Protein 3CHW (pdb70)

Solvent-accessible surface area: 21550 Å² total

Secondary structure (DSSP, 8-state):
-PPEEEEE-SSEEEEEETT-SS-SEEEE--EEEE----EETHHHHHTTTSEEEE--B---B--HHHHHHHHHHIIIIIS---GGGS-EEEEE-TT--HHHHHHHHHIIIIIS--SEEEEEEHHHHHHHHTT-SSEEEEEE-SS-EEEEEEETTEE-GGG-EEE---HHHHHHHHHHHHHTTS----SHHHHHHHHHHHHHH----SSHHHHHHHHHH-STT-EEEE-TTS-EEEE-THHHHHHHTTT-GGGGT--PPPHHHHHHHHHHTS-TTTHHHHHT-EEEESGGG-STTHHHHHHHHHHTTS-TT----EE--TTGGGHHHHHHHHHHTSGGGGTTPEEHHHHHHH-TTHHHHH--/--THHHHHHHHTTS-EEEEEEEE-SSS-EEEEE-TTSSGGG--HHHHHHHHSS--SHHHHH-EEETTEEEEEEEEETTSTTT-EEEEEE--STTPPP-EEEEEE-SSEEEEEEEPTT--HHHHHHHHHHHHHHHHTTT-/--PPPPPPPPP--

Foldseek 3Di:
DWAKEWEDDQFKIFIDTQPDQGGQDIFTQKWWPFPVNIDGTPVCVVVVVGTDIDRQPLLAGDDLVSVLVVVVCCACPRHNHQQLVHEYEYEGAQPYDPVRLLSVQCCSCPVRNHQWYFYAYQQLLLCLLVPHQFAWEWEAAQFWTKIWGGHRSRTDNVLIDIDGDHLVLLLVLLQVVVVVVPDHADDDVSSVVSSVCLLPQAAADQDLVVQVVVQVVDVPSKDWDADPVRDIDIDTSSSHLSLCCQQVVVSVPDPDHHSLVSNVSSLVPDDPVCSLVHQAEYEYAASRCQHHPNQSNSQVSNCVVDDVPRDHDYDYDPPRNCSRRSSVSVQSPDPVCVVQIDGSVNCVVPNSCVNVVRHD/DPPQVVFCVLPVVPFFDKKWKWFLPDAIDTPYMDPPDQQNQAHNVLSCVLVDDDPPPCQVVAGDHSNFGKHWDDDCCPPPPQNKTKIKTDDPDPDAIWIKMWGDAPTIIMITIGDGPDDNVVRSVSSRVSRVVVNVVVD/DDDDDDDDDDDDD

B-factor: mean 22.33, std 11.31, range [2.0, 80.38]

Structure (mmCIF, N/CA/C/O backbone):
data_3CHW
#
_entry.id   3CHW
#
_cell.length_a   38.037
_cell.length_b   76.183
_cell.length_c   180.822
_cell.angle_alpha   90.000
_cell.angle_beta   90.000
_cell.angle_gamma   90.000
#
_symmetry.space_group_name_H-M   'P 21 21 21'
#
loop_
_entity.id
_entity.type
_entity.pdbx_description
1 polymer 'Major actin'
2 polymer Profilin-1
3 polymer 'Vasodilator-stimulated phosphoprotein 16-residue peptide'
4 non-polymer 'CALCIUM ION'
5 non-polymer "ADENOSINE-5'-TRIPHOSPHATE"
6 water water
#
loop_
_atom_site.group_PDB
_atom_site.id
_atom_site.type_symbol
_atom_site.label_atom_id
_atom_site.label_alt_id
_atom_site.label_comp_id
_atom_site.label_asym_id
_atom_site.label_entity_id
_atom_site.label_seq_id
_atom_site.pdbx_PDB_ins_code
_atom_site.Cartn_x
_atom_site.Cartn_y
_atom_site.Cartn_z
_atom_site.occupancy
_atom_site.B_iso_or_equiv
_atom_site.auth_seq_id
_atom_site.auth_comp_id
_atom_site.auth_asym_id
_atom_site.auth_atom_id
_atom_site.pdbx_PDB_model_num
ATOM 1 N N . VAL A 1 5 ? -9.683 4.339 -35.560 1.00 52.79 5 VAL A N 1
ATOM 2 C CA . VAL A 1 5 ? -10.231 4.393 -34.212 1.00 50.51 5 VAL A CA 1
ATOM 3 C C . VAL A 1 5 ? -9.483 3.400 -33.318 1.00 44.81 5 VAL A C 1
ATOM 4 O O . VAL A 1 5 ? -8.886 3.758 -32.336 1.00 43.28 5 VAL A O 1
ATOM 8 N N . GLN A 1 6 ? -9.522 2.148 -33.703 1.00 37.09 6 GLN A N 1
ATOM 9 C CA . GLN A 1 6 ? -9.074 1.113 -32.844 1.00 32.77 6 GLN A CA 1
ATOM 10 C C . GLN A 1 6 ? -7.622 0.808 -32.964 1.00 25.67 6 GLN A C 1
ATOM 11 O O . GLN A 1 6 ? -7.133 0.612 -34.011 1.00 25.22 6 GLN A O 1
ATOM 17 N N . ALA A 1 7 ? -6.955 0.724 -31.847 1.00 15.25 7 ALA A N 1
ATOM 18 C CA . ALA A 1 7 ? -5.616 0.243 -31.854 1.00 15.56 7 ALA A CA 1
ATOM 19 C C . ALA A 1 7 ? -5.612 -1.247 -32.094 1.00 15.96 7 ALA A C 1
ATOM 20 O O . ALA A 1 7 ? -6.527 -1.918 -31.757 1.00 10.44 7 ALA A O 1
ATOM 22 N N . LEU A 1 8 ? -4.551 -1.743 -32.680 1.00 11.03 8 LEU A N 1
ATOM 23 C CA . LEU A 1 8 ? -4.351 -3.159 -32.804 1.00 11.23 8 LEU A CA 1
ATOM 24 C C . LEU A 1 8 ? -3.377 -3.742 -31.783 1.00 12.20 8 LEU A C 1
ATOM 25 O O . LEU A 1 8 ? -2.521 -3.091 -31.315 1.00 12.28 8 LEU A O 1
ATOM 30 N N . VAL A 1 9 ? -3.565 -4.998 -31.474 1.00 12.51 9 VAL A N 1
ATOM 31 C CA . VAL A 1 9 ? -2.738 -5.722 -30.550 1.00 8.56 9 VAL A CA 1
ATOM 32 C C . VAL A 1 9 ? -2.167 -6.952 -31.199 1.00 11.41 9 VAL A C 1
ATOM 33 O O . VAL A 1 9 ? -2.854 -7.791 -31.658 1.00 11.97 9 VAL A O 1
ATOM 37 N N . ILE A 1 10 ? -0.864 -7.037 -31.218 1.00 5.78 10 ILE A N 1
ATOM 38 C CA . ILE A 1 10 ? -0.209 -8.147 -31.816 1.00 10.32 10 ILE A CA 1
ATOM 39 C C . ILE A 1 10 ? 0.795 -8.740 -30.900 1.00 10.29 10 ILE A C 1
ATOM 40 O O . ILE A 1 10 ? 1.711 -8.106 -30.522 1.00 15.26 10 ILE A O 1
ATOM 45 N N . ASP A 1 11 ? 0.607 -9.999 -30.599 1.00 12.59 11 ASP A N 1
ATOM 46 C CA . ASP A 1 11 ? 1.436 -10.768 -29.720 1.00 12.54 11 ASP A CA 1
ATOM 47 C C . ASP A 1 11 ? 2.093 -11.918 -30.470 1.00 14.56 11 ASP A C 1
ATOM 48 O O . ASP A 1 11 ? 1.492 -12.900 -30.768 1.00 15.62 11 ASP A O 1
ATOM 53 N N . ASN A 1 12 ? 3.355 -11.741 -30.764 1.00 14.16 12 ASN A N 1
ATOM 54 C CA . ASN A 1 12 ? 4.103 -12.673 -31.552 1.00 16.44 12 ASN A CA 1
ATOM 55 C C . ASN A 1 12 ? 4.895 -13.639 -30.708 1.00 16.57 12 ASN A C 1
ATOM 56 O O . ASN A 1 12 ? 5.776 -13.247 -30.035 1.00 19.17 12 ASN A O 1
ATOM 61 N N . GLY A 1 13 ? 4.603 -14.910 -30.786 1.00 14.91 13 GLY A N 1
ATOM 62 C CA . GLY A 1 13 ? 5.313 -15.901 -30.004 1.00 16.82 13 GLY A CA 1
ATOM 63 C C . GLY A 1 13 ? 6.131 -16.847 -30.850 1.00 16.30 13 GLY A C 1
ATOM 64 O O . GLY A 1 13 ? 6.045 -16.836 -32.030 1.00 10.72 13 GLY A O 1
ATOM 65 N N . SER A 1 14 ? 6.935 -17.662 -30.212 1.00 17.50 14 SER A N 1
ATOM 66 C CA . SER A 1 14 ? 7.765 -18.636 -30.894 1.00 20.56 14 SER A CA 1
ATOM 67 C C . SER A 1 14 ? 6.930 -19.640 -31.642 1.00 19.21 14 SER A C 1
ATOM 68 O O . SER A 1 14 ? 7.292 -20.052 -32.685 1.00 21.73 14 SER A O 1
ATOM 71 N N . GLY A 1 15 ? 5.803 -19.997 -31.079 1.00 20.31 15 GLY A N 1
ATOM 72 C CA . GLY A 1 15 ? 4.915 -20.943 -31.691 1.00 22.29 15 GLY A CA 1
ATOM 73 C C . GLY A 1 15 ? 3.656 -20.406 -32.301 1.00 20.82 15 GLY A C 1
ATOM 74 O O . GLY A 1 15 ? 3.346 -20.758 -33.379 1.00 24.99 15 GLY A O 1
ATOM 75 N N . MET A 1 16 ? 2.956 -19.566 -31.575 1.00 18.52 16 MET A N 1
ATOM 76 C CA . MET A 1 16 ? 1.694 -18.989 -31.970 1.00 19.21 16 MET A CA 1
ATOM 77 C C . MET A 1 16 ? 1.686 -17.472 -31.997 1.00 19.65 16 MET A C 1
ATOM 78 O O . MET A 1 16 ? 2.187 -16.830 -31.121 1.00 21.31 16 MET A O 1
ATOM 83 N N . CYS A 1 17 ? 1.056 -16.916 -33.008 1.00 20.56 17 CYS A N 1
ATOM 84 C CA A CYS A 1 17 ? 0.774 -15.496 -33.037 0.60 17.76 17 CYS A CA 1
ATOM 85 C CA B CYS A 1 17 ? 0.778 -15.482 -33.036 0.40 17.94 17 CYS A CA 1
ATOM 86 C C . CYS A 1 17 ? -0.674 -15.260 -32.634 1.00 16.17 17 CYS A C 1
ATOM 87 O O . CYS A 1 17 ? -1.535 -16.031 -32.987 1.00 13.55 17 CYS A O 1
ATOM 92 N N . LYS A 1 18 ? -0.919 -14.224 -31.865 1.00 14.77 18 LYS A N 1
ATOM 93 C CA . LYS A 1 18 ? -2.228 -13.779 -31.466 1.00 12.67 18 LYS A CA 1
ATOM 94 C C . LYS A 1 18 ? -2.412 -12.334 -31.832 1.00 14.15 18 LYS A C 1
ATOM 95 O O . LYS A 1 18 ? -1.631 -11.508 -31.471 1.00 12.34 18 LYS A O 1
ATOM 101 N N . ALA A 1 19 ? -3.459 -12.063 -32.591 1.00 10.85 19 ALA A N 1
ATOM 102 C CA . ALA A 1 19 ? -3.759 -10.740 -33.084 1.00 13.36 19 ALA A CA 1
ATOM 103 C C . ALA A 1 19 ? -5.211 -10.343 -32.962 1.00 14.40 19 ALA A C 1
ATOM 104 O O . ALA A 1 19 ? -6.074 -11.153 -33.058 1.00 14.22 19 ALA A O 1
ATOM 106 N N . GLY A 1 20 ? -5.437 -9.067 -32.770 1.00 12.42 20 GLY A N 1
ATOM 107 C CA . GLY A 1 20 ? -6.740 -8.536 -32.576 1.00 10.95 20 GLY A CA 1
ATOM 108 C C . GLY A 1 20 ? -6.815 -7.048 -32.429 1.00 13.48 20 GLY A C 1
ATOM 109 O O . GLY A 1 20 ? -5.932 -6.351 -32.798 1.00 13.41 20 GLY A O 1
ATOM 110 N N . PHE A 1 21 ? -7.925 -6.598 -31.888 1.00 11.01 21 PHE A N 1
ATOM 111 C CA . PHE A 1 21 ? -8.227 -5.218 -31.682 1.00 10.44 21 PHE A CA 1
ATOM 112 C C . PHE A 1 21 ? -8.300 -4.941 -30.211 1.00 11.21 21 PHE A C 1
ATOM 113 O O . PHE A 1 21 ? -8.901 -5.690 -29.492 1.00 15.22 21 PHE A O 1
ATOM 121 N N . ALA A 1 22 ? -7.681 -3.863 -29.772 1.00 9.17 22 ALA A N 1
ATOM 122 C CA . ALA A 1 22 ? -7.826 -3.374 -28.430 1.00 13.23 22 ALA A CA 1
ATOM 123 C C . ALA A 1 22 ? -9.294 -3.087 -28.109 1.00 16.05 22 ALA A C 1
ATOM 124 O O . ALA A 1 22 ? -10.022 -2.552 -28.900 1.00 15.60 22 ALA A O 1
ATOM 126 N N . GLY A 1 23 ? -9.698 -3.454 -26.922 1.00 15.03 23 GLY A N 1
ATOM 127 C CA . GLY A 1 23 ? -11.086 -3.432 -26.567 1.00 14.20 23 GLY A CA 1
ATOM 128 C C . GLY A 1 23 ? -11.726 -4.789 -26.495 1.00 17.82 23 GLY A C 1
ATOM 129 O O . GLY A 1 23 ? -12.426 -5.031 -25.584 1.00 21.23 23 GLY A O 1
ATOM 130 N N . ASP A 1 24 ? -11.455 -5.649 -27.453 1.00 16.23 24 ASP A N 1
ATOM 131 C CA . ASP A 1 24 ? -11.891 -7.028 -27.469 1.00 17.00 24 ASP A CA 1
ATOM 132 C C . ASP A 1 24 ? -11.422 -7.928 -26.347 1.00 18.43 24 ASP A C 1
ATOM 133 O O . ASP A 1 24 ? -10.396 -7.737 -25.745 1.00 21.24 24 ASP A O 1
ATOM 138 N N . ASP A 1 25 ? -12.210 -8.931 -26.061 1.00 17.36 25 ASP A N 1
ATOM 139 C CA . ASP A 1 25 ? -11.862 -9.755 -24.966 1.00 20.84 25 ASP A CA 1
ATOM 140 C C . ASP A 1 25 ? -11.055 -10.975 -25.342 1.00 18.82 25 ASP A C 1
ATOM 141 O O . ASP A 1 25 ? -10.555 -11.635 -24.502 1.00 22.95 25 ASP A O 1
ATOM 146 N N . ALA A 1 26 ? -10.918 -11.220 -26.616 1.00 16.45 26 ALA A N 1
ATOM 147 C CA . ALA A 1 26 ? -10.104 -12.299 -27.101 1.00 18.27 26 ALA A CA 1
ATOM 148 C C . ALA A 1 26 ? -9.438 -11.928 -28.410 1.00 12.99 26 ALA A C 1
ATOM 149 O O . ALA A 1 26 ? -9.902 -11.131 -29.102 1.00 19.59 26 ALA A O 1
ATOM 151 N N . PRO A 1 27 ? -8.313 -12.513 -28.715 1.00 15.32 27 PRO A N 1
ATOM 152 C CA . PRO A 1 27 ? -7.706 -12.286 -30.004 1.00 14.33 27 PRO A CA 1
ATOM 153 C C . PRO A 1 27 ? -8.577 -12.824 -31.144 1.00 16.75 27 PRO A C 1
ATOM 154 O O . PRO A 1 27 ? -9.084 -13.894 -31.070 1.00 17.82 27 PRO A O 1
ATOM 158 N N . ARG A 1 28 ? -8.742 -12.053 -32.187 1.00 15.38 28 ARG A N 1
ATOM 159 C CA . ARG A 1 28 ? -9.554 -12.481 -33.281 1.00 18.73 28 ARG A CA 1
ATOM 160 C C . ARG A 1 28 ? -8.874 -13.543 -34.115 1.00 19.26 28 ARG A C 1
ATOM 161 O O . ARG A 1 28 ? -9.510 -14.255 -34.814 1.00 20.86 28 ARG A O 1
ATOM 169 N N . ALA A 1 29 ? -7.579 -13.665 -33.986 1.00 17.73 29 ALA A N 1
ATOM 170 C CA . ALA A 1 29 ? -6.821 -14.550 -34.806 1.00 15.86 29 ALA A CA 1
ATOM 171 C C . ALA A 1 29 ? -5.638 -15.146 -34.086 1.00 17.19 29 ALA A C 1
ATOM 172 O O . ALA A 1 29 ? -4.782 -14.465 -33.623 1.00 20.00 29 ALA A O 1
ATOM 174 N N . VAL A 1 30 ? -5.603 -16.448 -34.055 1.00 18.05 30 VAL A N 1
ATOM 175 C CA . VAL A 1 30 ? -4.537 -17.185 -33.469 1.00 18.90 30 VAL A CA 1
ATOM 176 C C . VAL A 1 30 ? -4.045 -18.189 -34.481 1.00 19.34 30 VAL A C 1
ATOM 177 O O . VAL A 1 30 ? -4.796 -18.948 -34.973 1.00 22.37 30 VAL A O 1
ATOM 181 N N . PHE A 1 31 ? -2.770 -18.182 -34.777 1.00 17.10 31 PHE A N 1
ATOM 182 C CA . PHE A 1 31 ? -2.223 -18.988 -35.830 1.00 19.35 31 PHE A CA 1
ATOM 183 C C . PHE A 1 31 ? -0.731 -19.200 -35.654 1.00 21.59 31 PHE A C 1
ATOM 184 O O . PHE A 1 31 ? -0.064 -18.400 -35.083 1.00 21.09 31 PHE A O 1
ATOM 192 N N . PRO A 1 32 ? -0.230 -20.282 -36.209 1.00 21.79 32 PRO A N 1
ATOM 193 C CA . PRO A 1 32 ? 1.163 -20.664 -36.056 1.00 21.76 32 PRO A CA 1
ATOM 194 C C . PRO A 1 32 ? 2.166 -19.675 -36.653 1.00 22.67 32 PRO A C 1
ATOM 195 O O . PRO A 1 32 ? 1.943 -19.109 -37.686 1.00 18.04 32 PRO A O 1
ATOM 199 N N . SER A 1 33 ? 3.260 -19.458 -35.948 1.00 18.15 33 SER A N 1
ATOM 200 C CA . SER A 1 33 ? 4.256 -18.485 -36.370 1.00 23.26 33 SER A CA 1
ATOM 201 C C . SER A 1 33 ? 5.174 -19.026 -37.413 1.00 19.44 33 SER A C 1
ATOM 202 O O . SER A 1 33 ? 6.329 -19.163 -37.174 1.00 18.99 33 SER A O 1
ATOM 205 N N . ILE A 1 34 ? 4.644 -19.320 -38.575 1.00 20.97 34 ILE A N 1
ATOM 206 C CA . ILE A 1 34 ? 5.401 -19.983 -39.609 1.00 17.13 34 ILE A CA 1
ATOM 207 C C . ILE A 1 34 ? 5.284 -19.349 -40.957 1.00 18.03 34 ILE A C 1
ATOM 208 O O . ILE A 1 34 ? 4.254 -18.923 -41.361 1.00 22.27 34 ILE A O 1
ATOM 213 N N . VAL A 1 35 ? 6.394 -19.293 -41.639 1.00 18.21 35 VAL A N 1
ATOM 214 C CA . VAL A 1 35 ? 6.441 -18.872 -42.992 1.00 18.46 35 VAL A CA 1
ATOM 215 C C . VAL A 1 35 ? 6.949 -20.018 -43.854 1.00 20.21 35 VAL A C 1
ATOM 216 O O . VAL A 1 35 ? 7.982 -20.574 -43.618 1.00 20.87 35 VAL A O 1
ATOM 220 N N . GLY A 1 36 ? 6.154 -20.365 -44.840 1.00 21.95 36 GLY A N 1
ATOM 221 C CA . GLY A 1 36 ? 6.502 -21.378 -45.796 1.00 19.06 36 GLY A CA 1
ATOM 222 C C . GLY A 1 36 ? 6.767 -20.880 -47.194 1.00 20.14 36 GLY A C 1
ATOM 223 O O . GLY A 1 36 ? 6.091 -20.059 -47.710 1.00 21.40 36 GLY A O 1
ATOM 224 N N . ARG A 1 37 ? 7.832 -21.425 -47.773 1.00 22.19 37 ARG A N 1
ATOM 225 C CA . ARG A 1 37 ? 8.240 -21.113 -49.132 1.00 28.21 37 ARG A CA 1
ATOM 226 C C . ARG A 1 37 ? 8.384 -22.412 -49.913 1.00 25.35 37 ARG A C 1
ATOM 227 O O . ARG A 1 37 ? 8.823 -23.428 -49.376 1.00 23.68 37 ARG A O 1
ATOM 235 N N . PRO A 1 38 ? 8.003 -22.369 -51.182 1.00 24.09 38 PRO A N 1
ATOM 236 C CA . PRO A 1 38 ? 8.001 -23.542 -52.029 1.00 27.78 38 PRO A CA 1
ATOM 237 C C . PRO A 1 38 ? 9.343 -24.120 -52.033 1.00 32.78 38 PRO A C 1
ATOM 238 O O . PRO A 1 38 ? 10.293 -23.394 -52.118 1.00 34.78 38 PRO A O 1
ATOM 242 N N . ARG A 1 39 ? 9.418 -25.424 -51.918 1.00 36.69 39 ARG A N 1
ATOM 243 C CA . ARG A 1 39 ? 10.662 -26.067 -51.634 1.00 43.79 39 ARG A CA 1
ATOM 244 C C . ARG A 1 39 ? 11.766 -25.718 -52.639 1.00 50.39 39 ARG A C 1
ATOM 245 O O . ARG A 1 39 ? 12.929 -25.606 -52.268 1.00 50.06 39 ARG A O 1
ATOM 253 N N . HIS A 1 40 ? 11.396 -25.530 -53.901 1.00 56.19 40 HIS A N 1
ATOM 254 C CA . HIS A 1 40 ? 12.349 -25.092 -54.926 1.00 62.55 40 HIS A CA 1
ATOM 255 C C . HIS A 1 40 ? 11.835 -23.891 -55.710 1.00 61.85 40 HIS A C 1
ATOM 256 O O . HIS A 1 40 ? 11.109 -24.044 -56.689 1.00 60.28 40 HIS A O 1
ATOM 263 N N . ASP A 1 51 ? 4.189 -18.074 -53.663 1.00 43.23 51 ASP A N 1
ATOM 264 C CA . ASP A 1 51 ? 5.426 -17.402 -53.283 1.00 43.93 51 ASP A CA 1
ATOM 265 C C . ASP A 1 51 ? 5.765 -17.558 -51.796 1.00 40.15 51 ASP A C 1
ATOM 266 O O . ASP A 1 51 ? 6.865 -17.924 -51.438 1.00 39.31 51 ASP A O 1
ATOM 271 N N . SER A 1 52 ? 4.798 -17.277 -50.947 1.00 34.67 52 SER A N 1
ATOM 272 C CA . SER A 1 52 ? 4.956 -17.508 -49.541 1.00 31.46 52 SER A CA 1
ATOM 273 C C . SER A 1 52 ? 3.638 -17.597 -48.852 1.00 28.64 52 SER A C 1
ATOM 274 O O . SER A 1 52 ? 2.754 -16.847 -49.121 1.00 26.42 52 SER A O 1
ATOM 277 N N . TYR A 1 53 ? 3.542 -18.554 -47.947 1.00 27.16 53 TYR A N 1
ATOM 278 C CA . TYR A 1 53 ? 2.380 -18.784 -47.109 1.00 21.19 53 TYR A CA 1
ATOM 279 C C . TYR A 1 53 ? 2.722 -18.644 -45.646 1.00 22.03 53 TYR A C 1
ATOM 280 O O . TYR A 1 53 ? 3.791 -18.971 -45.233 1.00 20.31 53 TYR A O 1
ATOM 289 N N . VAL A 1 54 ? 1.760 -18.176 -44.887 1.00 21.31 54 VAL A N 1
ATOM 290 C CA . VAL A 1 54 ? 1.892 -17.949 -43.474 1.00 21.04 54 VAL A CA 1
ATOM 291 C C . VAL A 1 54 ? 0.781 -18.615 -42.694 1.00 23.05 54 VAL A C 1
ATOM 292 O O . VAL A 1 54 ? -0.316 -18.714 -43.133 1.00 24.26 54 VAL A O 1
ATOM 296 N N . GLY A 1 55 ? 1.085 -19.066 -41.507 1.00 23.27 55 GLY A N 1
ATOM 297 C CA . GLY A 1 55 ? 0.070 -19.548 -40.630 1.00 25.55 55 GLY A CA 1
ATOM 298 C C . GLY A 1 55 ? -0.503 -20.900 -40.920 1.00 27.36 55 GLY A C 1
ATOM 299 O O . GLY A 1 55 ? 0.195 -21.841 -41.143 1.00 28.19 55 GLY A O 1
ATOM 300 N N . ASP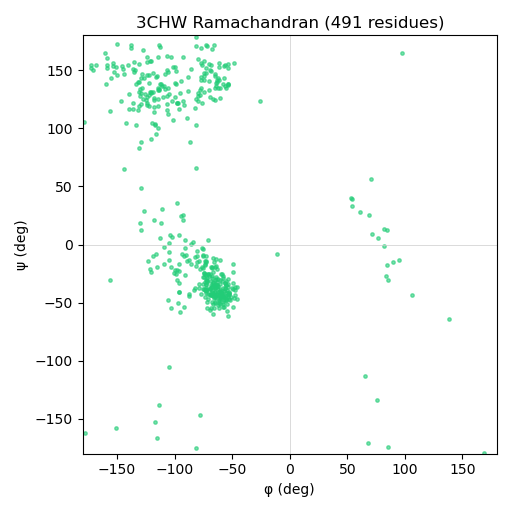 A 1 56 ? -1.811 -20.983 -40.874 1.00 25.18 56 ASP A N 1
ATOM 301 C CA . ASP A 1 56 ? -2.480 -22.236 -41.046 1.00 26.28 56 ASP A CA 1
ATOM 302 C C . ASP A 1 56 ? -2.317 -22.796 -42.449 1.00 23.50 56 ASP A C 1
ATOM 303 O O . ASP A 1 56 ? -2.232 -23.964 -42.596 1.00 24.18 56 ASP A O 1
ATOM 308 N N . GLU A 1 57 ? -2.223 -21.943 -43.449 1.00 20.70 57 GLU A N 1
ATOM 309 C CA . GLU A 1 57 ? -2.020 -22.374 -44.803 1.00 22.48 57 GLU A CA 1
ATOM 310 C C . GLU A 1 57 ? -0.654 -22.968 -45.053 1.00 21.45 57 GLU A C 1
ATOM 311 O O . GLU A 1 57 ? -0.521 -23.903 -45.782 1.00 20.78 57 GLU A O 1
ATOM 317 N N . ALA A 1 58 ? 0.358 -22.417 -44.423 1.00 19.98 58 ALA A N 1
ATOM 318 C CA . ALA A 1 58 ? 1.661 -22.963 -44.527 1.00 18.02 58 ALA A CA 1
ATOM 319 C C . ALA A 1 58 ? 1.692 -24.338 -43.937 1.00 15.84 58 ALA A C 1
ATOM 320 O O . ALA A 1 58 ? 2.360 -25.181 -44.445 1.00 12.18 58 ALA A O 1
ATOM 322 N N . GLN A 1 59 ? 0.951 -24.560 -42.872 1.00 13.84 59 GLN A N 1
ATOM 323 C CA . GLN A 1 59 ? 0.983 -25.827 -42.182 1.00 15.66 59 GLN A CA 1
ATOM 324 C C . GLN A 1 59 ? 0.269 -26.895 -42.980 1.00 18.52 59 GLN A C 1
ATOM 325 O O . GLN A 1 59 ? 0.658 -28.020 -42.979 1.00 20.21 59 GLN A O 1
ATOM 331 N N . SER A 1 60 ? -0.746 -26.480 -43.709 1.00 18.62 60 SER A N 1
ATOM 332 C CA . SER A 1 60 ? -1.501 -27.338 -44.590 1.00 24.16 60 SER A CA 1
ATOM 333 C C . SER A 1 60 ? -0.706 -27.778 -45.760 1.00 21.43 60 SER A C 1
ATOM 334 O O . SER A 1 60 ? -0.760 -28.909 -46.119 1.00 20.72 60 SER A O 1
ATOM 337 N N . LYS A 1 61 ? 0.026 -26.854 -46.338 1.00 20.02 61 LYS A N 1
ATOM 338 C CA . LYS A 1 61 ? 0.869 -27.137 -47.454 1.00 18.53 61 LYS A CA 1
ATOM 339 C C . LYS A 1 61 ? 2.279 -27.474 -47.047 1.00 13.56 61 LYS A C 1
ATOM 340 O O . LYS A 1 61 ? 3.148 -27.345 -47.802 1.00 16.38 61 LYS A O 1
ATOM 346 N N . ARG A 1 62 ? 2.484 -27.963 -45.857 1.00 9.61 62 ARG A N 1
ATOM 347 C CA . ARG A 1 62 ? 3.807 -28.257 -45.405 1.00 12.93 62 ARG A CA 1
ATOM 348 C C . ARG A 1 62 ? 4.497 -29.394 -46.156 1.00 16.82 62 ARG A C 1
ATOM 349 O O . ARG A 1 62 ? 5.663 -29.607 -46.004 1.00 22.38 62 ARG A O 1
ATOM 357 N N . GLY A 1 63 ? 3.749 -30.127 -46.950 1.00 14.72 63 GLY A N 1
ATOM 358 C CA . GLY A 1 63 ? 4.290 -31.187 -47.755 1.00 11.38 63 GLY A CA 1
ATOM 359 C C . GLY A 1 63 ? 5.107 -30.672 -48.904 1.00 10.65 63 GLY A C 1
ATOM 360 O O . GLY A 1 63 ? 6.038 -31.285 -49.275 1.00 12.24 63 GLY A O 1
ATOM 361 N N . ILE A 1 64 ? 4.754 -29.518 -49.423 1.00 9.33 64 ILE A N 1
ATOM 362 C CA . ILE A 1 64 ? 5.437 -28.933 -50.543 1.00 13.96 64 ILE A CA 1
ATOM 363 C C . ILE A 1 64 ? 6.096 -27.581 -50.272 1.00 16.22 64 ILE A C 1
ATOM 364 O O . ILE A 1 64 ? 6.343 -26.828 -51.192 1.00 16.33 64 ILE A O 1
ATOM 369 N N . LEU A 1 65 ? 6.366 -27.284 -49.005 1.00 14.12 65 LEU A N 1
ATOM 370 C CA . LEU A 1 65 ? 6.964 -26.027 -48.610 1.00 12.01 65 LEU A CA 1
ATOM 371 C C . LEU A 1 65 ? 8.122 -26.225 -47.684 1.00 15.58 65 LEU A C 1
ATOM 372 O O . LEU A 1 65 ? 8.218 -27.213 -47.020 1.00 15.56 65 LEU A O 1
ATOM 377 N N . THR A 1 66 ? 9.022 -25.267 -47.658 1.00 17.31 66 THR A N 1
ATOM 378 C CA . THR A 1 66 ? 10.013 -25.253 -46.613 1.00 20.01 66 THR A CA 1
ATOM 379 C C . THR A 1 66 ? 9.545 -24.302 -45.545 1.00 19.30 66 THR A C 1
ATOM 380 O O . THR A 1 66 ? 9.309 -23.161 -45.811 1.00 16.43 66 THR A O 1
ATOM 384 N N . LEU A 1 67 ? 9.401 -24.826 -44.344 1.00 19.34 67 LEU A N 1
ATOM 385 C CA . LEU A 1 67 ? 8.830 -24.102 -43.234 1.00 21.90 67 LEU A CA 1
ATOM 386 C C . LEU A 1 67 ? 9.858 -23.452 -42.361 1.00 24.60 67 LEU A C 1
ATOM 387 O O . LEU A 1 67 ? 10.803 -24.057 -41.975 1.00 27.02 67 LEU A O 1
ATOM 392 N N . LYS A 1 68 ? 9.653 -22.188 -42.094 1.00 25.48 68 LYS A N 1
ATOM 393 C CA . LYS A 1 68 ? 10.529 -21.455 -41.229 1.00 21.77 68 LYS A CA 1
ATOM 394 C C . LYS A 1 68 ? 9.822 -20.847 -40.031 1.00 20.79 68 LYS A C 1
ATOM 395 O O . LYS A 1 68 ? 8.715 -20.465 -40.079 1.00 20.04 68 LYS A O 1
ATOM 401 N N . TYR A 1 69 ? 10.517 -20.797 -38.934 1.00 22.76 69 TYR A N 1
ATOM 402 C CA . TYR A 1 69 ? 10.011 -20.256 -37.702 1.00 21.47 69 TYR A CA 1
ATOM 403 C C . TYR A 1 69 ? 10.795 -19.035 -37.305 1.00 19.59 69 TYR A C 1
ATOM 404 O O . TYR A 1 69 ? 11.823 -19.143 -36.741 1.00 23.74 69 TYR A O 1
ATOM 413 N N . PRO A 1 70 ? 10.342 -17.856 -37.640 1.00 16.80 70 PRO A N 1
ATOM 414 C CA . PRO A 1 70 ? 11.201 -16.695 -37.495 1.00 15.98 70 PRO A CA 1
ATOM 415 C C . PRO A 1 70 ? 11.468 -16.203 -36.070 1.00 18.50 70 PRO A C 1
ATOM 416 O O . PRO A 1 70 ? 12.316 -15.390 -35.832 1.00 17.47 70 PRO A O 1
ATOM 420 N N . ILE A 1 71 ? 10.743 -16.748 -35.125 1.00 18.11 71 ILE A N 1
ATOM 421 C CA . ILE A 1 71 ? 10.932 -16.415 -33.756 1.00 19.05 71 ILE A CA 1
ATOM 422 C C . ILE A 1 71 ? 11.432 -17.599 -32.999 1.00 22.04 71 ILE A C 1
ATOM 423 O O . ILE A 1 71 ? 10.846 -18.626 -33.031 1.00 19.38 71 ILE A O 1
ATOM 428 N N . GLU A 1 72 ? 12.543 -17.415 -32.324 1.00 17.98 72 GLU A N 1
ATOM 429 C CA . GLU A 1 72 ? 13.183 -18.464 -31.588 1.00 21.28 72 GLU A CA 1
ATOM 430 C C . GLU A 1 72 ? 13.485 -18.043 -30.191 1.00 15.08 72 GLU A C 1
ATOM 431 O O . GLU A 1 72 ? 14.247 -17.170 -29.988 1.00 15.39 72 GLU A O 1
ATOM 448 N N . GLY A 1 74 ? 11.412 -16.602 -28.152 1.00 17.28 74 GLY A N 1
ATOM 449 C CA . GLY A 1 74 ? 10.856 -15.287 -27.985 1.00 12.29 74 GLY A CA 1
ATOM 450 C C . GLY A 1 74 ? 11.487 -14.185 -28.810 1.00 12.27 74 GLY A C 1
ATOM 451 O O . GLY A 1 74 ? 10.992 -13.121 -28.842 1.00 15.24 74 GLY A O 1
ATOM 452 N N . ILE A 1 75 ? 12.577 -14.485 -29.474 1.00 12.91 75 ILE A N 1
ATOM 453 C CA . ILE A 1 75 ? 13.386 -13.514 -30.210 1.00 14.83 75 ILE A CA 1
ATOM 454 C C . ILE A 1 75 ? 13.391 -13.710 -31.719 1.00 14.77 75 ILE A C 1
ATOM 455 O O . ILE A 1 75 ? 13.579 -14.770 -32.220 1.00 16.33 75 ILE A O 1
ATOM 460 N N . VAL A 1 76 ? 13.200 -12.642 -32.438 1.00 11.81 76 VAL A N 1
ATOM 461 C CA . VAL A 1 76 ? 13.238 -12.674 -33.880 1.00 15.05 76 VAL A CA 1
ATOM 462 C C . VAL A 1 76 ? 14.610 -12.977 -34.443 1.00 15.03 76 VAL A C 1
ATOM 463 O O . VAL A 1 76 ? 15.532 -12.347 -34.125 1.00 22.14 76 VAL A O 1
ATOM 467 N N . THR A 1 77 ? 14.695 -13.982 -35.276 1.00 18.13 77 THR A N 1
ATOM 468 C CA . THR A 1 77 ? 15.918 -14.391 -35.900 1.00 20.97 77 THR A CA 1
ATOM 469 C C . THR A 1 77 ? 15.936 -14.260 -37.398 1.00 19.50 77 THR A C 1
ATOM 470 O O . THR A 1 77 ? 16.959 -14.434 -37.980 1.00 21.31 77 THR A O 1
ATOM 474 N N . ASN A 1 78 ? 14.798 -13.942 -37.991 1.00 20.56 78 ASN A N 1
ATOM 475 C CA . ASN A 1 78 ? 14.666 -13.686 -39.413 1.00 15.16 78 ASN A CA 1
ATOM 476 C C . ASN A 1 78 ? 13.713 -12.574 -39.660 1.00 12.06 78 ASN A C 1
ATOM 477 O O . ASN A 1 78 ? 12.552 -12.748 -39.554 1.00 12.86 78 ASN A O 1
ATOM 482 N N . TRP A 1 79 ? 14.241 -11.427 -39.983 1.00 11.53 79 TRP A N 1
ATOM 483 C CA . TRP A 1 79 ? 13.438 -10.260 -40.168 1.00 16.38 79 TRP A CA 1
ATOM 484 C C . TRP A 1 79 ? 12.570 -10.220 -41.441 1.00 18.03 79 TRP A C 1
ATOM 485 O O . TRP A 1 79 ? 11.531 -9.639 -41.418 1.00 18.44 79 TRP A O 1
ATOM 496 N N . ASP A 1 80 ? 12.989 -10.868 -42.519 1.00 13.16 80 ASP A N 1
ATOM 497 C CA . ASP A 1 80 ? 12.169 -10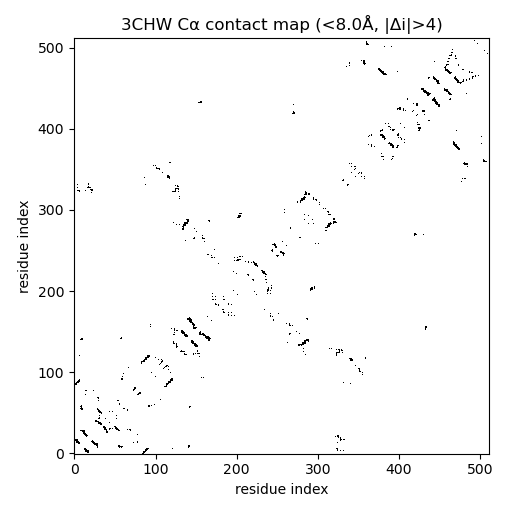.989 -43.731 1.00 16.73 80 ASP A CA 1
ATOM 498 C C . ASP A 1 80 ? 10.926 -11.840 -43.494 1.00 13.96 80 ASP A C 1
ATOM 499 O O . ASP A 1 80 ? 9.864 -11.470 -43.816 1.00 13.84 80 ASP A O 1
ATOM 504 N N . ASP A 1 81 ? 11.120 -12.961 -42.808 1.00 12.29 81 ASP A N 1
ATOM 505 C CA . ASP A 1 81 ? 10.008 -13.792 -42.365 1.00 14.49 81 ASP A CA 1
ATOM 506 C C . ASP A 1 81 ? 9.061 -13.034 -41.428 1.00 17.70 81 ASP A C 1
ATOM 507 O O . ASP A 1 81 ? 7.842 -13.111 -41.582 1.00 12.36 81 ASP A O 1
ATOM 512 N N . MET A 1 82 ? 9.617 -12.308 -40.458 1.00 12.98 82 MET A N 1
ATOM 513 C CA . MET A 1 82 ? 8.809 -11.592 -39.512 1.00 15.49 82 MET A CA 1
ATOM 514 C C . MET A 1 82 ? 7.907 -10.626 -40.207 1.00 15.83 82 MET A C 1
ATOM 515 O O . MET A 1 82 ? 6.771 -10.543 -39.907 1.00 13.68 82 MET A O 1
ATOM 520 N N . GLU A 1 83 ? 8.475 -9.909 -41.154 1.00 17.75 83 GLU A N 1
ATOM 521 C CA . GLU A 1 83 ? 7.778 -8.943 -41.952 1.00 19.61 83 GLU A CA 1
ATOM 522 C C . GLU A 1 83 ? 6.598 -9.543 -42.678 1.00 18.10 83 GLU A C 1
ATOM 523 O O . GLU A 1 83 ? 5.559 -8.971 -42.734 1.00 17.09 83 GLU A O 1
ATOM 529 N N . LYS A 1 84 ? 6.774 -10.739 -43.178 1.00 18.81 84 LYS A N 1
ATOM 530 C CA . LYS A 1 84 ? 5.696 -11.457 -43.798 1.00 18.68 84 LYS A CA 1
ATOM 531 C C . LYS A 1 84 ? 4.618 -11.875 -42.844 1.00 21.03 84 LYS A C 1
ATOM 532 O O . LYS A 1 84 ? 3.489 -11.862 -43.199 1.00 22.03 84 LYS A O 1
ATOM 538 N N . ILE A 1 85 ? 4.968 -12.237 -41.628 1.00 17.04 85 ILE A N 1
ATOM 539 C CA . ILE A 1 85 ? 3.970 -12.558 -40.679 1.00 13.32 85 ILE A CA 1
ATOM 540 C C . ILE A 1 85 ? 3.156 -11.333 -40.450 1.00 14.15 85 ILE A C 1
ATOM 541 O O . ILE A 1 85 ? 1.999 -11.395 -40.547 1.00 17.39 85 ILE A O 1
ATOM 546 N N . TRP A 1 86 ? 3.789 -10.222 -40.143 1.00 12.26 86 TRP A N 1
ATOM 547 C CA . TRP A 1 86 ? 3.104 -8.990 -39.928 1.00 10.39 86 TRP A CA 1
ATOM 548 C C . TRP A 1 86 ? 2.202 -8.570 -41.095 1.00 9.65 86 TRP A C 1
ATOM 549 O O . TRP A 1 86 ? 1.086 -8.307 -40.878 1.00 11.17 86 TRP A O 1
ATOM 560 N N . HIS A 1 87 ? 2.716 -8.553 -42.316 1.00 12.12 87 HIS A N 1
ATOM 561 C CA . HIS A 1 87 ? 1.902 -8.363 -43.513 1.00 12.74 87 HIS A CA 1
ATOM 562 C C . HIS A 1 87 ? 0.663 -9.256 -43.600 1.00 12.94 87 HIS A C 1
ATOM 563 O O . HIS A 1 87 ? -0.408 -8.790 -43.728 1.00 8.97 87 HIS A O 1
ATOM 570 N N . HIS A 1 88 ? 0.849 -10.543 -43.470 1.00 13.53 88 HIS A N 1
ATOM 571 C CA . HIS A 1 88 ? -0.235 -11.462 -43.312 1.00 11.60 88 HIS A CA 1
ATOM 572 C C . HIS A 1 88 ? -1.208 -11.137 -42.198 1.00 14.07 88 HIS A C 1
ATOM 573 O O . HIS A 1 88 ? -2.382 -11.295 -42.360 1.00 10.74 88 HIS A O 1
ATOM 580 N N . THR A 1 89 ? -0.698 -10.694 -41.066 1.00 9.14 89 THR A N 1
ATOM 581 C CA . THR A 1 89 ? -1.533 -10.377 -39.946 1.00 9.50 89 THR A CA 1
ATOM 582 C C . THR A 1 89 ? -2.492 -9.263 -40.303 1.00 10.82 89 THR A C 1
ATOM 583 O O . THR A 1 89 ? -3.645 -9.348 -40.067 1.00 11.95 89 THR A O 1
ATOM 587 N N . PHE A 1 90 ? -1.956 -8.203 -40.843 1.00 9.87 90 PHE A N 1
ATOM 588 C CA . PHE A 1 90 ? -2.703 -7.034 -41.181 1.00 11.90 90 PHE A CA 1
ATOM 589 C C . PHE A 1 90 ? -3.706 -7.301 -42.285 1.00 13.77 90 PHE A C 1
ATOM 590 O O . PHE A 1 90 ? -4.845 -7.047 -42.140 1.00 15.28 90 PHE A O 1
ATOM 598 N N . TYR A 1 91 ? -3.245 -7.814 -43.396 1.00 14.76 91 TYR A N 1
ATOM 599 C CA . TYR A 1 91 ? -4.064 -7.908 -44.591 1.00 18.21 91 TYR A CA 1
ATOM 600 C C . TYR A 1 91 ? -5.004 -9.098 -44.691 1.00 16.92 91 TYR A C 1
ATOM 601 O O . TYR A 1 91 ? -6.100 -8.955 -45.119 1.00 16.72 91 TYR A O 1
ATOM 610 N N . ASN A 1 92 ? -4.554 -10.246 -44.259 1.00 14.83 92 ASN A N 1
ATOM 611 C CA . ASN A 1 92 ? -5.336 -11.443 -44.307 1.00 15.21 92 ASN A CA 1
ATOM 612 C C . ASN A 1 92 ? -6.078 -11.825 -43.050 1.00 18.22 92 ASN A C 1
ATOM 613 O O . ASN A 1 92 ? -7.160 -12.278 -43.137 1.00 21.55 92 ASN A O 1
ATOM 618 N N . GLU A 1 93 ? -5.502 -11.684 -41.870 1.00 20.14 93 GLU A N 1
ATOM 619 C CA . GLU A 1 93 ? -6.195 -12.160 -40.701 1.00 19.76 93 GLU A CA 1
ATOM 620 C C . GLU A 1 93 ? -7.127 -11.127 -40.117 1.00 20.21 93 GLU A C 1
ATOM 621 O O . GLU A 1 93 ? -8.227 -11.422 -39.767 1.00 20.15 93 GLU A O 1
ATOM 627 N N . LEU A 1 94 ? -6.681 -9.901 -40.054 1.00 17.18 94 LEU A N 1
ATOM 628 C CA . LEU A 1 94 ? -7.451 -8.868 -39.451 1.00 16.23 94 LEU A CA 1
ATOM 629 C C . LEU A 1 94 ? -8.156 -8.043 -40.491 1.00 16.02 94 LEU A C 1
ATOM 630 O O . LEU A 1 94 ? -9.101 -7.418 -40.185 1.00 16.90 94 LEU A O 1
ATOM 635 N N . ARG A 1 95 ? -7.649 -8.066 -41.705 1.00 15.19 95 ARG A N 1
ATOM 636 C CA A ARG A 1 95 ? -8.216 -7.323 -42.823 0.70 17.57 95 ARG A CA 1
ATOM 637 C CA B ARG A 1 95 ? -8.215 -7.324 -42.838 0.30 16.95 95 ARG A CA 1
ATOM 638 C C . ARG A 1 95 ? -8.329 -5.820 -42.557 1.00 17.80 95 ARG A C 1
ATOM 639 O O . ARG A 1 95 ? -9.387 -5.224 -42.717 1.00 19.76 95 ARG A O 1
ATOM 654 N N . VAL A 1 96 ? -7.219 -5.223 -42.182 1.00 16.17 96 VAL A N 1
ATOM 655 C CA . VAL A 1 96 ? -7.127 -3.820 -41.904 1.00 14.87 96 VAL A CA 1
ATOM 656 C C . VAL A 1 96 ? -6.008 -3.234 -42.701 1.00 18.40 96 VAL A C 1
ATOM 657 O O . VAL A 1 96 ? -5.202 -3.929 -43.239 1.00 19.61 96 VAL A O 1
ATOM 661 N N . ALA A 1 97 ? -5.950 -1.935 -42.763 1.00 16.84 97 ALA A N 1
ATOM 662 C CA . ALA A 1 97 ? -4.805 -1.285 -43.344 1.00 14.28 97 ALA A CA 1
ATOM 663 C C . ALA A 1 97 ? -3.991 -0.664 -42.230 1.00 12.62 97 ALA A C 1
ATOM 664 O O . ALA A 1 97 ? -4.486 0.137 -41.503 1.00 12.27 97 ALA A O 1
ATOM 666 N N . PRO A 1 98 ? -2.742 -1.062 -42.088 1.00 12.89 98 PRO A N 1
ATOM 667 C CA . PRO A 1 98 ? -1.973 -0.702 -40.905 1.00 12.68 98 PRO A CA 1
ATOM 668 C C . PRO A 1 98 ? -1.717 0.770 -40.721 1.00 12.24 98 PRO A C 1
ATOM 669 O O . PRO A 1 98 ? -1.426 1.174 -39.643 1.00 13.12 98 PRO A O 1
ATOM 673 N N . GLU A 1 99 ? -1.857 1.556 -41.764 1.00 11.64 99 GLU A N 1
ATOM 674 C CA . GLU A 1 99 ? -1.675 2.976 -41.645 1.00 13.65 99 GLU A CA 1
ATOM 675 C C . GLU A 1 99 ? -2.811 3.724 -40.973 1.00 16.46 99 GLU A C 1
ATOM 676 O O . GLU A 1 99 ? -2.710 4.871 -40.719 1.00 15.54 99 GLU A O 1
ATOM 682 N N . GLU A 1 100 ? -3.864 3.024 -40.637 1.00 16.84 100 GLU A N 1
ATOM 683 C CA . GLU A 1 100 ? -4.984 3.631 -39.987 1.00 17.60 100 GLU A CA 1
ATOM 684 C C . GLU A 1 100 ? -5.080 3.327 -38.518 1.00 14.73 100 GLU A C 1
ATOM 685 O O . GLU A 1 100 ? -5.893 3.881 -37.854 1.00 13.86 100 GLU A O 1
ATOM 691 N N . HIS A 1 101 ? -4.225 2.454 -38.021 1.00 13.69 101 HIS A N 1
ATOM 692 C CA . HIS A 1 101 ? -4.280 2.009 -36.631 1.00 10.14 101 HIS A CA 1
ATOM 693 C C . HIS A 1 101 ? -2.970 2.097 -35.908 1.00 11.88 101 HIS A C 1
ATOM 694 O O . HIS A 1 101 ? -2.004 1.608 -36.352 1.00 17.75 101 HIS A O 1
ATOM 701 N N . PRO A 1 102 ? -2.965 2.674 -34.742 1.00 12.56 102 PRO A N 1
ATOM 702 C CA . PRO A 1 102 ? -1.862 2.466 -33.826 1.00 11.50 102 PRO A CA 1
ATOM 703 C C . PRO A 1 102 ? -1.732 0.992 -33.443 1.00 11.28 102 PRO A C 1
ATOM 704 O O . PRO A 1 102 ? -2.686 0.322 -33.303 1.00 11.31 102 PRO A O 1
ATOM 708 N N . VAL A 1 103 ? -0.513 0.529 -33.328 1.00 11.71 103 VAL A N 1
ATOM 709 C CA . VAL A 1 103 ? -0.214 -0.864 -33.131 1.00 11.27 103 VAL A CA 1
ATOM 710 C C . VAL A 1 103 ? 0.582 -1.110 -31.874 1.00 14.61 103 VAL A C 1
ATOM 711 O O . VAL A 1 103 ? 1.654 -0.629 -31.723 1.00 14.70 103 VAL A O 1
ATOM 715 N N . LEU A 1 104 ? 0.021 -1.879 -30.973 1.00 14.04 104 LEU A N 1
ATOM 716 C CA . LEU A 1 104 ? 0.778 -2.389 -29.863 1.00 10.19 104 LEU A CA 1
ATOM 717 C C . LEU A 1 104 ? 1.378 -3.729 -30.177 1.00 8.18 104 LEU A C 1
ATOM 718 O O . LEU A 1 104 ? 0.703 -4.622 -30.486 1.00 10.27 104 LEU A O 1
ATOM 723 N N . LEU A 1 105 ? 2.682 -3.800 -30.124 1.00 7.54 105 LEU A N 1
ATOM 724 C CA . LEU A 1 105 ? 3.423 -5.020 -30.281 1.00 11.16 105 LEU A CA 1
ATOM 725 C C . LEU A 1 105 ? 4.017 -5.528 -28.971 1.00 11.40 105 LEU A C 1
ATOM 726 O O . LEU A 1 105 ? 4.296 -4.783 -28.106 1.00 11.65 105 LEU A O 1
ATOM 731 N N . THR A 1 106 ? 4.147 -6.825 -28.872 1.00 8.45 106 THR A N 1
ATOM 732 C CA . THR A 1 106 ? 4.768 -7.473 -27.763 1.00 7.67 106 THR A CA 1
ATOM 733 C C . THR A 1 106 ? 6.201 -7.894 -28.003 1.00 10.05 106 THR A C 1
ATOM 734 O O . THR A 1 106 ? 6.601 -8.145 -29.067 1.00 13.45 106 THR A O 1
ATOM 738 N N . GLU A 1 107 ? 6.973 -7.977 -26.964 1.00 10.04 107 GLU A N 1
ATOM 739 C CA . GLU A 1 107 ? 8.332 -8.439 -27.049 1.00 9.44 107 GLU A CA 1
ATOM 740 C C . GLU A 1 107 ? 8.700 -9.310 -25.870 1.00 14.00 107 GLU A C 1
ATOM 741 O O . GLU A 1 107 ? 8.169 -9.207 -24.822 1.00 9.66 107 GLU A O 1
ATOM 747 N N . ALA A 1 108 ? 9.660 -10.156 -26.098 1.00 16.26 108 ALA A N 1
ATOM 748 C CA . ALA A 1 108 ? 10.266 -10.917 -25.055 1.00 12.11 108 ALA A CA 1
ATOM 749 C C . ALA A 1 108 ? 11.005 -10.066 -24.056 1.00 17.33 108 ALA A C 1
ATOM 750 O O . ALA A 1 108 ? 11.562 -9.080 -24.364 1.00 14.65 108 ALA A O 1
ATOM 752 N N . PRO A 1 109 ? 10.994 -10.505 -22.825 1.00 18.49 109 PRO A N 1
ATOM 753 C CA . PRO A 1 109 ? 11.888 -9.933 -21.843 1.00 17.46 109 PRO A CA 1
ATOM 754 C C . PRO A 1 109 ? 13.325 -9.979 -22.355 1.00 16.45 109 PRO A C 1
ATOM 755 O O . PRO A 1 109 ? 13.721 -10.956 -22.856 1.00 20.48 109 PRO A O 1
ATOM 759 N N . LEU A 1 110 ? 14.078 -8.925 -22.175 1.00 18.05 110 LEU A N 1
ATOM 760 C CA . LEU A 1 110 ? 15.491 -8.877 -22.533 1.00 16.65 110 LEU A CA 1
ATOM 761 C C . LEU A 1 110 ? 15.782 -8.893 -24.023 1.00 18.07 110 LEU A C 1
ATOM 762 O O . LEU A 1 110 ? 16.803 -9.289 -24.431 1.00 17.94 110 LEU A O 1
ATOM 767 N N . ASN A 1 111 ? 14.839 -8.435 -24.804 1.00 17.81 111 ASN A N 1
ATOM 768 C CA . ASN A 1 111 ? 14.967 -8.331 -26.225 1.00 14.24 111 ASN A CA 1
ATOM 769 C C . ASN A 1 111 ? 16.120 -7.405 -26.545 1.00 14.51 111 ASN A C 1
ATOM 770 O O . ASN A 1 111 ? 16.185 -6.333 -26.070 1.00 12.64 111 ASN A O 1
ATOM 775 N N . PRO A 1 112 ? 17.040 -7.878 -27.344 1.00 14.65 112 PRO A N 1
ATOM 776 C CA . PRO A 1 112 ? 18.174 -7.091 -27.763 1.00 13.55 112 PRO A CA 1
AT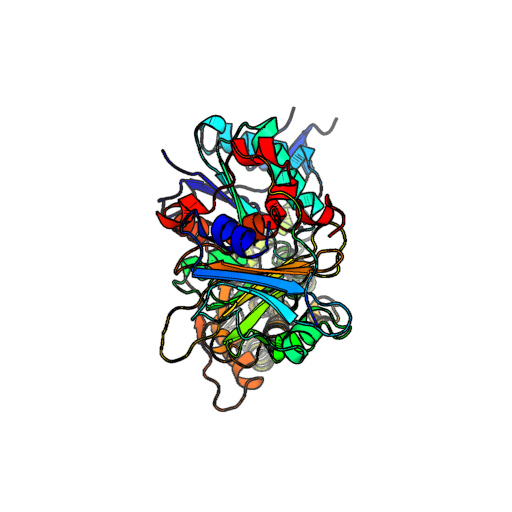OM 777 C C . PRO A 1 112 ? 17.747 -5.778 -28.370 1.00 14.80 112 PRO A C 1
ATOM 778 O O . PRO A 1 112 ? 16.783 -5.722 -29.034 1.00 14.92 112 PRO A O 1
ATOM 782 N N . LYS A 1 113 ? 18.453 -4.732 -28.024 1.00 15.59 113 LYS A N 1
ATOM 783 C CA . LYS A 1 113 ? 18.212 -3.393 -28.517 1.00 19.46 113 LYS A CA 1
ATOM 784 C C . LYS A 1 113 ? 18.077 -3.227 -30.021 1.00 16.85 113 LYS A C 1
ATOM 785 O O . LYS A 1 113 ? 17.307 -2.464 -30.453 1.00 16.03 113 LYS A O 1
ATOM 791 N N . ALA A 1 114 ? 18.851 -3.961 -30.788 1.00 12.26 114 ALA A N 1
ATOM 792 C CA . ALA A 1 114 ? 18.789 -3.912 -32.218 1.00 12.55 114 ALA A CA 1
ATOM 793 C C . ALA A 1 114 ? 17.485 -4.455 -32.803 1.00 9.00 114 ALA A C 1
ATOM 794 O O . ALA A 1 114 ? 17.014 -3.958 -33.757 1.00 10.12 114 ALA A O 1
ATOM 796 N N . ASN A 1 115 ? 16.934 -5.465 -32.161 1.00 8.97 115 ASN A N 1
ATOM 797 C CA . ASN A 1 115 ? 15.640 -6.017 -32.455 1.00 9.95 115 ASN A CA 1
ATOM 798 C C . ASN A 1 115 ? 14.480 -5.054 -32.222 1.00 13.23 115 ASN A C 1
ATOM 799 O O . ASN A 1 115 ? 13.618 -4.942 -33.032 1.00 13.51 115 ASN A O 1
ATOM 804 N N . ARG A 1 116 ? 14.527 -4.364 -31.104 1.00 8.92 116 ARG A N 1
ATOM 805 C CA . ARG A 1 116 ? 13.587 -3.356 -30.746 1.00 10.77 116 ARG A CA 1
ATOM 806 C C . ARG A 1 116 ? 13.581 -2.216 -31.760 1.00 11.48 116 ARG A C 1
ATOM 807 O O . ARG A 1 116 ? 12.562 -1.718 -32.083 1.00 10.39 116 ARG A O 1
ATOM 815 N N . GLU A 1 117 ? 14.745 -1.823 -32.248 1.00 8.38 117 GLU A N 1
ATOM 816 C CA . GLU A 1 117 ? 14.874 -0.798 -33.244 1.00 9.37 117 GLU A CA 1
ATOM 817 C C . GLU A 1 117 ? 14.333 -1.279 -34.563 1.00 8.37 117 GLU A C 1
ATOM 818 O O . GLU A 1 117 ? 13.640 -0.600 -35.210 1.00 11.39 117 GLU A O 1
ATOM 824 N N . LYS A 1 118 ? 14.664 -2.490 -34.912 1.00 7.91 118 LYS A N 1
ATOM 825 C CA . LYS A 1 118 ? 14.174 -3.087 -36.111 1.00 12.13 118 LYS A CA 1
ATOM 826 C C . LYS A 1 118 ? 12.657 -3.256 -36.190 1.00 13.25 118 LYS A C 1
ATOM 827 O O . LYS A 1 118 ? 12.119 -2.965 -37.184 1.00 16.34 118 LYS A O 1
ATOM 833 N N . MET A 1 119 ? 11.991 -3.702 -35.141 1.00 11.91 119 MET A N 1
ATOM 834 C CA . MET A 1 119 ? 10.538 -3.680 -35.105 1.00 18.38 119 MET A CA 1
ATOM 835 C C . MET A 1 119 ? 9.922 -2.299 -35.330 1.00 16.80 119 MET A C 1
ATOM 836 O O . MET A 1 119 ? 8.913 -2.191 -35.935 1.00 17.05 119 MET A O 1
ATOM 841 N N . THR A 1 120 ? 10.551 -1.281 -34.776 1.00 15.75 120 THR A N 1
ATOM 842 C CA . THR A 1 120 ? 10.104 0.072 -34.846 1.00 13.10 120 THR A CA 1
ATOM 843 C C . THR A 1 120 ? 10.213 0.600 -36.266 1.00 13.50 120 THR A C 1
ATOM 844 O O . THR A 1 120 ? 9.278 1.071 -36.813 1.00 16.47 120 THR A O 1
ATOM 848 N N . GLN A 1 121 ? 11.393 0.508 -36.826 1.00 10.84 121 GLN A N 1
ATOM 849 C CA . GLN A 1 121 ? 11.656 0.848 -38.181 1.00 12.46 121 GLN A CA 1
ATOM 850 C C . GLN A 1 121 ? 10.731 0.170 -39.181 1.00 14.84 121 GLN A C 1
ATOM 851 O O . GLN A 1 121 ? 10.207 0.818 -40.013 1.00 13.39 121 GLN A O 1
ATOM 857 N N . ILE A 1 122 ? 10.514 -1.125 -39.061 1.00 13.66 122 ILE A N 1
ATOM 858 C CA . ILE A 1 122 ? 9.573 -1.836 -39.894 1.00 15.11 122 ILE A CA 1
ATOM 859 C C . ILE A 1 122 ? 8.135 -1.340 -39.767 1.00 15.90 122 ILE A C 1
ATOM 860 O O . ILE A 1 122 ? 7.508 -1.116 -40.745 1.00 13.51 122 ILE A O 1
ATOM 865 N N . MET A 1 123 ? 7.635 -1.130 -38.562 1.00 12.70 123 MET A N 1
ATOM 866 C CA . MET A 1 123 ? 6.315 -0.592 -38.401 1.00 13.34 123 MET A CA 1
ATOM 867 C C . MET A 1 123 ? 6.104 0.753 -39.090 1.00 12.70 123 MET A C 1
ATOM 868 O O . MET A 1 123 ? 5.149 0.942 -39.755 1.00 13.52 123 MET A O 1
ATOM 873 N N . PHE A 1 124 ? 7.022 1.671 -38.884 1.00 14.34 124 PHE A N 1
ATOM 874 C CA . PHE A 1 124 ? 6.890 3.033 -39.314 1.00 14.04 124 PHE A CA 1
ATOM 875 C C . PHE A 1 124 ? 7.261 3.220 -40.785 1.00 15.69 124 PHE A C 1
ATOM 876 O O . PHE A 1 124 ? 6.640 3.955 -41.454 1.00 13.35 124 PHE A O 1
ATOM 884 N N . GLU A 1 125 ? 8.259 2.513 -41.268 1.00 19.18 125 GLU A N 1
ATOM 885 C CA . GLU A 1 125 ? 8.774 2.682 -42.609 1.00 22.98 125 GLU A CA 1
ATOM 886 C C . GLU A 1 125 ? 8.202 1.717 -43.613 1.00 23.52 125 GLU A C 1
ATOM 887 O O . GLU A 1 125 ? 8.046 2.057 -44.729 1.00 20.51 125 GLU A O 1
ATOM 893 N N . THR A 1 126 ? 7.889 0.516 -43.212 1.00 21.25 126 THR A N 1
ATOM 894 C CA . THR A 1 126 ? 7.351 -0.442 -44.124 1.00 20.28 126 THR A CA 1
ATOM 895 C C . THR A 1 126 ? 5.841 -0.369 -44.103 1.00 21.85 126 THR A C 1
ATOM 896 O O . THR A 1 126 ? 5.233 -0.191 -45.119 1.00 16.40 126 THR A O 1
ATOM 900 N N . PHE A 1 127 ? 5.252 -0.481 -42.921 1.00 17.62 127 PHE A N 1
ATOM 901 C CA . PHE A 1 127 ? 3.808 -0.473 -42.787 1.00 16.98 127 PHE A CA 1
ATOM 902 C C . PHE A 1 127 ? 3.144 0.873 -42.554 1.00 16.49 127 PHE A C 1
ATOM 903 O O . PHE A 1 127 ? 1.963 0.932 -42.478 1.00 17.11 127 PHE A O 1
ATOM 911 N N . ASN A 1 128 ? 3.908 1.937 -42.428 1.00 14.33 128 ASN A N 1
ATOM 912 C CA . ASN A 1 128 ? 3.373 3.260 -42.172 1.00 14.12 128 ASN A CA 1
ATOM 913 C C . ASN A 1 128 ? 2.428 3.387 -40.976 1.00 14.17 128 ASN A C 1
ATOM 914 O O . ASN A 1 128 ? 1.460 4.082 -41.057 1.00 14.63 128 ASN A O 1
ATOM 919 N N . THR A 1 129 ? 2.708 2.728 -39.867 1.00 13.20 129 THR A N 1
ATOM 920 C CA . THR A 1 129 ? 1.817 2.830 -38.718 1.00 11.94 129 THR A CA 1
ATOM 921 C C . THR A 1 129 ? 1.789 4.253 -38.225 1.00 15.32 129 THR A C 1
ATOM 922 O O . THR A 1 129 ? 2.768 4.895 -38.211 1.00 13.71 129 THR A O 1
ATOM 926 N N . PRO A 1 130 ? 0.644 4.747 -37.810 1.00 18.20 130 PRO A N 1
ATOM 927 C CA . PRO A 1 130 ? 0.592 6.116 -37.349 1.00 15.15 130 PRO A CA 1
ATOM 928 C C . PRO A 1 130 ? 1.193 6.254 -35.966 1.00 16.39 130 PRO A C 1
ATOM 929 O O . PRO A 1 130 ? 1.546 7.313 -35.580 1.00 16.59 130 PRO A O 1
ATOM 933 N N . ALA A 1 131 ? 1.276 5.154 -35.248 1.00 13.44 131 ALA A N 1
ATOM 934 C CA . ALA A 1 131 ? 1.756 5.104 -33.898 1.00 6.56 131 ALA A CA 1
ATOM 935 C C . ALA A 1 131 ? 1.971 3.669 -33.522 1.00 7.55 131 ALA A C 1
ATOM 936 O O . ALA A 1 131 ? 1.362 2.823 -34.052 1.00 9.77 131 ALA A O 1
ATOM 938 N N . MET A 1 132 ? 2.859 3.428 -32.585 1.00 10.95 132 MET A N 1
ATOM 939 C CA . MET A 1 132 ? 3.214 2.108 -32.107 1.00 11.65 132 MET A CA 1
ATOM 940 C C . MET A 1 132 ? 3.854 2.124 -30.729 1.00 9.03 132 MET A C 1
ATOM 941 O O . MET A 1 132 ? 4.269 3.118 -30.268 1.00 10.88 132 MET A O 1
ATOM 946 N N . TYR A 1 133 ? 3.845 0.987 -30.078 1.00 10.22 133 TYR A N 1
ATOM 947 C CA . TYR A 1 133 ? 4.412 0.768 -28.776 1.00 9.23 133 TYR A CA 1
ATOM 948 C C . TYR A 1 133 ? 4.860 -0.668 -28.695 1.00 10.53 133 TYR A C 1
ATOM 949 O O . TYR A 1 133 ? 4.248 -1.504 -29.256 1.00 12.13 133 TYR A O 1
ATOM 958 N N . VAL A 1 134 ? 5.936 -0.921 -27.980 1.00 10.42 134 VAL A N 1
ATOM 959 C CA . VAL A 1 134 ? 6.407 -2.253 -27.715 1.00 11.11 134 VAL A CA 1
ATOM 960 C C . VAL A 1 134 ? 6.380 -2.534 -26.230 1.00 9.13 134 VAL A C 1
ATOM 961 O O . VAL A 1 134 ? 7.021 -1.878 -25.502 1.00 8.73 134 VAL A O 1
ATOM 965 N N . ALA A 1 135 ? 5.608 -3.513 -25.819 1.00 9.89 135 ALA A N 1
ATOM 966 C CA . ALA A 1 135 ? 5.502 -3.939 -24.438 1.00 8.55 135 ALA A CA 1
ATOM 967 C C . ALA A 1 135 ? 6.053 -5.328 -24.199 1.00 10.60 135 ALA A C 1
ATOM 968 O O . ALA A 1 135 ? 5.862 -6.185 -24.958 1.00 8.43 135 ALA A O 1
ATOM 970 N N . ILE A 1 136 ? 6.767 -5.506 -23.122 1.00 11.19 136 ILE A N 1
ATOM 971 C CA . ILE A 1 136 ? 7.176 -6.815 -22.664 1.00 11.81 136 ILE A CA 1
ATOM 972 C C . ILE A 1 136 ? 6.010 -7.732 -22.345 1.00 11.08 136 ILE A C 1
ATOM 973 O O . ILE A 1 136 ? 5.084 -7.365 -21.731 1.00 11.14 136 ILE A O 1
ATOM 978 N N . GLN A 1 137 ? 6.105 -8.943 -22.793 1.00 10.94 137 GLN A N 1
ATOM 979 C CA . GLN A 1 137 ? 5.038 -9.859 -22.679 1.00 12.68 137 GLN A CA 1
ATOM 980 C C . GLN A 1 137 ? 4.529 -10.106 -21.262 1.00 14.63 137 GLN A C 1
ATOM 981 O O . GLN A 1 137 ? 3.387 -9.945 -21.030 1.00 14.24 137 GLN A O 1
ATOM 987 N N . ALA A 1 138 ? 5.408 -10.473 -20.343 1.00 12.31 138 ALA A N 1
ATOM 988 C CA . ALA A 1 138 ? 5.041 -10.714 -18.955 1.00 17.38 138 ALA A CA 1
ATOM 989 C C . ALA A 1 138 ? 4.400 -9.555 -18.217 1.00 12.97 138 ALA A C 1
ATOM 990 O O . ALA A 1 138 ? 3.645 -9.773 -17.361 1.00 19.47 138 ALA A O 1
ATOM 992 N N . VAL A 1 139 ? 4.732 -8.334 -18.602 1.00 17.09 139 VAL A N 1
ATOM 993 C CA . VAL A 1 139 ? 4.133 -7.129 -18.072 1.00 11.97 139 VAL A CA 1
ATOM 994 C C . VAL A 1 139 ? 2.638 -7.020 -18.399 1.00 15.48 139 VAL A C 1
ATOM 995 O O . VAL A 1 139 ? 1.872 -6.757 -17.547 1.00 13.32 139 VAL A O 1
ATOM 999 N N . LEU A 1 140 ? 2.281 -7.275 -19.643 1.00 10.26 140 LEU A N 1
ATOM 1000 C CA . LEU A 1 140 ? 0.929 -7.420 -20.078 1.00 13.66 140 LEU A CA 1
ATOM 1001 C C . LEU A 1 140 ? 0.120 -8.476 -19.336 1.00 12.97 140 LEU A C 1
ATOM 1002 O O . LEU A 1 140 ? -1.009 -8.285 -19.112 1.00 13.13 140 LEU A O 1
ATOM 1007 N N . SER A 1 141 ? 0.734 -9.567 -18.937 1.00 12.55 141 SER A N 1
ATOM 1008 C CA . SER A 1 141 ? 0.068 -10.551 -18.141 1.00 14.39 141 SER A CA 1
ATOM 1009 C C . SER A 1 141 ? -0.272 -10.049 -16.791 1.00 13.05 141 SER A C 1
ATOM 1010 O O . SER A 1 141 ? -1.324 -10.290 -16.356 1.00 17.45 141 SER A O 1
ATOM 1013 N N . LEU A 1 142 ? 0.616 -9.318 -16.163 1.00 18.49 142 LEU A N 1
ATOM 1014 C CA . LEU A 1 142 ? 0.315 -8.669 -14.922 1.00 15.53 142 LEU A CA 1
ATOM 1015 C C . LEU A 1 142 ? -0.864 -7.742 -15.065 1.00 19.81 142 LEU A C 1
ATOM 1016 O O . LEU A 1 142 ? -1.746 -7.778 -14.254 1.00 21.36 142 LEU A O 1
ATOM 1021 N N . TYR A 1 143 ? -0.907 -6.953 -16.125 1.00 22.46 143 TYR A N 1
ATOM 1022 C CA . TYR A 1 143 ? -2.054 -6.110 -16.407 1.00 23.45 143 TYR A CA 1
ATOM 1023 C C . TYR A 1 143 ? -3.374 -6.845 -16.462 1.00 21.09 143 TYR A C 1
ATOM 1024 O O . TYR A 1 143 ? -4.345 -6.363 -15.964 1.00 20.48 143 TYR A O 1
ATOM 1033 N N . ALA A 1 144 ? -3.390 -8.000 -17.078 1.00 15.30 144 ALA A N 1
ATOM 1034 C CA . ALA A 1 144 ? -4.584 -8.773 -17.223 1.00 18.47 144 ALA A CA 1
ATOM 1035 C C . ALA A 1 144 ? -5.115 -9.321 -15.903 1.00 20.63 144 ALA A C 1
ATOM 1036 O O . ALA A 1 144 ? -6.273 -9.505 -15.769 1.00 23.11 144 ALA A O 1
ATOM 1038 N N . SER A 1 145 ? -4.248 -9.566 -14.944 1.00 21.09 145 SER A N 1
ATOM 1039 C CA . SER A 1 145 ? -4.636 -10.016 -13.636 1.00 20.64 145 SER A CA 1
ATOM 1040 C C . SER A 1 145 ? -5.033 -8.907 -12.695 1.00 19.21 145 SER A C 1
ATOM 1041 O O . SER A 1 145 ? -5.328 -9.143 -11.588 1.00 19.76 145 SER A O 1
ATOM 1044 N N . GLY A 1 146 ? -5.025 -7.688 -13.167 1.00 23.31 146 GLY A N 1
ATOM 1045 C CA . GLY A 1 146 ? -5.454 -6.556 -12.406 1.00 23.23 146 GLY A CA 1
ATOM 1046 C C . GLY A 1 146 ? -4.435 -5.938 -11.503 1.00 27.87 146 GLY A C 1
ATOM 1047 O O . GLY A 1 146 ? -4.785 -5.150 -10.670 1.00 25.57 146 GLY A O 1
ATOM 1048 N N . ARG A 1 147 ? -3.176 -6.296 -11.651 1.00 27.46 147 ARG A N 1
ATOM 1049 C CA . ARG A 1 147 ? -2.140 -5.790 -10.774 1.00 27.49 147 ARG A CA 1
ATOM 1050 C C . ARG A 1 147 ? -1.126 -4.859 -11.446 1.00 27.64 147 ARG A C 1
ATOM 1051 O O . ARG A 1 147 ? -1.089 -4.718 -12.639 1.00 22.68 147 ARG A O 1
ATOM 1059 N N . THR A 1 148 ? -0.312 -4.231 -10.619 1.00 26.36 148 THR A N 1
ATOM 1060 C CA . THR A 1 148 ? 0.745 -3.378 -11.100 1.00 26.79 148 THR A CA 1
ATOM 1061 C C . THR A 1 148 ? 2.074 -3.856 -10.634 1.00 22.11 148 THR A C 1
ATOM 1062 O O . THR A 1 148 ? 3.046 -3.605 -11.243 1.00 17.69 148 THR A O 1
ATOM 1066 N N . THR A 1 149 ? 2.079 -4.600 -9.555 1.00 18.23 149 THR A N 1
ATOM 1067 C CA . THR A 1 149 ? 3.292 -5.100 -8.999 1.00 16.37 149 THR A CA 1
ATOM 1068 C C . THR A 1 149 ? 3.181 -6.570 -8.718 1.00 20.14 149 THR A C 1
ATOM 1069 O O . THR A 1 149 ? 2.252 -7.003 -8.116 1.00 25.38 149 THR A O 1
ATOM 1073 N N . GLY A 1 150 ? 4.161 -7.324 -9.158 1.00 20.36 150 GLY A N 1
ATOM 1074 C CA . GLY A 1 150 ? 4.234 -8.738 -8.968 1.00 11.32 150 GLY A CA 1
ATOM 1075 C C . GLY A 1 150 ? 5.306 -9.367 -9.798 1.00 13.01 150 GLY A C 1
ATOM 1076 O O . GLY A 1 150 ? 5.994 -8.715 -10.501 1.00 18.41 150 GLY A O 1
ATOM 1077 N N . ILE A 1 151 ? 5.432 -10.661 -9.703 1.00 10.54 151 ILE A N 1
ATOM 1078 C CA . ILE A 1 151 ? 6.343 -11.408 -10.520 1.00 15.50 151 ILE A CA 1
ATOM 1079 C C . ILE A 1 151 ? 5.616 -12.350 -11.467 1.00 15.94 151 ILE A C 1
ATOM 1080 O O . ILE A 1 151 ? 4.715 -13.023 -11.106 1.00 15.67 151 ILE A O 1
ATOM 1085 N N . VAL A 1 152 ? 6.029 -12.336 -12.710 1.00 16.59 152 VAL A N 1
ATOM 1086 C CA . VAL A 1 152 ? 5.386 -13.134 -13.698 1.00 11.94 152 VAL A CA 1
ATOM 1087 C C . VAL A 1 152 ? 6.262 -14.297 -14.108 1.00 14.73 152 VAL A C 1
ATOM 1088 O O . VAL A 1 152 ? 7.412 -14.183 -14.307 1.00 16.02 152 VAL A O 1
ATOM 1092 N N . MET A 1 153 ? 5.665 -15.443 -14.170 1.00 16.22 153 MET A N 1
ATOM 1093 C CA . MET A 1 153 ? 6.302 -16.602 -14.640 1.00 14.98 153 MET A CA 1
ATOM 1094 C C . MET A 1 153 ? 5.607 -16.999 -15.921 1.00 14.19 153 MET A C 1
ATOM 1095 O O . MET A 1 153 ? 4.588 -17.576 -15.893 1.00 15.93 153 MET A O 1
ATOM 1100 N N . ASP A 1 154 ? 6.227 -16.662 -17.031 1.00 15.71 154 ASP A N 1
ATOM 1101 C CA . ASP A 1 154 ? 5.735 -16.817 -18.382 1.00 15.12 154 ASP A CA 1
ATOM 1102 C C . ASP A 1 154 ? 6.392 -18.019 -19.028 1.00 17.35 154 ASP A C 1
ATOM 1103 O O . ASP A 1 154 ? 7.561 -18.113 -19.101 1.00 19.28 154 ASP A O 1
ATOM 1108 N N . SER A 1 155 ? 5.608 -18.957 -19.490 1.00 16.60 155 SER A N 1
ATOM 1109 C CA . SER A 1 155 ? 6.152 -20.123 -20.114 1.00 16.56 155 SER A CA 1
ATOM 1110 C C . SER A 1 155 ? 5.335 -20.522 -21.320 1.00 19.08 155 SER A C 1
ATOM 1111 O O . SER A 1 155 ? 4.189 -20.856 -21.198 1.00 17.90 155 SER A O 1
ATOM 1114 N N . GLY A 1 156 ? 5.967 -20.464 -22.483 1.00 19.04 156 GLY A N 1
ATOM 1115 C CA . GLY A 1 156 ? 5.340 -20.721 -23.752 1.00 21.45 156 GLY A CA 1
ATOM 1116 C C . GLY A 1 156 ? 5.825 -21.956 -24.472 1.00 24.38 156 GLY A C 1
ATOM 1117 O O . GLY A 1 156 ? 6.010 -22.968 -23.901 1.00 27.31 156 GLY A O 1
ATOM 1118 N N . ASP A 1 157 ? 6.017 -21.851 -25.760 1.00 22.75 157 ASP A N 1
ATOM 1119 C CA . ASP A 1 157 ? 6.494 -22.945 -26.555 1.00 21.41 157 ASP A CA 1
ATOM 1120 C C . ASP A 1 157 ? 8.027 -23.026 -26.618 1.00 17.02 157 ASP A C 1
ATOM 1121 O O . ASP A 1 157 ? 8.571 -24.054 -26.464 1.00 22.76 157 ASP A O 1
ATOM 1126 N N . GLY A 1 158 ? 8.704 -21.921 -26.813 1.00 13.82 158 GLY A N 1
ATOM 1127 C CA . GLY A 1 158 ? 10.134 -21.910 -26.806 1.00 12.22 158 GLY A CA 1
ATOM 1128 C C . GLY A 1 158 ? 10.913 -21.359 -25.625 1.00 15.60 158 GLY A C 1
ATOM 1129 O O . GLY A 1 158 ? 12.060 -21.588 -25.556 1.00 20.83 158 GLY A O 1
ATOM 1130 N N . VAL A 1 159 ? 10.305 -20.641 -24.707 1.00 17.55 159 VAL A N 1
ATOM 1131 C CA . VAL A 1 159 ? 11.039 -20.041 -23.620 1.00 14.70 159 VAL A CA 1
ATOM 1132 C C . VAL A 1 159 ? 10.248 -19.793 -22.323 1.00 16.09 159 VAL A C 1
ATOM 1133 O O . VAL A 1 159 ? 9.073 -19.654 -22.339 1.00 19.59 159 VAL A O 1
ATOM 1137 N N . SER A 1 160 ? 10.949 -19.778 -21.213 1.00 18.22 160 SER A N 1
ATOM 1138 C CA . SER A 1 160 ? 10.416 -19.391 -19.936 1.00 16.80 160 SER A CA 1
ATOM 1139 C C . SER A 1 160 ? 11.212 -18.271 -19.325 1.00 16.47 160 SER A C 1
ATOM 1140 O O . SER A 1 160 ? 12.377 -18.169 -19.488 1.00 15.11 160 SER A O 1
ATOM 1143 N N . HIS A 1 161 ? 10.505 -17.423 -18.624 1.00 15.26 161 HIS A N 1
ATOM 1144 C CA . HIS A 1 161 ? 11.040 -16.280 -17.964 1.00 14.51 161 HIS A CA 1
ATOM 1145 C C . HIS A 1 161 ? 10.339 -16.044 -16.662 1.00 16.24 161 HIS A C 1
ATOM 1146 O O . HIS A 1 161 ? 9.182 -16.246 -16.524 1.00 16.84 161 HIS A O 1
ATOM 1153 N N . THR A 1 162 ? 11.095 -15.554 -15.727 1.00 12.98 162 THR A N 1
ATOM 1154 C CA . THR A 1 162 ? 10.586 -14.998 -14.528 1.00 13.92 162 THR A CA 1
ATOM 1155 C C . THR A 1 162 ? 10.814 -13.501 -14.564 1.00 15.13 162 THR A C 1
ATOM 1156 O O . THR A 1 162 ? 11.887 -13.040 -14.813 1.00 14.24 162 THR A O 1
ATOM 1160 N N . VAL A 1 163 ? 9.763 -12.746 -14.356 1.00 15.00 163 VAL A N 1
ATOM 1161 C CA . VAL A 1 163 ? 9.818 -11.332 -14.562 1.00 11.88 163 VAL A CA 1
ATOM 1162 C C . VAL A 1 163 ? 9.213 -10.523 -13.462 1.00 11.07 163 VAL A C 1
ATOM 1163 O O . VAL A 1 163 ? 8.038 -10.358 -13.408 1.00 11.09 163 VAL A O 1
ATOM 1167 N N . PRO A 1 164 ? 10.063 -9.944 -12.628 1.00 11.97 164 PRO A N 1
ATOM 1168 C CA . PRO A 1 164 ? 9.603 -9.048 -11.587 1.00 11.99 164 PRO A CA 1
ATOM 1169 C C . PRO A 1 164 ? 9.245 -7.676 -12.097 1.00 11.40 164 PRO A C 1
ATOM 1170 O O . PRO A 1 164 ? 9.946 -7.112 -12.864 1.00 12.64 164 PRO A O 1
ATOM 1174 N N . ILE A 1 165 ? 8.116 -7.181 -11.656 1.00 11.96 165 ILE A N 1
ATOM 1175 C CA . ILE A 1 165 ? 7.544 -5.978 -12.176 1.00 11.99 165 ILE A CA 1
ATOM 1176 C C . ILE A 1 165 ? 7.171 -5.020 -11.070 1.00 13.43 165 ILE A C 1
ATOM 1177 O O . ILE A 1 165 ? 6.509 -5.363 -10.160 1.00 16.35 165 ILE A O 1
ATOM 1182 N N . TYR A 1 166 ? 7.618 -3.801 -11.173 1.00 11.60 166 TYR A N 1
ATOM 1183 C CA . TYR A 1 166 ? 7.240 -2.803 -10.231 1.00 15.53 166 TYR A CA 1
ATOM 1184 C C . TYR A 1 166 ? 6.481 -1.646 -10.847 1.00 18.47 166 TYR A C 1
ATOM 1185 O O . TYR A 1 166 ? 7.016 -0.898 -11.613 1.00 19.22 166 TYR A O 1
ATOM 1194 N N . GLU A 1 167 ? 5.226 -1.529 -10.460 1.00 15.86 167 GLU A N 1
ATOM 1195 C CA . GLU A 1 167 ? 4.298 -0.536 -10.934 1.00 15.09 167 GLU A CA 1
ATOM 1196 C C . GLU A 1 167 ? 4.163 -0.490 -12.451 1.00 14.97 167 GLU A C 1
ATOM 1197 O O . GLU A 1 167 ? 4.060 0.539 -13.009 1.00 15.12 167 GLU A O 1
ATOM 1203 N N . GLY A 1 168 ? 4.175 -1.631 -13.080 1.00 14.05 168 GLY A N 1
ATOM 1204 C CA . GLY A 1 168 ? 4.122 -1.695 -14.493 1.00 12.96 168 GLY A CA 1
ATOM 1205 C C . GLY A 1 168 ? 5.456 -1.799 -15.180 1.00 14.07 168 GLY A C 1
ATOM 1206 O O . GLY A 1 168 ? 5.454 -2.107 -16.284 1.00 13.36 168 GLY A O 1
ATOM 1207 N N . TYR A 1 169 ? 6.555 -1.549 -14.475 1.00 11.22 169 TYR A N 1
ATOM 1208 C CA . TYR A 1 169 ? 7.879 -1.585 -15.089 1.00 12.38 169 TYR A CA 1
ATOM 1209 C C . TYR A 1 169 ? 8.685 -2.827 -14.709 1.00 9.73 169 TYR A C 1
ATOM 1210 O O . TYR A 1 169 ? 9.083 -2.994 -13.556 1.00 9.80 169 TYR A O 1
ATOM 1219 N N . ALA A 1 170 ? 8.926 -3.688 -15.693 1.00 7.96 170 ALA A N 1
ATOM 1220 C CA . ALA A 1 170 ? 9.754 -4.832 -15.520 1.00 7.60 170 ALA A CA 1
ATOM 1221 C C . ALA A 1 170 ? 11.144 -4.420 -15.010 1.00 9.13 170 ALA A C 1
ATOM 1222 O O . ALA A 1 170 ? 11.543 -3.337 -15.189 1.00 12.36 170 ALA A O 1
ATOM 1224 N N . LEU A 1 171 ? 11.833 -5.298 -14.331 1.00 6.79 171 LEU A N 1
ATOM 1225 C CA . LEU A 1 171 ? 13.145 -5.012 -13.828 1.00 6.86 171 LEU A CA 1
ATOM 1226 C C . LEU A 1 171 ? 14.129 -5.964 -14.394 1.00 9.26 171 LEU A C 1
ATOM 1227 O O . LEU A 1 171 ? 14.330 -6.976 -13.863 1.00 8.85 171 LEU A O 1
ATOM 1232 N N . PRO A 1 172 ? 14.716 -5.605 -15.518 1.00 12.91 172 PRO A N 1
ATOM 1233 C CA . PRO A 1 172 ? 15.636 -6.439 -16.289 1.00 9.61 172 PRO A CA 1
ATOM 1234 C C . PRO A 1 172 ? 16.779 -7.097 -15.530 1.00 13.18 172 PRO A C 1
ATOM 1235 O O . PRO A 1 172 ? 17.057 -8.197 -15.842 1.00 13.66 172 PRO A O 1
ATOM 1239 N N . HIS A 1 173 ? 17.383 -6.423 -14.560 1.00 10.46 173 HIS A N 1
ATOM 1240 C CA . HIS A 1 173 ? 18.460 -6.949 -13.734 1.00 12.73 173 HIS A CA 1
ATOM 1241 C C . HIS A 1 173 ? 18.097 -8.232 -13.025 1.00 15.56 173 HIS A C 1
ATOM 1242 O O . HIS A 1 173 ? 18.914 -9.099 -12.851 1.00 13.70 173 HIS A O 1
ATOM 1249 N N . ALA A 1 174 ? 16.836 -8.334 -12.664 1.00 11.23 174 ALA A N 1
ATOM 1250 C CA . ALA A 1 174 ? 16.315 -9.473 -11.978 1.00 10.03 174 ALA A CA 1
ATOM 1251 C C . ALA A 1 174 ? 15.526 -10.443 -12.860 1.00 12.65 174 ALA A C 1
ATOM 1252 O O . ALA A 1 174 ? 14.956 -11.374 -12.389 1.00 12.92 174 ALA A O 1
ATOM 1254 N N . ILE A 1 175 ? 15.517 -10.214 -14.151 1.00 13.93 175 ILE A N 1
ATOM 1255 C CA . ILE A 1 175 ? 14.804 -11.109 -15.015 1.00 13.85 175 ILE A CA 1
ATOM 1256 C C . ILE A 1 175 ? 15.625 -12.338 -15.225 1.00 15.66 175 ILE A C 1
ATOM 1257 O O . ILE A 1 175 ? 16.761 -12.237 -15.493 1.00 12.97 175 ILE A O 1
ATOM 1262 N N . LEU A 1 176 ? 15.020 -13.491 -15.095 1.00 16.24 176 LEU A N 1
ATOM 1263 C CA . LEU A 1 176 ? 15.686 -14.706 -15.459 1.00 15.53 176 LEU A CA 1
ATOM 1264 C C . LEU A 1 176 ? 15.062 -15.446 -16.601 1.00 14.73 176 LEU A C 1
ATOM 1265 O O . LEU A 1 176 ? 13.905 -15.470 -16.746 1.00 18.94 176 LEU A O 1
ATOM 1270 N N . ARG A 1 177 ? 15.903 -16.065 -17.389 1.00 16.70 177 ARG A N 1
ATOM 1271 C CA . ARG A 1 177 ? 15.534 -16.868 -18.522 1.00 23.26 177 ARG A CA 1
ATOM 1272 C C . ARG A 1 177 ? 15.799 -18.350 -18.370 1.00 24.04 177 ARG A C 1
ATOM 1273 O O . ARG A 1 177 ? 16.808 -18.753 -17.910 1.00 22.28 177 ARG A O 1
ATOM 1281 N N . LEU A 1 178 ? 14.869 -19.162 -18.817 1.00 23.33 178 LEU A N 1
ATOM 1282 C CA . LEU A 1 178 ? 15.073 -20.575 -18.814 1.00 27.98 178 LEU A CA 1
ATOM 1283 C C . LEU A 1 178 ? 14.720 -21.143 -20.164 1.00 28.18 178 LEU A C 1
ATOM 1284 O O . LEU A 1 178 ? 13.624 -21.007 -20.612 1.00 30.46 178 LEU A O 1
ATOM 1289 N N . ASP A 1 179 ? 15.667 -21.753 -20.837 1.00 27.64 179 ASP A N 1
ATOM 1290 C CA . ASP A 1 179 ? 15.337 -22.324 -22.121 1.00 38.13 179 ASP A CA 1
ATOM 1291 C C . ASP A 1 179 ? 14.810 -23.726 -21.941 1.00 36.59 179 ASP A C 1
ATOM 1292 O O . ASP A 1 179 ? 15.524 -24.700 -21.945 1.00 38.61 179 ASP A O 1
ATOM 1297 N N . LEU A 1 180 ? 13.521 -23.783 -21.756 1.00 34.04 180 LEU A N 1
ATOM 1298 C CA . LEU A 1 180 ? 12.869 -24.958 -21.319 1.00 30.17 180 LEU A CA 1
ATOM 1299 C C . LEU A 1 180 ? 11.406 -24.583 -21.285 1.00 25.38 180 LEU A C 1
ATOM 1300 O O . LEU A 1 180 ? 10.960 -23.851 -20.445 1.00 25.67 180 LEU A O 1
ATOM 1305 N N . ALA A 1 181 ? 10.685 -25.079 -22.261 1.00 18.99 181 ALA A N 1
ATOM 1306 C CA . ALA A 1 181 ? 9.315 -24.726 -22.447 1.00 16.18 181 ALA A CA 1
ATOM 1307 C C . ALA A 1 181 ? 8.488 -25.819 -23.089 1.00 17.37 181 ALA A C 1
ATOM 1308 O O . ALA A 1 181 ? 8.814 -26.947 -23.034 1.00 13.62 181 ALA A O 1
ATOM 1310 N N . GLY A 1 182 ? 7.392 -25.415 -23.682 1.00 17.56 182 GLY A N 1
ATOM 1311 C CA . GLY A 1 182 ? 6.422 -26.293 -24.256 1.00 19.90 182 GLY A CA 1
ATOM 1312 C C . GLY A 1 182 ? 6.891 -27.311 -25.264 1.00 22.19 182 GLY A C 1
ATOM 1313 O O . GLY A 1 182 ? 6.509 -28.423 -25.185 1.00 22.00 182 GLY A O 1
ATOM 1314 N N . ARG A 1 183 ? 7.724 -26.892 -26.197 1.00 23.12 183 ARG A N 1
ATOM 1315 C CA . ARG A 1 183 ? 8.299 -27.750 -27.203 1.00 24.15 183 ARG A CA 1
ATOM 1316 C C . ARG A 1 183 ? 9.218 -28.797 -26.641 1.00 21.85 183 ARG A C 1
ATOM 1317 O O . ARG A 1 183 ? 9.173 -29.884 -27.086 1.00 19.43 183 ARG A O 1
ATOM 1325 N N . ASP A 1 184 ? 10.031 -28.443 -25.662 1.00 22.82 184 ASP A N 1
ATOM 1326 C CA . ASP A 1 184 ? 10.828 -29.396 -24.950 1.00 24.68 184 ASP A CA 1
ATOM 1327 C C . ASP A 1 184 ? 9.959 -30.347 -24.184 1.00 26.68 184 ASP A C 1
ATOM 1328 O O . ASP A 1 184 ? 10.279 -31.474 -24.063 1.00 31.36 184 ASP A O 1
ATOM 1333 N N . LEU A 1 185 ? 8.857 -29.883 -23.641 1.00 25.09 185 LEU A N 1
ATOM 1334 C CA . LEU A 1 185 ? 7.997 -30.771 -22.896 1.00 27.09 185 LEU A CA 1
ATOM 1335 C C . LEU A 1 185 ? 7.405 -31.802 -23.830 1.00 26.57 185 LEU A C 1
ATOM 1336 O O . LEU A 1 185 ? 7.318 -32.937 -23.487 1.00 21.96 185 LEU A O 1
ATOM 1341 N N . THR A 1 186 ? 6.991 -31.345 -25.004 1.00 24.54 186 THR A N 1
ATOM 1342 C CA . THR A 1 186 ? 6.354 -32.161 -25.987 1.00 21.19 186 THR A CA 1
ATOM 1343 C C . THR A 1 186 ? 7.331 -33.208 -26.400 1.00 25.76 186 THR A C 1
ATOM 1344 O O . THR A 1 186 ? 6.987 -34.330 -26.567 1.00 28.33 186 THR A O 1
ATOM 1348 N N . ASP A 1 187 ? 8.571 -32.806 -26.547 1.00 26.01 187 ASP A N 1
ATOM 1349 C CA . ASP A 1 187 ? 9.624 -33.667 -27.020 1.00 27.13 187 ASP A CA 1
ATOM 1350 C C . ASP A 1 187 ? 9.942 -34.724 -26.021 1.00 22.09 187 ASP A C 1
ATOM 1351 O O . ASP A 1 187 ? 10.154 -35.836 -26.363 1.00 22.98 187 ASP A O 1
ATOM 1356 N N . TYR A 1 188 ? 9.989 -34.326 -24.775 1.00 22.88 188 TYR A N 1
ATOM 1357 C CA . TYR A 1 188 ? 10.201 -35.227 -23.683 1.00 23.15 188 TYR A CA 1
ATOM 1358 C C . TYR A 1 188 ? 9.080 -36.262 -23.527 1.00 22.32 188 TYR A C 1
ATOM 1359 O O . TYR A 1 188 ? 9.339 -37.400 -23.338 1.00 21.08 188 TYR A O 1
ATOM 1368 N N . MET A 1 189 ? 7.837 -35.844 -23.658 1.00 23.74 189 MET A N 1
ATOM 1369 C CA . MET A 1 189 ? 6.722 -36.764 -23.711 1.00 23.97 189 MET A CA 1
ATOM 1370 C C . MET A 1 189 ? 6.896 -37.791 -24.816 1.00 27.65 189 MET A C 1
ATOM 1371 O O . MET A 1 189 ? 6.648 -38.944 -24.603 1.00 27.32 189 MET A O 1
ATOM 1376 N N . MET A 1 190 ? 7.284 -37.341 -25.997 1.00 24.45 190 MET A N 1
ATOM 1377 C CA . MET A 1 190 ? 7.461 -38.218 -27.125 1.00 28.46 190 MET A CA 1
ATOM 1378 C C . MET A 1 190 ? 8.394 -39.342 -26.758 1.00 27.96 190 MET A C 1
ATOM 1379 O O . MET A 1 190 ? 8.157 -40.474 -27.066 1.00 28.53 190 MET A O 1
ATOM 1384 N N . LYS A 1 191 ? 9.456 -38.986 -26.081 1.00 25.16 191 LYS A N 1
ATOM 1385 C CA . LYS A 1 191 ? 10.512 -39.879 -25.764 1.00 23.24 191 LYS A CA 1
ATOM 1386 C C . LYS A 1 191 ? 10.177 -40.842 -24.653 1.00 27.23 191 LYS A C 1
ATOM 1387 O O . LYS A 1 191 ? 10.562 -41.978 -24.728 1.00 29.28 191 LYS A O 1
ATOM 1393 N N . ILE A 1 192 ? 9.462 -40.410 -23.624 1.00 23.37 192 ILE A N 1
ATOM 1394 C CA . ILE A 1 192 ? 9.163 -41.332 -22.558 1.00 24.35 192 ILE A CA 1
ATOM 1395 C C . ILE A 1 192 ? 8.093 -42.320 -22.975 1.00 25.88 192 ILE A C 1
ATOM 1396 O O . ILE A 1 192 ? 8.065 -43.411 -22.507 1.00 26.00 192 ILE A O 1
ATOM 1401 N N . LEU A 1 193 ? 7.231 -41.911 -23.880 1.00 28.03 193 LEU A N 1
ATOM 1402 C CA . LEU A 1 193 ? 6.227 -42.782 -24.432 1.00 28.66 193 LEU A CA 1
ATOM 1403 C C . LEU A 1 193 ? 6.874 -43.838 -25.319 1.00 30.61 193 LEU A C 1
ATOM 1404 O O . LEU A 1 193 ? 6.466 -44.970 -25.368 1.00 28.59 193 LEU A O 1
ATOM 1409 N N . THR A 1 194 ? 7.886 -43.426 -26.042 1.00 31.19 194 THR A N 1
ATOM 1410 C CA . THR A 1 194 ? 8.635 -44.311 -26.877 1.00 31.96 194 THR A CA 1
ATOM 1411 C C . THR A 1 194 ? 9.364 -45.340 -26.008 1.00 34.39 194 THR A C 1
ATOM 1412 O O . THR A 1 194 ? 9.406 -46.506 -26.335 1.00 34.58 194 THR A O 1
ATOM 1416 N N . GLU A 1 195 ? 9.910 -44.901 -24.892 1.00 34.11 195 GLU A N 1
ATOM 1417 C CA . GLU A 1 195 ? 10.525 -45.792 -23.942 1.00 38.65 195 GLU A CA 1
ATOM 1418 C C . GLU A 1 195 ? 9.537 -46.747 -23.279 1.00 39.69 195 GLU A C 1
ATOM 1419 O O . GLU A 1 195 ? 9.920 -47.726 -22.669 1.00 39.09 195 GLU A O 1
ATOM 1425 N N . ARG A 1 196 ? 8.251 -46.439 -23.414 1.00 40.48 196 ARG A N 1
ATOM 1426 C CA . ARG A 1 196 ? 7.200 -47.266 -22.833 1.00 42.80 196 ARG A CA 1
ATOM 1427 C C . ARG A 1 196 ? 6.751 -48.350 -23.807 1.00 45.06 196 ARG A C 1
ATOM 1428 O O . ARG A 1 196 ? 6.072 -49.302 -23.421 1.00 44.64 196 ARG A O 1
ATOM 1436 N N . GLY A 1 197 ? 7.135 -48.200 -25.070 1.00 44.30 197 GLY A N 1
ATOM 1437 C CA . GLY A 1 197 ? 6.775 -49.161 -26.096 1.00 45.24 197 GLY A CA 1
ATOM 1438 C C . GLY A 1 197 ? 6.373 -48.497 -27.398 1.00 47.60 197 GLY A C 1
ATOM 1439 O O . GLY A 1 197 ? 7.040 -48.658 -28.420 1.00 51.60 197 GLY A O 1
ATOM 1440 N N . TYR A 1 198 ? 5.276 -47.748 -27.360 1.00 46.57 198 TYR A N 1
ATOM 1441 C CA . TYR A 1 198 ? 4.779 -47.056 -28.544 1.00 47.17 198 TYR A CA 1
ATOM 1442 C C . TYR A 1 198 ? 5.818 -46.169 -29.222 1.00 47.59 198 TYR A C 1
ATOM 1443 O O . TYR A 1 198 ? 6.733 -45.661 -28.574 1.00 48.34 198 TYR A O 1
ATOM 1452 N N . SER A 1 199 ? 5.670 -45.988 -30.531 1.00 48.03 199 SER A N 1
ATOM 1453 C CA . SER A 1 199 ? 6.593 -45.162 -31.299 1.00 50.10 199 SER A CA 1
ATOM 1454 C C . SER A 1 199 ? 6.153 -43.732 -31.595 1.00 48.10 199 SER A C 1
ATOM 1455 O O . SER A 1 199 ? 4.993 -43.486 -31.927 1.00 47.85 199 SER A O 1
ATOM 1458 N N . PHE A 1 200 ? 7.085 -42.793 -31.473 1.00 47.15 200 PHE A N 1
ATOM 1459 C CA . PHE A 1 200 ? 6.799 -41.415 -31.719 1.00 46.96 200 PHE A CA 1
ATOM 1460 C C . PHE A 1 200 ? 8.099 -40.734 -32.078 1.00 49.18 200 PHE A C 1
ATOM 1461 O O . PHE A 1 200 ? 8.994 -40.673 -31.270 1.00 51.48 200 PHE A O 1
ATOM 1469 N N . THR A 1 201 ? 8.215 -40.250 -33.301 1.00 48.17 201 THR A N 1
ATOM 1470 C CA . THR A 1 201 ? 9.470 -39.679 -33.733 1.00 49.67 201 THR A CA 1
ATOM 1471 C C . THR A 1 201 ? 9.317 -38.687 -34.855 1.00 49.01 201 THR A C 1
ATOM 1472 O O . THR A 1 201 ? 10.097 -37.765 -34.989 1.00 45.77 201 THR A O 1
ATOM 1476 N N . THR A 1 202 ? 8.313 -38.919 -35.675 1.00 49.76 202 THR A N 1
ATOM 1477 C CA . THR A 1 202 ? 8.107 -38.135 -36.864 1.00 49.89 202 THR A CA 1
ATOM 1478 C C . THR A 1 202 ? 7.418 -36.853 -36.544 1.00 47.71 202 THR A C 1
ATOM 1479 O O . THR A 1 202 ? 7.169 -36.531 -35.408 1.00 48.08 202 THR A O 1
ATOM 1483 N N . THR A 1 203 ? 7.101 -36.124 -37.577 1.00 44.57 203 THR A N 1
ATOM 1484 C CA . THR A 1 203 ? 6.553 -34.824 -37.411 1.00 42.26 203 THR A CA 1
ATOM 1485 C C . THR A 1 203 ? 5.100 -34.891 -37.073 1.00 41.29 203 THR A C 1
ATOM 1486 O O . THR A 1 203 ? 4.639 -34.097 -36.288 1.00 43.45 203 THR A O 1
ATOM 1490 N N . ALA A 1 204 ? 4.372 -35.827 -37.660 1.00 36.47 204 ALA A N 1
ATOM 1491 C CA . ALA A 1 204 ? 2.968 -35.962 -37.356 1.00 34.13 204 ALA A CA 1
ATOM 1492 C C . ALA A 1 204 ? 2.785 -36.671 -36.014 1.00 34.93 204 ALA A C 1
ATOM 1493 O O . ALA A 1 204 ? 1.754 -36.578 -35.400 1.00 34.02 204 ALA A O 1
ATOM 1495 N N . GLU A 1 205 ? 3.811 -37.401 -35.589 1.00 31.73 205 GLU A N 1
ATOM 1496 C CA . GLU A 1 205 ? 3.779 -38.073 -34.296 1.00 31.48 205 GLU A CA 1
ATOM 1497 C C . GLU A 1 205 ? 3.895 -37.019 -33.206 1.00 34.09 205 GLU A C 1
ATOM 1498 O O . GLU A 1 205 ? 3.112 -36.994 -32.256 1.00 35.04 205 GLU A O 1
ATOM 1504 N N . ARG A 1 206 ? 4.880 -36.143 -33.365 1.00 36.31 206 ARG A N 1
ATOM 1505 C CA . ARG A 1 206 ? 5.050 -35.021 -32.512 1.00 37.93 206 ARG A CA 1
ATOM 1506 C C . ARG A 1 206 ? 3.736 -34.292 -32.321 1.00 36.10 206 ARG A C 1
ATOM 1507 O O . ARG A 1 206 ? 3.461 -33.855 -31.266 1.00 38.92 206 ARG A O 1
ATOM 1515 N N . GLU A 1 207 ? 2.923 -34.168 -33.340 1.00 34.24 207 GLU A N 1
ATOM 1516 C CA . GLU A 1 207 ? 1.707 -33.407 -33.194 1.00 33.63 207 GLU A CA 1
ATOM 1517 C C . GLU A 1 207 ? 0.707 -34.128 -32.360 1.00 31.35 207 GLU A C 1
ATOM 1518 O O . GLU A 1 207 ? -0.075 -33.515 -31.680 1.00 27.58 207 GLU A O 1
ATOM 1524 N N . ILE A 1 208 ? 0.746 -35.444 -32.420 1.00 30.47 208 ILE A N 1
ATOM 1525 C CA . ILE A 1 208 ? -0.150 -36.255 -31.638 1.00 32.72 208 ILE A CA 1
ATOM 1526 C C . ILE A 1 208 ? 0.251 -36.175 -30.185 1.00 31.91 208 ILE A C 1
ATOM 1527 O O . ILE A 1 208 ? -0.572 -35.973 -29.337 1.00 31.12 208 ILE A O 1
ATOM 1532 N N . VAL A 1 209 ? 1.534 -36.320 -29.923 1.00 28.33 209 VAL A N 1
ATOM 1533 C CA . VAL A 1 209 ? 2.047 -36.225 -28.597 1.00 25.77 209 VAL A CA 1
ATOM 1534 C C . VAL A 1 209 ? 1.784 -34.881 -27.968 1.00 25.88 209 VAL A C 1
ATOM 1535 O O . VAL A 1 209 ? 1.550 -34.823 -26.811 1.00 29.28 209 VAL A O 1
ATOM 1539 N N . ARG A 1 210 ? 1.795 -33.811 -28.734 1.00 23.17 210 ARG A N 1
ATOM 1540 C CA . ARG A 1 210 ? 1.492 -32.520 -28.191 1.00 26.47 210 ARG A CA 1
ATOM 1541 C C . ARG A 1 210 ? 0.068 -32.412 -27.700 1.00 25.79 210 ARG A C 1
ATOM 1542 O O . ARG A 1 210 ? -0.191 -31.748 -26.729 1.00 29.82 210 ARG A O 1
ATOM 1550 N N . ASP A 1 211 ? -0.845 -33.071 -28.373 1.00 21.62 211 ASP A N 1
ATOM 1551 C CA . ASP A 1 211 ? -2.211 -33.150 -27.926 1.00 22.15 211 ASP A CA 1
ATOM 1552 C C . ASP A 1 211 ? -2.372 -34.043 -26.703 1.00 20.72 211 ASP A C 1
ATOM 1553 O O . ASP A 1 211 ? -3.174 -33.770 -25.876 1.00 21.94 211 ASP A O 1
ATOM 1558 N N . ILE A 1 212 ? -1.562 -35.075 -26.586 1.00 20.29 212 ILE A N 1
ATOM 1559 C CA . ILE A 1 212 ? -1.610 -35.935 -25.453 1.00 20.78 212 ILE A CA 1
ATOM 1560 C C . ILE A 1 212 ? -1.203 -35.105 -24.283 1.00 22.88 212 ILE A C 1
ATOM 1561 O O . ILE A 1 212 ? -1.848 -35.122 -23.269 1.00 26.23 212 ILE A O 1
ATOM 1566 N N . LYS A 1 213 ? -0.144 -34.345 -24.469 1.00 20.83 213 LYS A N 1
ATOM 1567 C CA . LYS A 1 213 ? 0.385 -33.492 -23.452 1.00 18.86 213 LYS A CA 1
ATOM 1568 C C . LYS A 1 213 ? -0.638 -32.497 -23.025 1.00 19.96 213 LYS A C 1
ATOM 1569 O O . LYS A 1 213 ? -0.809 -32.276 -21.871 1.00 21.45 213 LYS A O 1
ATOM 1575 N N . GLU A 1 214 ? -1.318 -31.901 -23.973 1.00 19.39 214 GLU A N 1
ATOM 1576 C CA . GLU A 1 214 ? -2.218 -30.840 -23.665 1.00 20.12 214 GLU A CA 1
ATOM 1577 C C . GLU A 1 214 ? -3.443 -31.378 -23.027 1.00 21.04 214 GLU A C 1
ATOM 1578 O O . GLU A 1 214 ? -4.087 -30.689 -22.321 1.00 26.02 214 GLU A O 1
ATOM 1584 N N . LYS A 1 215 ? -3.758 -32.630 -23.302 1.00 23.53 215 LYS A N 1
ATOM 1585 C CA . LYS A 1 215 ? -4.974 -33.248 -22.830 1.00 23.84 215 LYS A CA 1
ATOM 1586 C C . LYS A 1 215 ? -4.872 -34.087 -21.602 1.00 22.80 215 LYS A C 1
ATOM 1587 O O . LYS A 1 215 ? -5.797 -34.142 -20.891 1.00 20.36 215 LYS A O 1
ATOM 1593 N N . LEU A 1 216 ? -3.745 -34.719 -21.349 1.00 21.27 216 LEU A N 1
ATOM 1594 C CA . LEU A 1 216 ? -3.661 -35.670 -20.270 1.00 19.36 216 LEU A CA 1
ATOM 1595 C C . LEU A 1 216 ? -2.612 -35.455 -19.193 1.00 21.87 216 LEU A C 1
ATOM 1596 O O . LEU A 1 216 ? -2.692 -36.041 -18.167 1.00 22.05 216 LEU A O 1
ATOM 1601 N N . ALA A 1 217 ? -1.644 -34.590 -19.428 1.00 20.10 217 ALA A N 1
ATOM 1602 C CA . ALA A 1 217 ? -0.598 -34.298 -18.464 1.00 16.20 217 ALA A CA 1
ATOM 1603 C C . ALA A 1 217 ? -1.033 -33.438 -17.290 1.00 17.28 217 ALA A C 1
ATOM 1604 O O . ALA A 1 217 ? -1.999 -32.741 -17.360 1.00 17.98 217 ALA A O 1
ATOM 1606 N N . TYR A 1 218 ? -0.292 -33.527 -16.216 1.00 15.35 218 TYR A N 1
ATOM 1607 C CA . TYR A 1 218 ? -0.542 -32.713 -15.071 1.00 13.21 218 TYR A CA 1
ATOM 1608 C C . TYR A 1 218 ? 0.665 -32.647 -14.203 1.00 17.41 218 TYR A C 1
ATOM 1609 O O . TYR A 1 218 ? 1.570 -33.400 -14.341 1.00 17.03 218 TYR A O 1
ATOM 1618 N N . VAL A 1 219 ? 0.658 -31.696 -13.310 1.00 14.57 219 VAL A N 1
ATOM 1619 C CA . VAL A 1 219 ? 1.722 -31.514 -12.362 1.00 17.17 219 VAL A CA 1
ATOM 1620 C C . VAL A 1 219 ? 1.360 -32.149 -11.022 1.00 16.92 219 VAL A C 1
ATOM 1621 O O . VAL A 1 219 ? 0.379 -31.814 -10.437 1.00 17.48 219 VAL A O 1
ATOM 1625 N N . ALA A 1 220 ? 2.180 -33.070 -10.573 1.00 11.60 220 ALA A N 1
ATOM 1626 C CA . ALA A 1 220 ? 2.011 -33.703 -9.300 1.00 16.10 220 ALA A CA 1
ATOM 1627 C C . ALA A 1 220 ? 2.461 -32.786 -8.211 1.00 18.21 220 ALA A C 1
ATOM 1628 O O . ALA A 1 220 ? 3.415 -32.092 -8.355 1.00 16.55 220 ALA A O 1
ATOM 1630 N N . LEU A 1 221 ? 1.734 -32.812 -7.112 1.00 17.52 221 LEU A N 1
ATOM 1631 C CA . LEU A 1 221 ? 2.048 -32.047 -5.918 1.00 19.60 221 LEU A CA 1
ATOM 1632 C C . LEU A 1 221 ? 3.260 -32.577 -5.196 1.00 15.44 221 LEU A C 1
ATOM 1633 O O . LEU A 1 221 ? 4.073 -31.847 -4.768 1.00 19.65 221 LEU A O 1
ATOM 1638 N N . ASP A 1 222 ? 3.366 -33.874 -5.068 1.00 18.36 222 ASP A N 1
ATOM 1639 C CA . ASP A 1 222 ? 4.545 -34.504 -4.506 1.00 21.17 222 ASP A CA 1
ATOM 1640 C C . ASP A 1 222 ? 4.884 -35.608 -5.462 1.00 21.49 222 ASP A C 1
ATOM 1641 O O . ASP A 1 222 ? 4.105 -36.508 -5.667 1.00 21.41 222 ASP A O 1
ATOM 1646 N N . PHE A 1 223 ? 6.033 -35.500 -6.095 1.00 21.52 223 PHE A N 1
ATOM 1647 C CA . PHE A 1 223 ? 6.317 -36.284 -7.258 1.00 21.34 223 PHE A CA 1
ATOM 1648 C C . PHE A 1 223 ? 6.595 -37.716 -6.905 1.00 19.79 223 PHE A C 1
ATOM 1649 O O . PHE A 1 223 ? 6.097 -38.611 -7.528 1.00 18.03 223 PHE A O 1
ATOM 1657 N N . GLU A 1 224 ? 7.401 -37.908 -5.888 1.00 22.66 224 GLU A N 1
ATOM 1658 C CA . GLU A 1 224 ? 7.761 -39.230 -5.447 1.00 23.88 224 GLU A CA 1
ATOM 1659 C C . GLU A 1 224 ? 6.592 -40.056 -4.938 1.00 21.06 224 GLU A C 1
ATOM 1660 O O . GLU A 1 224 ? 6.577 -41.213 -5.133 1.00 24.33 224 GLU A O 1
ATOM 1666 N N . ALA A 1 225 ? 5.602 -39.429 -4.338 1.00 21.47 225 ALA A N 1
ATOM 1667 C CA . ALA A 1 225 ? 4.356 -40.073 -3.967 1.00 21.85 225 ALA A CA 1
ATOM 1668 C C . ALA A 1 225 ? 3.492 -40.451 -5.154 1.00 21.48 225 ALA A C 1
ATOM 1669 O O . ALA A 1 225 ? 2.871 -41.479 -5.150 1.00 16.10 225 ALA A O 1
ATOM 1671 N N . GLU A 1 226 ? 3.453 -39.611 -6.173 1.00 21.18 226 GLU A N 1
ATOM 1672 C CA . GLU A 1 226 ? 2.698 -39.925 -7.364 1.00 19.79 226 GLU A CA 1
ATOM 1673 C C . GLU A 1 226 ? 3.322 -41.078 -8.090 1.00 19.76 226 GLU A C 1
ATOM 1674 O O . GLU A 1 226 ? 2.649 -41.949 -8.546 1.00 19.75 226 GLU A O 1
ATOM 1680 N N . MET A 1 227 ? 4.630 -41.092 -8.161 1.00 21.88 227 MET A N 1
ATOM 1681 C CA . MET A 1 227 ? 5.309 -42.208 -8.750 1.00 24.67 227 MET A CA 1
ATOM 1682 C C . MET A 1 227 ? 4.936 -43.533 -8.036 1.00 25.94 227 MET A C 1
ATOM 1683 O O . MET A 1 227 ? 4.626 -44.482 -8.655 1.00 26.85 227 MET A O 1
ATOM 1688 N N . GLN A 1 228 ? 4.920 -43.572 -6.728 1.00 28.56 228 GLN A N 1
ATOM 1689 C CA . GLN A 1 228 ? 4.507 -44.787 -6.062 1.00 32.58 228 GLN A CA 1
ATOM 1690 C C . GLN A 1 228 ? 3.064 -45.117 -6.320 1.00 31.31 228 GLN A C 1
ATOM 1691 O O . GLN A 1 228 ? 2.748 -46.201 -6.725 1.00 31.90 228 GLN A O 1
ATOM 1697 N N . THR A 1 229 ? 2.191 -44.156 -6.147 1.00 28.68 229 THR A N 1
ATOM 1698 C CA . THR A 1 229 ? 0.823 -44.357 -6.512 1.00 26.93 229 THR A CA 1
ATOM 1699 C C . THR A 1 229 ? 0.605 -44.997 -7.875 1.00 27.82 229 THR A C 1
ATOM 1700 O O . THR A 1 229 ? -0.294 -45.771 -8.021 1.00 32.58 229 THR A O 1
ATOM 1704 N N . ALA A 1 230 ? 1.415 -44.693 -8.872 1.00 29.10 230 ALA A N 1
ATOM 1705 C CA . ALA A 1 230 ? 1.173 -45.157 -10.232 1.00 27.68 230 ALA A CA 1
ATOM 1706 C C . ALA A 1 230 ? 1.737 -46.521 -10.460 1.00 28.00 230 ALA A C 1
ATOM 1707 O O . ALA A 1 230 ? 1.403 -47.171 -11.401 1.00 28.27 230 ALA A O 1
ATOM 1709 N N . ALA A 1 231 ? 2.624 -46.926 -9.575 1.00 31.37 231 ALA A N 1
ATOM 1710 C CA . ALA A 1 231 ? 3.211 -48.237 -9.572 1.00 32.79 231 ALA A CA 1
ATOM 1711 C C . ALA A 1 231 ? 2.399 -49.204 -8.717 1.00 34.18 231 ALA A C 1
ATOM 1712 O O . ALA A 1 231 ? 2.441 -50.381 -8.931 1.00 35.11 231 ALA A O 1
ATOM 1714 N N . SER A 1 232 ? 1.682 -48.676 -7.745 1.00 34.35 232 SER A N 1
ATOM 1715 C CA . SER A 1 232 ? 0.822 -49.464 -6.888 0.99 36.14 232 SER A CA 1
ATOM 1716 C C . SER A 1 232 ? -0.488 -49.860 -7.564 1.00 37.97 232 SER A C 1
ATOM 1717 O O . SER A 1 232 ? -0.898 -50.992 -7.458 1.00 37.82 232 SER A O 1
ATOM 1720 N N . SER A 1 233 ? -1.125 -48.954 -8.283 1.00 37.52 233 SER A N 1
ATOM 1721 C CA . SER A 1 233 ? -2.342 -49.285 -9.004 1.00 37.86 233 SER A CA 1
ATOM 1722 C C . SER A 1 233 ? -2.368 -48.671 -10.377 1.00 37.55 233 SER A C 1
ATOM 1723 O O . SER A 1 233 ? -1.551 -47.841 -10.674 1.00 38.34 233 SER A O 1
ATOM 1726 N N . SER A 1 234 ? -3.314 -49.078 -11.208 1.00 35.73 234 SER A N 1
ATOM 1727 C CA . SER A 1 234 ? -3.497 -48.455 -12.495 1.00 33.79 234 SER A CA 1
ATOM 1728 C C . SER A 1 234 ? -4.622 -47.429 -12.447 1.00 32.10 234 SER A C 1
ATOM 1729 O O . SER A 1 234 ? -5.342 -47.218 -13.388 1.00 30.76 234 SER A O 1
ATOM 1732 N N . ALA A 1 235 ? -4.703 -46.766 -11.315 1.00 29.08 235 ALA A N 1
ATOM 1733 C CA . ALA A 1 235 ? -5.691 -45.746 -11.075 1.00 27.46 235 ALA A CA 1
ATOM 1734 C C . ALA A 1 235 ? -5.458 -44.435 -11.810 1.00 28.56 235 ALA A C 1
ATOM 1735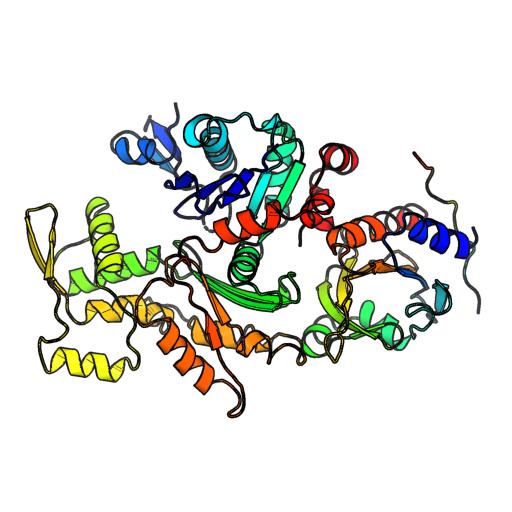 O O . ALA A 1 235 ? -6.405 -43.823 -12.195 1.00 30.14 235 ALA A O 1
ATOM 1737 N N . LEU A 1 236 ? -4.201 -44.042 -11.984 1.00 25.83 236 LEU A N 1
ATOM 1738 C CA . LEU A 1 236 ? -3.875 -42.801 -12.677 1.00 24.34 236 LEU A CA 1
ATOM 1739 C C . LEU A 1 236 ? -3.602 -43.052 -14.157 1.00 23.08 236 LEU A C 1
ATOM 1740 O O . LEU A 1 236 ? -2.905 -42.276 -14.810 1.00 23.56 236 LEU A O 1
ATOM 1745 N N . GLU A 1 237 ? -4.157 -44.141 -14.679 1.00 26.28 237 GLU A N 1
ATOM 1746 C CA . GLU A 1 237 ? -3.975 -44.497 -16.081 1.00 28.13 237 GLU A CA 1
ATOM 1747 C C . GLU A 1 237 ? -5.100 -43.934 -16.943 1.00 29.44 237 GLU A C 1
ATOM 1748 O O . GLU A 1 237 ? -6.279 -44.092 -16.623 1.00 26.20 237 GLU A O 1
ATOM 1754 N N A LYS A 1 238 ? -4.722 -43.212 -18.071 0.50 31.52 238 LYS A N 1
ATOM 1755 N N B LYS A 1 238 ? -4.727 -43.286 -18.042 0.50 31.41 238 LYS A N 1
ATOM 1756 C CA A LYS A 1 238 ? -5.715 -42.633 -18.987 0.50 32.13 238 LYS A CA 1
ATOM 1757 C CA B LYS A 1 238 ? -5.701 -42.703 -18.956 0.50 31.90 238 LYS A CA 1
ATOM 1758 C C A LYS A 1 238 ? -5.493 -43.118 -20.416 0.50 32.93 238 LYS A C 1
ATOM 1759 C C B LYS A 1 238 ? -5.515 -43.240 -20.372 0.50 32.82 238 LYS A C 1
ATOM 1760 O O A LYS A 1 238 ? -4.361 -43.381 -20.833 0.50 33.80 238 LYS A O 1
ATOM 1761 O O B LYS A 1 238 ? -4.409 -43.612 -20.764 0.50 33.64 238 LYS A O 1
ATOM 1772 N N . SER A 1 239 ? -6.682 -43.238 -21.111 1.00 33.69 239 SER A N 1
ATOM 1773 C CA . SER A 1 239 ? -6.598 -43.742 -22.477 1.00 34.24 239 SER A CA 1
ATOM 1774 C C . SER A 1 239 ? -6.686 -42.606 -23.490 1.00 33.06 239 SER A C 1
ATOM 1775 O O . SER A 1 239 ? -7.292 -41.569 -23.224 1.00 31.26 239 SER A O 1
ATOM 1778 N N . TYR A 1 240 ? -6.077 -42.810 -24.654 1.00 34.40 240 TYR A N 1
ATOM 1779 C CA . TYR A 1 240 ? -6.085 -41.825 -25.688 1.00 35.79 240 TYR A CA 1
ATOM 1780 C C . TYR A 1 240 ? -6.280 -42.537 -26.998 1.00 37.08 240 TYR A C 1
ATOM 1781 O O . TYR A 1 240 ? -5.587 -43.483 -27.277 1.00 35.43 240 TYR A O 1
ATOM 1790 N N . GLU A 1 241 ? -7.232 -42.075 -27.792 1.00 39.46 241 GLU A N 1
ATOM 1791 C CA . GLU A 1 241 ? -7.427 -42.594 -29.140 1.00 42.61 241 GLU A CA 1
ATOM 1792 C C . GLU A 1 241 ? -6.667 -41.773 -30.177 1.00 40.59 241 GLU A C 1
ATOM 1793 O O . GLU A 1 241 ? -6.816 -40.574 -30.249 1.00 36.13 241 GLU A O 1
ATOM 1799 N N . LEU A 1 242 ? -5.827 -42.478 -30.920 1.00 42.61 242 LEU A N 1
ATOM 1800 C CA . LEU A 1 242 ? -5.080 -41.956 -32.020 1.00 46.22 242 LEU A CA 1
ATOM 1801 C C . LEU A 1 242 ? -5.992 -41.681 -33.183 1.00 50.32 242 LEU A C 1
ATOM 1802 O O . LEU A 1 242 ? -7.151 -42.039 -33.163 1.00 51.05 242 LEU A O 1
ATOM 1807 N N . PRO A 1 243 ? -5.463 -41.019 -34.195 1.00 53.33 243 PRO A N 1
ATOM 1808 C CA . PRO A 1 243 ? -6.244 -40.692 -35.379 1.00 55.14 243 PRO A CA 1
ATOM 1809 C C . PRO A 1 243 ? -6.266 -41.906 -36.258 1.00 55.47 243 PRO A C 1
ATOM 1810 O O . PRO A 1 243 ? -7.091 -42.070 -37.121 1.00 54.58 243 PRO A O 1
ATOM 1814 N N . ASP A 1 244 ? -5.317 -42.765 -35.979 1.00 56.54 244 ASP A N 1
ATOM 1815 C CA . ASP A 1 244 ? -5.215 -44.085 -36.525 1.00 56.63 244 ASP A CA 1
ATOM 1816 C C . ASP A 1 244 ? -6.280 -45.035 -35.986 1.00 55.83 244 ASP A C 1
ATOM 1817 O O . ASP A 1 244 ? -6.247 -46.197 -36.276 1.00 54.82 244 ASP A O 1
ATOM 1822 N N . GLY A 1 245 ? -7.205 -44.537 -35.170 1.00 57.00 245 GLY A N 1
ATOM 1823 C CA . GLY A 1 245 ? -8.227 -45.344 -34.512 1.00 56.29 245 GLY A CA 1
ATOM 1824 C C . GLY A 1 245 ? -7.863 -46.047 -33.209 1.00 56.25 245 GLY A C 1
ATOM 1825 O O . GLY A 1 245 ? -8.717 -46.323 -32.377 1.00 56.87 245 GLY A O 1
ATOM 1826 N N . GLN A 1 246 ? -6.582 -46.337 -33.062 1.00 55.35 246 GLN A N 1
ATOM 1827 C CA . GLN A 1 246 ? -6.035 -47.177 -32.020 1.00 53.39 246 GLN A CA 1
ATOM 1828 C C . GLN A 1 246 ? -5.930 -46.498 -30.654 1.00 51.50 246 GLN A C 1
ATOM 1829 O O . GLN A 1 246 ? -5.862 -45.293 -30.559 1.00 48.78 246 GLN A O 1
ATOM 1835 N N . VAL A 1 247 ? -5.918 -47.306 -29.599 1.00 50.30 247 VAL A N 1
ATOM 1836 C CA . VAL A 1 247 ? -6.019 -46.828 -28.235 1.00 46.84 247 VAL A CA 1
ATOM 1837 C C . VAL A 1 247 ? -4.812 -47.167 -27.437 1.00 44.76 247 VAL A C 1
ATOM 1838 O O . VAL A 1 247 ? -4.435 -48.307 -27.356 1.00 42.36 247 VAL A O 1
ATOM 1842 N N . ILE A 1 248 ? -4.217 -46.156 -26.829 1.00 43.67 248 ILE A N 1
ATOM 1843 C CA . ILE A 1 248 ? -3.067 -46.350 -25.976 1.00 41.89 248 ILE A CA 1
ATOM 1844 C C . ILE A 1 248 ? -3.306 -45.798 -24.613 1.00 41.00 248 ILE A C 1
ATOM 1845 O O . ILE A 1 248 ? -4.179 -44.988 -24.396 1.00 41.83 248 ILE A O 1
ATOM 1850 N N . THR A 1 249 ? -2.499 -46.258 -23.689 1.00 39.64 249 THR A N 1
ATOM 1851 C CA . THR A 1 249 ? -2.705 -45.970 -22.306 1.00 38.65 249 THR A CA 1
ATOM 1852 C C . THR A 1 249 ? -1.512 -45.222 -21.791 1.00 37.51 249 THR A C 1
ATOM 1853 O O . THR A 1 249 ? -0.409 -45.619 -22.008 1.00 38.71 249 THR A O 1
ATOM 1857 N N . ILE A 1 250 ? -1.742 -44.134 -21.097 1.00 34.58 250 ILE A N 1
ATOM 1858 C CA . ILE A 1 250 ? -0.635 -43.423 -20.546 1.00 33.08 250 ILE A CA 1
ATOM 1859 C C . ILE A 1 250 ? -0.753 -43.337 -19.042 1.00 29.65 250 ILE A C 1
ATOM 1860 O O . ILE A 1 250 ? -1.766 -42.991 -18.537 1.00 28.49 250 ILE A O 1
ATOM 1865 N N . GLY A 1 251 ? 0.316 -43.687 -18.357 1.00 26.68 251 GLY A N 1
ATOM 1866 C CA . GLY A 1 251 ? 0.359 -43.728 -16.922 1.00 24.31 251 GLY A CA 1
ATOM 1867 C C . GLY A 1 251 ? 1.097 -42.620 -16.240 1.00 22.42 251 GLY A C 1
ATOM 1868 O O . GLY A 1 251 ? 0.594 -41.557 -16.141 1.00 25.48 251 GLY A O 1
ATOM 1869 N N . ASN A 1 252 ? 2.280 -42.891 -15.738 1.00 20.67 252 ASN A N 1
ATOM 1870 C CA . ASN A 1 252 ? 3.046 -41.917 -15.004 1.00 20.03 252 ASN A CA 1
ATOM 1871 C C . ASN A 1 252 ? 3.675 -40.832 -15.874 1.00 21.87 252 ASN A C 1
ATOM 1872 O O . ASN A 1 252 ? 4.083 -39.817 -15.381 1.00 21.18 252 ASN A O 1
ATOM 1877 N N . GLU A 1 253 ? 3.690 -41.080 -17.171 1.00 18.69 253 GLU A N 1
ATOM 1878 C CA . GLU A 1 253 ? 4.110 -40.128 -18.151 1.00 18.31 253 GLU A CA 1
ATOM 1879 C C . GLU A 1 253 ? 3.300 -38.869 -18.032 1.00 19.15 253 GLU A C 1
ATOM 1880 O O . GLU A 1 253 ? 3.792 -37.817 -18.264 1.00 15.45 253 GLU A O 1
ATOM 1886 N N . ARG A 1 254 ? 2.050 -39.015 -17.644 1.00 17.80 254 ARG A N 1
ATOM 1887 C CA . ARG A 1 254 ? 1.177 -37.915 -17.420 1.00 15.54 254 ARG A CA 1
ATOM 1888 C C . ARG A 1 254 ? 1.850 -36.862 -16.582 1.00 18.68 254 ARG A C 1
ATOM 1889 O O . ARG A 1 254 ? 1.735 -35.717 -16.857 1.00 19.45 254 ARG A O 1
ATOM 1897 N N . PHE A 1 255 ? 2.546 -37.275 -15.550 1.00 18.96 255 PHE A N 1
ATOM 1898 C CA . PHE A 1 255 ? 3.121 -36.327 -14.653 1.00 18.39 255 PHE A CA 1
ATOM 1899 C C . PHE A 1 255 ? 4.621 -36.212 -14.725 1.00 19.21 255 PHE A C 1
ATOM 1900 O O . PHE A 1 255 ? 5.173 -35.269 -14.276 1.00 19.50 255 PHE A O 1
ATOM 1908 N N . ARG A 1 256 ? 5.272 -37.176 -15.318 1.00 18.82 256 ARG A N 1
ATOM 1909 C CA . ARG A 1 256 ? 6.697 -37.101 -15.525 1.00 16.86 256 ARG A CA 1
ATOM 1910 C C . ARG A 1 256 ? 7.101 -36.017 -16.527 1.00 15.69 256 ARG A C 1
ATOM 1911 O O . ARG A 1 256 ? 8.066 -35.378 -16.327 1.00 16.64 256 ARG A O 1
ATOM 1919 N N . CYS A 1 257 ? 6.330 -35.852 -17.586 1.00 17.14 257 CYS A N 1
ATOM 1920 C CA . CYS A 1 257 ? 6.522 -34.808 -18.564 1.00 16.54 257 CYS A CA 1
ATOM 1921 C C . CYS A 1 257 ? 6.594 -33.408 -17.936 1.00 18.87 257 CYS A C 1
ATOM 1922 O O . CYS A 1 257 ? 7.586 -32.765 -18.037 1.00 21.38 257 CYS A O 1
ATOM 1925 N N . PRO A 1 258 ? 5.545 -32.958 -17.273 1.00 16.08 258 PRO A N 1
ATOM 1926 C CA . PRO A 1 258 ? 5.583 -31.660 -16.629 1.00 17.32 258 PRO A CA 1
ATOM 1927 C C . PRO A 1 258 ? 6.529 -31.575 -15.422 1.00 20.04 258 PRO A C 1
ATOM 1928 O O . PRO A 1 258 ? 6.898 -30.492 -15.081 1.00 18.22 258 PRO A O 1
ATOM 1932 N N . GLU A 1 259 ? 6.919 -32.687 -14.829 1.00 15.61 259 GLU A N 1
ATOM 1933 C CA . GLU A 1 259 ? 7.862 -32.648 -13.738 1.00 16.30 259 GLU A CA 1
ATOM 1934 C C . GLU A 1 259 ? 9.175 -32.014 -14.193 1.00 19.88 259 GLU A C 1
ATOM 1935 O O . GLU A 1 259 ? 9.857 -31.448 -13.415 1.00 21.42 259 GLU A O 1
ATOM 1941 N N . ALA A 1 260 ? 9.471 -32.083 -15.478 1.00 20.94 260 ALA A N 1
ATOM 1942 C CA . ALA A 1 260 ? 10.671 -31.483 -16.023 1.00 25.34 260 ALA A CA 1
ATOM 1943 C C . ALA A 1 260 ? 10.821 -29.968 -15.825 1.00 23.66 260 ALA A C 1
ATOM 1944 O O . ALA A 1 260 ? 11.902 -29.474 -15.809 1.00 25.44 260 ALA A O 1
ATOM 1946 N N . LEU A 1 261 ? 9.721 -29.263 -15.663 1.00 20.63 261 LEU A N 1
ATOM 1947 C CA . LEU A 1 261 ? 9.741 -27.884 -15.314 1.00 20.08 261 LEU A CA 1
ATOM 1948 C C . LEU A 1 261 ? 10.334 -27.615 -13.941 1.00 20.97 261 LEU A C 1
ATOM 1949 O O . LEU A 1 261 ? 10.902 -26.581 -13.728 1.00 19.99 261 LEU A O 1
ATOM 1954 N N . PHE A 1 262 ? 10.195 -28.560 -13.028 1.00 14.05 262 PHE A N 1
ATOM 1955 C CA . PHE A 1 262 ? 10.722 -28.440 -11.701 1.00 18.12 262 PHE A CA 1
ATOM 1956 C C . PHE A 1 262 ? 12.031 -29.170 -11.582 1.00 18.83 262 PHE A C 1
ATOM 1957 O O . PHE A 1 262 ? 12.833 -28.831 -10.779 1.00 16.72 262 PHE A O 1
ATOM 1965 N N . GLN A 1 263 ? 12.223 -30.169 -12.421 1.00 19.18 263 GLN A N 1
ATOM 1966 C CA . GLN A 1 263 ? 13.459 -30.930 -12.471 1.00 21.98 263 GLN A CA 1
ATOM 1967 C C . GLN A 1 263 ? 14.013 -31.035 -13.872 1.00 24.98 263 GLN A C 1
ATOM 1968 O O . GLN A 1 263 ? 13.754 -31.966 -14.580 1.00 23.52 263 GLN A O 1
ATOM 1974 N N . PRO A 1 264 ? 14.810 -30.066 -14.245 1.00 25.27 264 PRO A N 1
ATOM 1975 C CA . PRO A 1 264 ? 15.315 -30.029 -15.584 1.00 23.42 264 PRO A CA 1
ATOM 1976 C C . PRO A 1 264 ? 16.419 -31.043 -15.800 1.00 23.17 264 PRO A C 1
ATOM 1977 O O . PRO A 1 264 ? 16.777 -31.272 -16.897 1.00 23.83 264 PRO A O 1
ATOM 1981 N N . SER A 1 265 ? 16.907 -31.685 -14.768 1.00 25.00 265 SER A N 1
ATOM 1982 C CA . SER A 1 265 ? 17.726 -32.862 -14.985 1.00 29.71 265 SER A CA 1
ATOM 1983 C C . SER A 1 265 ? 17.014 -33.901 -15.874 1.00 30.93 265 SER A C 1
ATOM 1984 O O . SER A 1 265 ? 17.619 -34.514 -16.703 1.00 30.58 265 SER A O 1
ATOM 1987 N N . PHE A 1 266 ? 15.714 -34.046 -15.729 1.00 29.90 266 PHE A N 1
ATOM 1988 C CA . PHE A 1 266 ? 14.951 -34.956 -16.557 1.00 30.02 266 PHE A CA 1
ATOM 1989 C C . PHE A 1 266 ? 15.238 -34.789 -18.051 1.00 30.85 266 PHE A C 1
ATOM 1990 O O . PHE A 1 266 ? 15.021 -35.689 -18.833 1.00 26.67 266 PHE A O 1
ATOM 1998 N N . LEU A 1 267 ? 15.709 -33.614 -18.434 1.00 32.60 267 LEU A N 1
ATOM 1999 C CA . LEU A 1 267 ? 15.976 -33.296 -19.823 1.00 35.22 267 LEU A CA 1
ATOM 2000 C C . LEU A 1 267 ? 17.467 -33.126 -20.081 1.00 37.64 267 LEU A C 1
ATOM 2001 O O . LEU A 1 267 ? 17.881 -32.758 -21.157 1.00 36.05 267 LEU A O 1
ATOM 2006 N N . GLY A 1 268 ? 18.247 -33.400 -19.050 1.00 40.11 268 GLY A N 1
ATOM 2007 C CA . GLY A 1 268 ? 19.665 -33.187 -19.064 1.00 41.87 268 GLY A CA 1
ATOM 2008 C C . GLY A 1 268 ? 19.996 -31.727 -19.052 1.00 43.98 268 GLY A C 1
ATOM 2009 O O . GLY A 1 268 ? 20.680 -31.253 -19.914 1.00 45.17 268 GLY A O 1
ATOM 2010 N N . MET A 1 269 ? 19.511 -31.019 -18.058 1.00 43.30 269 MET A N 1
ATOM 2011 C CA . MET A 1 269 ? 19.799 -29.619 -17.917 1.00 43.81 269 MET A CA 1
ATOM 2012 C C . MET A 1 269 ? 20.273 -29.401 -16.505 1.00 44.38 269 MET A C 1
ATOM 2013 O O . MET A 1 269 ? 19.825 -30.053 -15.601 1.00 43.70 269 MET A O 1
ATOM 2018 N N . GLU A 1 270 ? 21.228 -28.504 -16.330 1.00 44.88 270 GLU A N 1
ATOM 2019 C CA . GLU A 1 270 ? 21.813 -28.218 -15.039 1.00 42.98 270 GLU A CA 1
ATOM 2020 C C . GLU A 1 270 ? 20.996 -27.162 -14.355 1.00 40.07 270 GLU A C 1
ATOM 2021 O O . GLU A 1 270 ? 21.131 -26.907 -13.192 1.00 39.38 270 GLU A O 1
ATOM 2027 N N . SER A 1 271 ? 20.141 -26.543 -15.124 1.00 37.93 271 SER A N 1
ATOM 2028 C CA . SER A 1 271 ? 19.313 -25.458 -14.676 1.00 37.53 271 SER A CA 1
ATOM 2029 C C . SER A 1 271 ? 18.551 -25.658 -13.378 1.00 34.77 271 SER A C 1
ATOM 2030 O O . SER A 1 271 ? 18.252 -26.747 -12.978 1.00 34.92 271 SER A O 1
ATOM 2033 N N . ALA A 1 272 ? 18.212 -24.560 -12.748 1.00 30.50 272 ALA A N 1
ATOM 2034 C CA . ALA A 1 272 ? 17.202 -24.565 -11.731 1.00 29.61 272 ALA A CA 1
ATOM 2035 C C . ALA A 1 272 ? 15.829 -24.655 -12.387 1.00 26.65 272 ALA A C 1
ATOM 2036 O O . ALA A 1 272 ? 15.663 -24.289 -13.497 1.00 27.47 272 ALA A O 1
ATOM 2038 N N . GLY A 1 273 ? 14.860 -25.172 -11.673 1.00 25.53 273 GLY A N 1
ATOM 2039 C CA . GLY A 1 273 ? 13.497 -25.213 -12.122 1.00 24.59 273 GLY A CA 1
ATOM 2040 C C . GLY A 1 273 ? 12.733 -23.938 -11.922 1.00 21.03 273 GLY A C 1
ATOM 2041 O O . GLY A 1 273 ? 13.175 -23.060 -11.283 1.00 22.56 273 GLY A O 1
ATOM 2042 N N . ILE A 1 274 ? 11.555 -23.877 -12.480 1.00 19.91 274 ILE A N 1
ATOM 2043 C CA . ILE A 1 274 ? 10.761 -22.699 -12.456 1.00 18.49 274 ILE A CA 1
ATOM 2044 C C . ILE A 1 274 ? 10.561 -22.126 -11.060 1.00 20.67 274 ILE A C 1
ATOM 2045 O O . ILE A 1 274 ? 10.619 -20.956 -10.883 1.00 18.08 274 ILE A O 1
ATOM 2050 N N . HIS A 1 275 ? 10.310 -22.981 -10.088 1.00 17.19 275 HIS A N 1
ATOM 2051 C CA . HIS A 1 275 ? 10.112 -22.569 -8.725 1.00 19.67 275 HIS A CA 1
ATOM 2052 C C . HIS A 1 275 ? 11.348 -21.889 -8.123 1.00 19.25 275 HIS A C 1
ATOM 2053 O O . HIS A 1 275 ? 11.260 -20.908 -7.485 1.00 19.36 275 HIS A O 1
ATOM 2060 N N . GLU A 1 276 ? 12.494 -22.446 -8.372 1.00 22.29 276 GLU A N 1
ATOM 2061 C CA . GLU A 1 276 ? 13.726 -21.919 -7.902 1.00 23.67 276 GLU A CA 1
ATOM 2062 C C . GLU A 1 276 ? 14.189 -20.704 -8.650 1.00 21.31 276 GLU A C 1
ATOM 2063 O O . GLU A 1 276 ? 14.790 -19.832 -8.096 1.00 20.16 276 GLU A O 1
ATOM 2069 N N . THR A 1 277 ? 13.901 -20.653 -9.932 1.00 20.59 277 THR A N 1
ATOM 2070 C CA . THR A 1 277 ? 14.235 -19.465 -10.647 1.00 20.39 277 THR A CA 1
ATOM 2071 C C . THR A 1 277 ? 13.282 -18.328 -10.306 1.00 17.16 277 THR A C 1
ATOM 2072 O O . THR A 1 277 ? 13.663 -17.208 -10.354 1.00 16.09 277 THR A O 1
ATOM 2076 N N . THR A 1 278 ? 12.081 -18.627 -9.862 1.00 13.34 278 THR A N 1
ATOM 2077 C CA . THR A 1 278 ? 11.207 -17.587 -9.394 1.00 14.27 278 THR A CA 1
ATOM 2078 C C . THR A 1 278 ? 11.733 -16.967 -8.120 1.00 15.12 278 THR A C 1
ATOM 2079 O O . THR A 1 278 ? 11.708 -15.790 -7.971 1.00 15.34 278 THR A O 1
ATOM 2083 N N . TYR A 1 279 ? 12.205 -17.790 -7.210 1.00 13.06 279 TYR A N 1
ATOM 2084 C CA . TYR A 1 279 ? 12.760 -17.333 -5.973 1.00 11.31 279 TYR A CA 1
ATOM 2085 C C . TYR A 1 279 ? 14.029 -16.550 -6.221 1.00 11.36 279 TYR A C 1
ATOM 2086 O O . TYR A 1 279 ? 14.186 -15.497 -5.733 1.00 14.37 279 TYR A O 1
ATOM 2095 N N . ASN A 1 280 ? 14.897 -17.071 -7.052 1.00 12.76 280 ASN A N 1
ATOM 2096 C CA . ASN A 1 280 ? 16.114 -16.388 -7.407 1.00 11.79 280 ASN A CA 1
ATOM 2097 C C . ASN A 1 280 ? 15.923 -14.996 -7.984 1.00 13.36 280 ASN A C 1
ATOM 2098 O O . ASN A 1 280 ? 16.663 -14.113 -7.659 1.00 18.77 280 ASN A O 1
ATOM 2103 N N . SER A 1 281 ? 14.893 -14.814 -8.784 1.00 11.41 281 SER A N 1
ATOM 2104 C CA A SER A 1 281 ? 14.561 -13.513 -9.349 0.50 9.35 281 SER A CA 1
ATOM 2105 C CA B SER A 1 281 ? 14.589 -13.528 -9.349 0.50 12.08 281 SER A CA 1
ATOM 2106 C C . SER A 1 281 ? 14.064 -12.585 -8.253 1.00 11.71 281 SER A C 1
ATOM 2107 O O . SER A 1 281 ? 14.484 -11.441 -8.161 1.00 16.62 281 SER A O 1
ATOM 2112 N N . ILE A 1 282 ? 13.178 -13.061 -7.414 1.00 15.47 282 ILE A N 1
ATOM 2113 C CA . ILE A 1 282 ? 12.647 -12.265 -6.344 1.00 12.05 282 ILE A CA 1
ATOM 2114 C C . ILE A 1 282 ? 13.746 -11.720 -5.476 1.00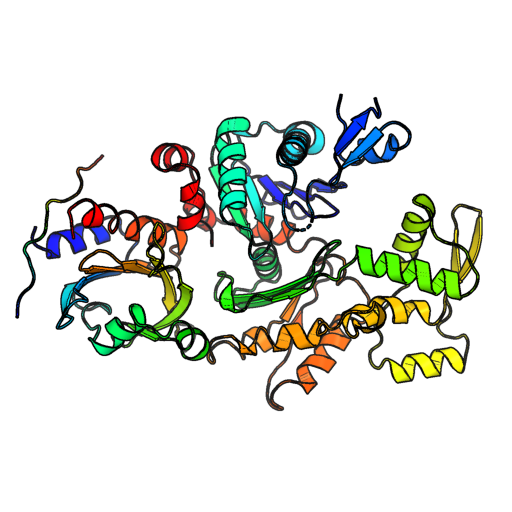 13.86 282 ILE A C 1
ATOM 2115 O O . ILE A 1 282 ? 13.714 -10.595 -5.125 1.00 12.12 282 ILE A O 1
ATOM 2120 N N . MET A 1 283 ? 14.723 -12.564 -5.207 1.00 14.84 283 MET A N 1
ATOM 2121 C CA . MET A 1 283 ? 15.836 -12.282 -4.346 1.00 15.02 283 MET A CA 1
ATOM 2122 C C . MET A 1 283 ? 16.778 -11.226 -4.878 1.00 16.55 283 MET A C 1
ATOM 2123 O O . MET A 1 283 ? 17.490 -10.630 -4.148 1.00 17.31 283 MET A O 1
ATOM 2128 N N . LYS A 1 284 ? 16.734 -10.979 -6.164 1.00 18.62 284 LYS A N 1
ATOM 2129 C CA . LYS A 1 284 ? 17.492 -9.913 -6.738 1.00 17.55 284 LYS A CA 1
ATOM 2130 C C . LYS A 1 284 ? 16.770 -8.621 -6.666 1.00 17.92 284 LYS A C 1
ATOM 2131 O O . LYS A 1 284 ? 17.284 -7.637 -7.032 1.00 17.75 284 LYS A O 1
ATOM 2137 N N . CYS A 1 285 ? 15.595 -8.614 -6.098 1.00 17.00 285 CYS A N 1
ATOM 2138 C CA . CYS A 1 285 ? 14.883 -7.384 -6.031 1.00 16.19 285 CYS A CA 1
ATOM 2139 C C . CYS A 1 285 ? 14.984 -6.633 -4.695 1.00 17.25 285 CYS A C 1
ATOM 2140 O O . CYS A 1 285 ? 15.163 -7.191 -3.657 1.00 13.41 285 CYS A O 1
ATOM 2143 N N . ASP A 1 286 ? 14.907 -5.332 -4.819 1.00 14.75 286 ASP A N 1
ATOM 2144 C CA . ASP A 1 286 ? 14.629 -4.400 -3.784 1.00 19.78 286 ASP A CA 1
ATOM 2145 C C . ASP A 1 286 ? 13.827 -5.032 -2.644 1.00 19.70 286 ASP A C 1
ATOM 2146 O O . ASP A 1 286 ? 12.772 -5.582 -2.850 1.00 16.48 286 ASP A O 1
ATOM 2151 N N . VAL A 1 287 ? 14.381 -4.934 -1.447 1.00 17.80 287 VAL A N 1
ATOM 2152 C CA . VAL A 1 287 ? 13.860 -5.530 -0.242 1.00 15.91 287 VAL A CA 1
ATOM 2153 C C . VAL A 1 287 ? 12.441 -5.109 0.028 1.00 16.52 287 VAL A C 1
ATOM 2154 O O . VAL A 1 287 ? 11.664 -5.843 0.543 1.00 22.72 287 VAL A O 1
ATOM 2158 N N . ASP A 1 288 ? 12.118 -3.909 -0.371 1.00 18.93 288 ASP A N 1
ATOM 2159 C CA . ASP A 1 288 ? 10.844 -3.318 -0.106 1.00 18.02 288 ASP A CA 1
ATOM 2160 C C . ASP A 1 288 ? 9.714 -3.852 -0.952 1.00 20.13 288 ASP A C 1
ATOM 2161 O O . ASP A 1 288 ? 8.596 -3.531 -0.692 1.00 17.95 288 ASP A O 1
ATOM 2166 N N . ILE A 1 289 ? 10.004 -4.651 -1.971 1.00 15.46 289 ILE A N 1
ATOM 2167 C CA . ILE A 1 289 ? 8.963 -5.147 -2.860 1.00 16.35 289 ILE A CA 1
ATOM 2168 C C . ILE A 1 289 ? 8.834 -6.639 -2.872 1.00 16.82 289 ILE A C 1
ATOM 2169 O O . ILE A 1 289 ? 7.924 -7.160 -3.431 1.00 16.33 289 ILE A O 1
ATOM 2174 N N . ARG A 1 290 ? 9.778 -7.303 -2.254 1.00 15.40 290 ARG A N 1
ATOM 2175 C CA . ARG A 1 290 ? 9.802 -8.726 -2.239 1.00 15.46 290 ARG A CA 1
ATOM 2176 C C . ARG A 1 290 ? 8.504 -9.335 -1.717 1.00 19.35 290 ARG A C 1
ATOM 2177 O O . ARG A 1 290 ? 8.059 -10.299 -2.248 1.00 19.07 290 ARG A O 1
ATOM 2185 N N . LYS A 1 291 ? 7.898 -8.746 -0.693 1.00 17.04 291 LYS A N 1
ATOM 2186 C CA A LYS A 1 291 ? 6.614 -9.219 -0.176 0.50 17.69 291 LYS A CA 1
ATOM 2187 C CA B LYS A 1 291 ? 6.625 -9.249 -0.184 0.50 16.63 291 LYS A CA 1
ATOM 2188 C C . LYS A 1 291 ? 5.503 -9.0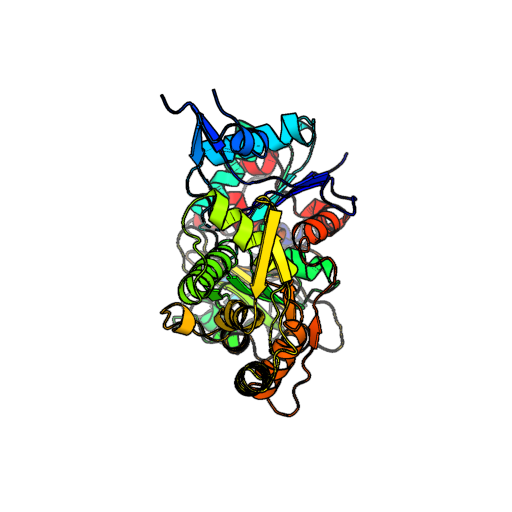80 -1.208 1.00 17.00 291 LYS A C 1
ATOM 2189 O O . LYS A 1 291 ? 4.679 -9.977 -1.344 1.00 18.07 291 LYS A O 1
ATOM 2200 N N . ASP A 1 292 ? 5.502 -7.977 -1.939 1.00 17.40 292 ASP A N 1
ATOM 2201 C CA . ASP A 1 292 ? 4.531 -7.756 -2.997 1.00 21.96 292 ASP A CA 1
ATOM 2202 C C . ASP A 1 292 ? 4.700 -8.702 -4.197 1.00 21.41 292 ASP A C 1
ATOM 2203 O O . ASP A 1 292 ? 3.773 -9.032 -4.846 1.00 23.96 292 ASP A O 1
ATOM 2208 N N . LEU A 1 293 ? 5.901 -9.167 -4.412 1.00 20.42 293 LEU A N 1
ATOM 2209 C CA . LEU A 1 293 ? 6.181 -10.156 -5.398 1.00 13.73 293 LEU A CA 1
ATOM 2210 C C . LEU A 1 293 ? 5.642 -11.536 -4.984 1.00 14.16 293 LEU A C 1
ATOM 2211 O O . LEU A 1 293 ? 4.909 -12.148 -5.717 1.00 13.04 293 LEU A O 1
ATOM 2216 N N . TYR A 1 294 ? 6.040 -11.992 -3.798 1.00 13.07 294 TYR A N 1
ATOM 2217 C CA . TYR A 1 294 ? 5.564 -13.212 -3.174 1.00 14.70 294 TYR A CA 1
ATOM 2218 C C . TYR A 1 294 ? 4.074 -13.225 -3.094 1.00 16.32 294 TYR A C 1
ATOM 2219 O O . TYR A 1 294 ? 3.466 -14.230 -3.225 1.00 19.38 294 TYR A O 1
ATOM 2228 N N . GLY A 1 295 ? 3.488 -12.074 -2.908 1.00 13.69 295 GLY A N 1
ATOM 2229 C CA . GLY A 1 295 ? 2.071 -11.979 -2.809 1.00 15.04 295 GLY A CA 1
ATOM 2230 C C . GLY A 1 295 ? 1.325 -11.992 -4.107 1.00 16.10 295 GLY A C 1
ATOM 2231 O O . GLY A 1 295 ? 0.143 -12.076 -4.109 1.00 15.35 295 GLY A O 1
ATOM 2232 N N . ASN A 1 296 ? 2.041 -11.890 -5.210 1.00 15.38 296 ASN A N 1
ATOM 2233 C CA . ASN A 1 296 ? 1.440 -11.804 -6.517 1.00 13.50 296 ASN A CA 1
ATOM 2234 C C . ASN A 1 296 ? 2.292 -12.542 -7.555 1.00 18.02 296 ASN A C 1
ATOM 2235 O O . ASN A 1 296 ? 2.821 -11.941 -8.411 1.00 15.17 296 ASN A O 1
ATOM 2240 N N . VAL A 1 297 ? 2.434 -13.846 -7.449 1.00 18.83 297 VAL A N 1
ATOM 2241 C CA . VAL A 1 297 ? 3.103 -14.634 -8.437 1.00 13.98 297 VAL A CA 1
ATOM 2242 C C . VAL A 1 297 ? 2.099 -15.074 -9.476 1.00 19.79 297 VAL A C 1
ATOM 2243 O O . VAL A 1 297 ? 1.269 -15.889 -9.208 1.00 21.14 297 VAL A O 1
ATOM 2247 N N . VAL A 1 298 ? 2.202 -14.501 -10.665 1.00 20.04 298 VAL A N 1
ATOM 2248 C CA . VAL A 1 298 ? 1.314 -14.742 -11.786 1.00 15.60 298 VAL A CA 1
ATOM 2249 C C . VAL A 1 298 ? 1.861 -15.726 -12.821 1.00 16.53 298 VAL A C 1
ATOM 2250 O O . VAL A 1 298 ? 2.928 -15.572 -13.309 1.00 17.17 298 VAL A O 1
ATOM 2254 N N . LEU A 1 299 ? 1.097 -16.745 -13.135 1.00 15.10 299 LEU A N 1
ATOM 2255 C CA . LEU A 1 299 ? 1.467 -17.695 -14.150 1.00 16.80 299 LEU A CA 1
ATOM 2256 C C . LEU A 1 299 ? 0.850 -17.298 -15.483 1.00 16.76 299 LEU A C 1
ATOM 2257 O O . LEU A 1 299 ? -0.214 -16.815 -15.517 1.00 15.14 299 LEU A O 1
ATOM 2262 N N . SER A 1 300 ? 1.586 -17.458 -16.555 1.00 16.10 300 SER A N 1
ATOM 2263 C CA . SER A 1 300 ? 1.124 -17.080 -17.863 1.00 18.39 300 SER A CA 1
ATOM 2264 C C . SER A 1 300 ? 1.793 -17.885 -18.943 1.00 14.04 300 SER A C 1
ATOM 2265 O O . SER A 1 300 ? 2.818 -18.390 -18.762 1.00 13.89 300 SER A O 1
ATOM 2268 N N . GLY A 1 301 ? 1.143 -17.994 -20.074 1.00 13.35 301 GLY A N 1
ATOM 2269 C CA . GLY A 1 301 ? 1.593 -18.815 -21.151 1.00 11.80 301 GLY A CA 1
ATOM 2270 C C . GLY A 1 301 ? 0.922 -20.155 -21.191 1.00 17.67 301 GLY A C 1
ATOM 2271 O O . GLY A 1 301 ? 0.370 -20.578 -20.248 1.00 16.60 301 GLY A O 1
ATOM 2272 N N . GLY A 1 302 ? 1.041 -20.842 -22.303 1.00 18.53 302 GLY A N 1
ATOM 2273 C CA . GLY A 1 302 ? 0.447 -22.139 -22.489 1.00 20.01 302 GLY A CA 1
ATOM 2274 C C . GLY A 1 302 ? 0.954 -23.295 -21.664 1.00 22.20 302 GLY A C 1
ATOM 2275 O O . GLY A 1 302 ? 0.211 -24.180 -21.299 1.00 18.72 302 GLY A O 1
ATOM 2276 N N . THR A 1 303 ? 2.233 -23.261 -21.374 1.00 19.56 303 THR A N 1
ATOM 2277 C CA . THR A 1 303 ? 2.887 -24.280 -20.607 1.00 22.53 303 THR A CA 1
ATOM 2278 C C . THR A 1 303 ? 2.549 -24.136 -19.118 1.00 22.85 303 THR A C 1
ATOM 2279 O O . THR A 1 303 ? 2.903 -24.929 -18.338 1.00 23.04 303 THR A O 1
ATOM 2283 N N . THR A 1 304 ? 1.800 -23.118 -18.774 1.00 20.49 304 THR A N 1
ATOM 2284 C CA . THR A 1 304 ? 1.242 -23.009 -17.448 1.00 17.43 304 THR A CA 1
ATOM 2285 C C . THR A 1 304 ? -0.189 -23.522 -17.355 1.00 16.43 304 THR A C 1
ATOM 2286 O O . THR A 1 304 ? -0.803 -23.386 -16.364 1.00 19.39 304 THR A O 1
ATOM 2290 N N . MET A 1 305 ? -0.691 -24.140 -18.392 1.00 17.07 305 MET A N 1
ATOM 2291 C CA . MET A 1 305 ? -2.039 -24.654 -18.372 1.00 20.10 305 MET A CA 1
ATOM 2292 C C . MET A 1 305 ? -2.199 -26.022 -17.699 1.00 20.18 305 MET A C 1
ATOM 2293 O O . MET A 1 305 ? -3.266 -26.423 -17.430 1.00 24.98 305 MET A O 1
ATOM 2298 N N . PHE A 1 306 ? -1.115 -26.694 -17.401 1.00 17.20 306 PHE A N 1
ATOM 2299 C CA . PHE A 1 306 ? -1.167 -27.945 -16.724 1.00 18.27 306 PHE A CA 1
ATOM 2300 C C . PHE A 1 306 ? -1.916 -27.852 -15.421 1.00 18.33 306 PHE A C 1
ATOM 2301 O O . PHE A 1 306 ? -1.692 -26.970 -14.656 1.00 19.09 306 PHE A O 1
ATOM 2309 N N . PRO A 1 307 ? -2.785 -28.808 -15.172 1.00 15.28 307 PRO A N 1
ATOM 2310 C CA . PRO A 1 307 ? -3.416 -28.925 -13.871 1.00 17.04 307 PRO A CA 1
ATOM 2311 C C . PRO A 1 307 ? -2.399 -29.245 -12.827 1.00 17.99 307 PRO A C 1
ATOM 2312 O O . PRO A 1 307 ? -1.443 -29.923 -13.042 1.00 18.00 307 PRO A O 1
ATOM 2316 N N . GLY A 1 308 ? -2.620 -28.713 -11.664 1.00 18.15 308 GLY A N 1
ATOM 2317 C CA . GLY A 1 308 ? -1.743 -28.983 -10.581 1.00 16.96 308 GLY A CA 1
ATOM 2318 C C . GLY A 1 308 ? -0.604 -28.030 -10.474 1.00 17.02 308 GLY A C 1
ATOM 2319 O O . GLY A 1 308 ? 0.001 -27.990 -9.471 1.00 20.81 308 GLY A O 1
ATOM 2320 N N . ILE A 1 309 ? -0.328 -27.257 -11.511 1.00 18.08 309 ILE A N 1
ATOM 2321 C CA . ILE A 1 309 ? 0.800 -26.325 -11.512 1.00 14.64 309 ILE A CA 1
ATOM 2322 C C . ILE A 1 309 ? 0.802 -25.220 -10.458 1.00 14.13 309 ILE A C 1
ATOM 2323 O O . ILE A 1 309 ? 1.748 -25.076 -9.772 1.00 12.71 309 ILE A O 1
ATOM 2328 N N . ALA A 1 310 ? -0.270 -24.474 -10.335 1.00 11.63 310 ALA A N 1
ATOM 2329 C CA . ALA A 1 310 ? -0.365 -23.451 -9.324 1.00 17.59 310 ALA A CA 1
ATOM 2330 C C . ALA A 1 310 ? -0.121 -23.953 -7.885 1.00 20.85 310 ALA A C 1
ATOM 2331 O O . ALA A 1 310 ? 0.663 -23.391 -7.179 1.00 19.08 310 ALA A O 1
ATOM 2333 N N . ASP A 1 311 ? -0.779 -25.048 -7.525 1.00 20.87 311 ASP A N 1
ATOM 2334 C CA . ASP A 1 311 ? -0.585 -25.715 -6.255 1.00 22.08 311 ASP A CA 1
ATOM 2335 C C . ASP A 1 311 ? 0.831 -26.139 -6.054 1.00 19.27 311 ASP A C 1
ATOM 2336 O O . ASP A 1 311 ? 1.354 -25.954 -5.010 1.00 17.41 311 ASP A O 1
ATOM 2341 N N . ARG A 1 312 ? 1.460 -26.704 -7.064 1.00 15.05 312 ARG A N 1
ATOM 2342 C CA . ARG A 1 312 ? 2.849 -27.077 -6.934 1.00 14.49 312 ARG A CA 1
ATOM 2343 C C . ARG A 1 312 ? 3.767 -25.883 -6.717 1.00 13.94 312 ARG A C 1
ATOM 2344 O O . ARG A 1 312 ? 4.721 -25.962 -6.008 1.00 15.88 312 ARG A O 1
ATOM 2352 N N . MET A 1 313 ? 3.433 -24.765 -7.322 1.00 16.55 313 MET A N 1
ATOM 2353 C CA . MET A 1 313 ? 4.242 -23.590 -7.187 1.00 17.70 313 MET A CA 1
ATOM 2354 C C . MET A 1 313 ? 4.066 -23.009 -5.813 1.00 15.76 313 MET A C 1
ATOM 2355 O O . MET A 1 313 ? 4.987 -22.561 -5.233 1.00 16.84 313 MET A O 1
ATOM 2360 N N . ASN A 1 314 ? 2.850 -23.036 -5.319 1.00 17.25 314 ASN A N 1
ATOM 2361 C CA . ASN A 1 314 ? 2.535 -22.565 -4.002 1.00 18.98 314 ASN A CA 1
ATOM 2362 C C . ASN A 1 314 ? 3.350 -23.337 -3.030 1.00 18.19 314 ASN A C 1
ATOM 2363 O O . ASN A 1 314 ? 4.017 -22.783 -2.230 1.00 21.48 314 ASN A O 1
ATOM 2368 N N . LYS A 1 315 ? 3.336 -24.635 -3.153 1.00 21.85 315 LYS A N 1
ATOM 2369 C CA . LYS A 1 315 ? 4.108 -25.469 -2.268 1.00 24.54 315 LYS A CA 1
ATOM 2370 C C . LYS A 1 315 ? 5.586 -25.217 -2.352 1.00 24.05 315 LYS A C 1
ATOM 2371 O O . LYS A 1 315 ? 6.215 -25.089 -1.356 1.00 22.88 315 LYS A O 1
ATOM 2377 N N . GLU A 1 316 ? 6.144 -25.162 -3.542 1.00 25.35 316 GLU A N 1
ATOM 2378 C CA . GLU A 1 316 ? 7.572 -24.993 -3.668 1.00 26.47 316 GLU A CA 1
ATOM 2379 C C . GLU A 1 316 ? 8.088 -23.654 -3.149 1.00 28.14 316 GLU A C 1
ATOM 2380 O O . GLU A 1 316 ? 9.128 -23.582 -2.571 1.00 29.47 316 GLU A O 1
ATOM 2386 N N . LEU A 1 317 ? 7.338 -22.599 -3.359 1.00 27.65 317 LEU A N 1
ATOM 2387 C CA . LEU A 1 317 ? 7.775 -21.293 -2.945 1.00 28.30 317 LEU A CA 1
ATOM 2388 C C . LEU A 1 317 ? 7.582 -21.065 -1.472 1.00 27.67 317 LEU A C 1
ATOM 2389 O O . LEU A 1 317 ? 8.327 -20.359 -0.853 1.00 28.11 317 LEU A O 1
ATOM 2394 N N . THR A 1 318 ? 6.530 -21.632 -0.928 1.00 25.43 318 THR A N 1
ATOM 2395 C CA . THR A 1 318 ? 6.293 -21.537 0.475 1.00 26.12 318 THR A CA 1
ATOM 2396 C C . THR A 1 318 ? 7.486 -22.104 1.207 1.00 25.92 318 THR A C 1
ATOM 2397 O O . THR A 1 318 ? 7.898 -21.568 2.194 1.00 31.67 318 THR A O 1
ATOM 2401 N N . ALA A 1 319 ? 8.062 -23.159 0.677 1.00 23.52 319 ALA A N 1
ATOM 2402 C CA . ALA A 1 319 ? 9.225 -23.791 1.253 1.00 21.90 319 ALA A CA 1
ATOM 2403 C C . ALA A 1 319 ? 10.547 -23.051 1.102 1.00 20.56 319 ALA A C 1
ATOM 2404 O O . ALA A 1 319 ? 11.496 -23.371 1.770 1.00 21.79 319 ALA A O 1
ATOM 2406 N N . LEU A 1 320 ? 10.606 -22.091 0.199 1.00 18.83 320 LEU A N 1
ATOM 2407 C CA . LEU A 1 320 ? 11.775 -21.285 0.015 1.00 17.69 320 LEU A CA 1
ATOM 2408 C C . LEU A 1 320 ? 11.624 -19.932 0.696 1.00 20.29 320 LEU A C 1
ATOM 2409 O O . LEU A 1 320 ? 12.577 -19.307 1.031 1.00 16.28 320 LEU A O 1
ATOM 2414 N N . ALA A 1 321 ? 10.398 -19.496 0.884 1.00 20.55 321 ALA A N 1
ATOM 2415 C CA . ALA A 1 321 ? 10.117 -18.242 1.541 1.00 19.68 321 ALA A CA 1
ATOM 2416 C C . ALA A 1 321 ? 10.352 -18.228 3.056 1.00 20.55 321 ALA A C 1
ATOM 2417 O O . ALA A 1 321 ? 10.588 -19.231 3.682 1.00 20.00 321 ALA A O 1
ATOM 2419 N N . PRO A 1 322 ? 10.265 -17.064 3.644 1.00 22.25 322 PRO A N 1
ATOM 2420 C CA . PRO A 1 322 ? 10.285 -16.947 5.087 1.00 20.70 322 PRO A CA 1
ATOM 2421 C C . PRO A 1 322 ? 9.002 -17.523 5.592 1.00 22.82 322 PRO A C 1
ATOM 2422 O O . PRO A 1 322 ? 8.043 -17.475 4.880 1.00 21.85 322 PRO A O 1
ATOM 2426 N N . SER A 1 323 ? 8.988 -18.085 6.791 1.00 25.28 323 SER A N 1
ATOM 2427 C CA . SER A 1 323 ? 7.805 -18.773 7.280 1.00 25.24 323 SER A CA 1
ATOM 2428 C C . SER A 1 323 ? 6.593 -17.883 7.453 1.00 25.01 323 SER A C 1
ATOM 2429 O O . SER A 1 323 ? 5.493 -18.343 7.419 1.00 20.55 323 SER A O 1
ATOM 2432 N N . THR A 1 324 ? 6.810 -16.593 7.564 1.00 25.49 324 THR A N 1
ATOM 2433 C CA . THR A 1 324 ? 5.713 -15.664 7.673 1.00 28.65 324 THR A CA 1
ATOM 2434 C C . THR A 1 324 ? 5.240 -15.108 6.352 1.00 30.00 324 THR A C 1
ATOM 2435 O O . THR A 1 324 ? 4.222 -14.441 6.302 1.00 31.13 324 THR A O 1
ATOM 2439 N N . MET A 1 325 ? 5.993 -15.358 5.292 1.00 28.29 325 MET A N 1
ATOM 2440 C CA . MET A 1 325 ? 5.702 -14.778 3.993 1.00 25.88 325 MET A CA 1
ATOM 2441 C C . MET A 1 325 ? 4.412 -15.239 3.414 1.00 25.03 325 MET A C 1
ATOM 2442 O O . MET A 1 325 ? 4.204 -16.386 3.230 1.00 26.52 325 MET A O 1
ATOM 2447 N N . LYS A 1 326 ? 3.558 -14.312 3.085 1.00 26.77 326 LYS A N 1
ATOM 2448 C CA . LYS A 1 326 ? 2.362 -14.650 2.400 1.00 29.88 326 LYS A CA 1
ATOM 2449 C C . LYS A 1 326 ? 2.613 -14.854 0.912 1.00 28.89 326 LYS A C 1
ATOM 2450 O O . LYS A 1 326 ? 3.178 -14.013 0.236 1.00 24.89 326 LYS A O 1
ATOM 2456 N N . ILE A 1 327 ? 2.161 -15.997 0.429 1.00 28.04 327 ILE A N 1
ATOM 2457 C CA . ILE A 1 327 ? 2.361 -16.397 -0.941 1.00 26.60 327 ILE A CA 1
ATOM 2458 C C . ILE A 1 327 ? 1.072 -16.657 -1.662 1.00 24.61 327 ILE A C 1
ATOM 2459 O O . ILE A 1 327 ? 0.235 -17.365 -1.205 1.00 22.09 327 ILE A O 1
ATOM 2464 N N . LYS A 1 328 ? 0.929 -16.037 -2.808 1.00 21.14 328 LYS A N 1
ATOM 2465 C CA . LYS A 1 328 ? -0.221 -16.236 -3.619 1.00 19.80 328 LYS A CA 1
ATOM 2466 C C . LYS A 1 328 ? 0.113 -16.399 -5.119 1.00 21.94 328 LYS A C 1
ATOM 2467 O O . LYS A 1 328 ? 0.708 -15.544 -5.723 1.00 20.37 328 LYS A O 1
ATOM 2473 N N . ILE A 1 329 ? -0.293 -17.529 -5.673 1.00 19.99 329 ILE A N 1
ATOM 2474 C CA . ILE A 1 329 ? -0.134 -17.854 -7.058 1.00 21.24 329 ILE A CA 1
ATOM 2475 C C . ILE A 1 329 ? -1.408 -17.539 -7.784 1.00 24.67 329 ILE A C 1
ATOM 2476 O O . ILE A 1 329 ? -2.445 -18.033 -7.461 1.00 23.55 329 ILE A O 1
ATOM 2481 N N . ILE A 1 330 ? -1.318 -16.687 -8.774 1.00 21.13 330 ILE A N 1
ATOM 2482 C CA . ILE A 1 330 ? -2.463 -16.315 -9.515 1.00 20.58 330 ILE A CA 1
ATOM 2483 C C . ILE A 1 330 ? -2.344 -16.984 -10.844 1.00 20.20 330 ILE A C 1
ATOM 2484 O O . ILE A 1 330 ? -1.451 -16.729 -11.593 1.00 21.69 330 ILE A O 1
ATOM 2489 N N . ALA A 1 331 ? -3.268 -17.872 -11.113 1.00 22.07 331 ALA A N 1
ATOM 2490 C CA . ALA A 1 331 ? -3.280 -18.599 -12.341 1.00 21.65 331 ALA A CA 1
ATOM 2491 C C . ALA A 1 331 ? -4.648 -18.529 -12.938 1.00 23.11 331 ALA A C 1
ATOM 2492 O O . ALA A 1 331 ? -5.420 -19.403 -12.793 1.00 28.93 331 ALA A O 1
ATOM 2494 N N . PRO A 1 332 ? -4.922 -17.455 -13.633 1.00 28.09 332 PRO A N 1
ATOM 2495 C CA . PRO A 1 332 ? -6.213 -17.265 -14.264 1.00 29.64 332 PRO A CA 1
ATOM 2496 C C . PRO A 1 332 ? -6.563 -18.382 -15.227 1.00 32.02 332 PRO A C 1
ATOM 2497 O O . PRO A 1 332 ? -5.742 -19.040 -15.785 1.00 28.55 332 PRO A O 1
ATOM 2501 N N . PRO A 1 333 ? -7.839 -18.589 -15.425 1.00 33.93 333 PRO A N 1
ATOM 2502 C CA . PRO A 1 333 ? -8.287 -19.591 -16.376 1.00 35.29 333 PRO A CA 1
ATOM 2503 C C . PRO A 1 333 ? -8.007 -19.176 -17.802 1.00 33.77 333 PRO A C 1
ATOM 2504 O O . PRO A 1 333 ? -7.824 -20.014 -18.639 1.00 32.04 333 PRO A O 1
ATOM 2508 N N . GLU A 1 334 ? -7.939 -17.888 -18.063 1.00 33.15 334 GLU A N 1
ATOM 2509 C CA . GLU A 1 334 ? -7.629 -17.422 -19.397 1.00 35.00 334 GLU A CA 1
ATOM 2510 C C . GLU A 1 334 ? -6.147 -17.166 -19.668 1.00 32.75 334 GLU A C 1
ATOM 2511 O O . GLU A 1 334 ? -5.800 -16.459 -20.577 1.00 31.26 334 GLU A O 1
ATOM 2517 N N . ARG A 1 335 ? -5.288 -17.769 -18.878 1.00 29.88 335 ARG A N 1
ATOM 2518 C CA . ARG A 1 335 ? -3.869 -17.497 -18.937 1.00 25.69 335 ARG A CA 1
ATOM 2519 C C . ARG A 1 335 ? -3.101 -17.875 -20.202 1.00 28.14 335 ARG A C 1
ATOM 2520 O O . ARG A 1 335 ? -2.061 -17.360 -20.432 1.00 28.25 335 ARG A O 1
ATOM 2528 N N . LYS A 1 336 ? -3.647 -18.763 -21.011 1.00 28.34 336 LYS A N 1
ATOM 2529 C CA . LYS A 1 336 ? -3.127 -19.029 -22.329 1.00 26.39 336 LYS A CA 1
ATOM 2530 C C . LYS A 1 336 ? -2.984 -17.780 -23.193 1.00 23.64 336 LYS A C 1
ATOM 2531 O O . LYS A 1 336 ? -2.136 -17.721 -24.025 1.00 25.34 336 LYS A O 1
ATOM 2537 N N . TYR A 1 337 ? -3.845 -16.795 -22.959 1.00 18.92 337 TYR A N 1
ATOM 2538 C CA . TYR A 1 337 ? -3.810 -15.551 -23.720 1.00 15.92 337 TYR A CA 1
ATOM 2539 C C . TYR A 1 337 ? -3.729 -14.341 -22.795 1.00 14.55 337 TYR A C 1
ATOM 2540 O O . TYR A 1 337 ? -4.201 -13.256 -23.134 1.00 15.52 337 TYR A O 1
ATOM 2549 N N . SER A 1 338 ? -3.128 -14.535 -21.626 1.00 16.01 338 SER A N 1
ATOM 2550 C CA A SER A 1 338 ? -2.818 -13.462 -20.717 0.50 14.93 338 SER A CA 1
ATOM 2551 C CA B SER A 1 338 ? -2.818 -13.463 -20.717 0.50 15.50 338 SER A CA 1
ATOM 2552 C C . SER A 1 338 ? -2.021 -12.357 -21.346 1.00 15.74 338 SER A C 1
ATOM 2553 O O . SER A 1 338 ? -2.249 -11.222 -20.928 1.00 18.02 338 SER A O 1
ATOM 2558 N N . VAL A 1 339 ? -1.124 -12.613 -22.293 1.00 11.57 339 VAL A N 1
ATOM 2559 C CA . VAL A 1 339 ? -0.338 -11.552 -22.911 1.00 10.63 339 VAL A CA 1
ATOM 2560 C C . VAL A 1 339 ? -1.222 -10.616 -23.729 1.00 12.27 339 VAL A C 1
ATOM 2561 O O . VAL A 1 339 ? -1.283 -9.415 -23.466 1.00 11.12 339 VAL A O 1
ATOM 2565 N N . TRP A 1 340 ? -1.905 -11.175 -24.723 1.00 8.98 340 TRP A N 1
ATOM 2566 C CA . TRP A 1 340 ? -2.786 -10.393 -25.581 1.00 8.69 340 TRP A CA 1
ATOM 2567 C C . TRP A 1 340 ? -3.806 -9.613 -24.758 1.00 12.70 340 TRP A C 1
ATOM 2568 O O . TRP A 1 340 ? -3.883 -8.388 -24.846 1.00 12.80 340 TRP A O 1
ATOM 2579 N N . ILE A 1 341 ? -4.587 -10.332 -23.958 1.00 12.32 341 ILE A N 1
ATOM 2580 C CA . ILE A 1 341 ? -5.582 -9.722 -23.133 1.00 11.25 341 ILE A CA 1
ATOM 2581 C C . ILE A 1 341 ? -5.082 -8.511 -22.402 1.00 8.84 341 ILE A C 1
ATOM 2582 O O . ILE A 1 341 ? -5.714 -7.533 -22.412 1.00 14.33 341 ILE A O 1
ATOM 2587 N N . GLY A 1 342 ? -3.923 -8.602 -21.786 1.00 11.65 342 GLY A N 1
ATOM 2588 C CA . GLY A 1 342 ? -3.281 -7.499 -21.124 1.00 5.16 342 GLY A CA 1
ATOM 2589 C C . GLY A 1 342 ? -2.999 -6.331 -22.032 1.00 8.18 342 GLY A C 1
ATOM 2590 O O . GLY A 1 342 ? -3.243 -5.242 -21.710 1.00 3.92 342 GLY A O 1
ATOM 2591 N N . GLY A 1 343 ? -2.522 -6.629 -23.217 1.00 8.95 343 GLY A N 1
ATOM 2592 C CA . GLY A 1 343 ? -2.340 -5.662 -24.255 1.00 10.55 343 GLY A CA 1
ATOM 2593 C C . GLY A 1 343 ? -3.598 -4.950 -24.724 1.00 12.20 343 GLY A C 1
ATOM 2594 O O . GLY A 1 343 ? -3.596 -3.778 -24.901 1.00 13.62 343 GLY A O 1
ATOM 2595 N N . SER A 1 344 ? -4.671 -5.699 -24.862 1.00 10.33 344 SER A N 1
ATOM 2596 C CA . SER A 1 344 ? -5.992 -5.197 -25.131 1.00 11.25 344 SER A CA 1
ATOM 2597 C C . SER A 1 344 ? -6.528 -4.256 -24.084 1.00 10.67 344 SER A C 1
ATOM 2598 O O . SER A 1 344 ? -6.993 -3.216 -24.392 1.00 11.27 344 SER A O 1
ATOM 2601 N N . ILE A 1 345 ? -6.386 -4.651 -22.847 1.00 9.75 345 ILE A N 1
ATOM 2602 C CA . ILE A 1 345 ? -6.662 -3.810 -21.732 1.00 11.76 345 ILE A CA 1
ATOM 2603 C C . ILE A 1 345 ? -5.840 -2.516 -21.744 1.00 11.45 345 ILE A C 1
ATOM 2604 O O . ILE A 1 345 ? -6.378 -1.482 -21.672 1.00 8.47 345 ILE A O 1
ATOM 2609 N N . LEU A 1 346 ? -4.532 -2.603 -21.851 1.00 9.63 346 LEU A N 1
ATOM 2610 C CA . LEU A 1 346 ? -3.653 -1.453 -21.864 1.00 10.07 346 LEU A CA 1
ATOM 2611 C C . LEU A 1 346 ? -3.911 -0.421 -22.958 1.00 11.19 346 LEU A C 1
ATOM 2612 O O . LEU A 1 346 ? -4.017 0.728 -22.684 1.00 10.27 346 LEU A O 1
ATOM 2617 N N . ALA A 1 347 ? -4.000 -0.880 -24.186 1.00 9.21 347 ALA A N 1
ATOM 2618 C CA . ALA A 1 347 ? -4.125 -0.041 -25.346 1.00 9.52 347 ALA A CA 1
ATOM 2619 C C . ALA A 1 347 ? -5.463 0.672 -25.373 1.00 12.30 347 ALA A C 1
ATOM 2620 O O . ALA A 1 347 ? -5.589 1.655 -25.995 1.00 18.90 347 ALA A O 1
ATOM 2622 N N . SER A 1 348 ? -6.420 0.147 -24.641 1.00 9.62 348 SER A N 1
ATOM 2623 C CA . SER A 1 348 ? -7.713 0.750 -24.434 1.00 12.39 348 SER A CA 1
ATOM 2624 C C . SER A 1 348 ? -7.820 1.868 -23.441 1.00 10.74 348 SER A C 1
ATOM 2625 O O . SER A 1 348 ? -8.817 2.500 -23.394 1.00 9.54 348 SER A O 1
ATOM 2628 N N . LEU A 1 349 ? -6.816 2.054 -22.617 1.00 13.22 349 LEU A N 1
ATOM 2629 C CA . LEU A 1 349 ? -6.831 3.062 -21.607 1.00 10.93 349 LEU A CA 1
ATOM 2630 C C . LEU A 1 349 ? -6.621 4.417 -22.218 1.00 10.68 349 LEU A C 1
ATOM 2631 O O . LEU A 1 349 ? -5.933 4.566 -23.162 1.00 11.57 349 LEU A O 1
ATOM 2636 N N . SER A 1 350 ? -7.256 5.411 -21.677 1.00 10.89 350 SER A N 1
ATOM 2637 C CA . SER A 1 350 ? -6.989 6.771 -22.060 1.00 15.46 350 SER A CA 1
ATOM 2638 C C . SER A 1 350 ? -5.544 7.212 -21.761 1.00 15.22 350 SER A C 1
ATOM 2639 O O . SER A 1 350 ? -5.009 8.011 -22.433 1.00 17.03 350 SER A O 1
ATOM 2642 N N . THR A 1 351 ? -4.938 6.646 -20.746 1.00 18.54 351 THR A N 1
ATOM 2643 C CA . THR A 1 351 ? -3.573 6.955 -20.375 1.00 22.56 351 THR A CA 1
ATOM 2644 C C . THR A 1 351 ? -2.508 6.340 -21.257 1.00 24.04 351 THR A C 1
ATOM 2645 O O . THR A 1 351 ? -1.416 6.808 -21.276 1.00 30.64 351 THR A O 1
ATOM 2649 N N . PHE A 1 352 ? 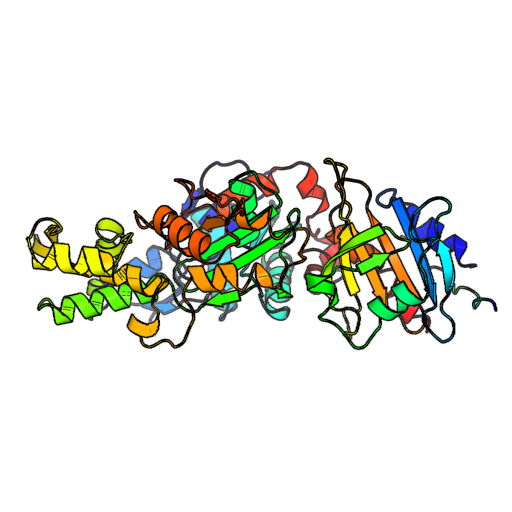-2.838 5.307 -21.997 1.00 21.42 352 PHE A N 1
ATOM 2650 C CA . PHE A 1 352 ? -1.921 4.718 -22.901 1.00 17.13 352 PHE A CA 1
ATOM 2651 C C . PHE A 1 352 ? -1.715 5.610 -24.084 1.00 18.76 352 PHE A C 1
ATOM 2652 O O . PHE A 1 352 ? -0.784 5.444 -24.809 1.00 23.09 352 PHE A O 1
ATOM 2660 N N . GLN A 1 353 ? -2.559 6.583 -24.281 1.00 17.77 353 GLN A N 1
ATOM 2661 C CA . GLN A 1 353 ? -2.376 7.413 -25.450 1.00 20.94 353 GLN A CA 1
ATOM 2662 C C . GLN A 1 353 ? -1.140 8.310 -25.415 1.00 22.04 353 GLN A C 1
ATOM 2663 O O . GLN A 1 353 ? -0.619 8.636 -26.419 1.00 21.65 353 GLN A O 1
ATOM 2669 N N . GLN A 1 354 ? -0.683 8.639 -24.225 1.00 19.94 354 GLN A N 1
ATOM 2670 C CA . GLN A 1 354 ? 0.538 9.354 -23.989 1.00 23.04 354 GLN A CA 1
ATOM 2671 C C . GLN A 1 354 ? 1.765 8.516 -24.352 1.00 24.14 354 GLN A C 1
ATOM 2672 O O . GLN A 1 354 ? 2.745 9.033 -24.814 1.00 27.00 354 GLN A O 1
ATOM 2678 N N . MET A 1 355 ? 1.656 7.220 -24.185 1.00 16.14 355 MET A N 1
ATOM 2679 C CA . MET A 1 355 ? 2.747 6.312 -24.373 1.00 15.10 355 MET A CA 1
ATOM 2680 C C . MET A 1 355 ? 3.102 5.885 -25.791 1.00 13.55 355 MET A C 1
ATOM 2681 O O . MET A 1 355 ? 4.138 5.347 -25.971 1.00 21.36 355 MET A O 1
ATOM 2686 N N . TRP A 1 356 ? 2.24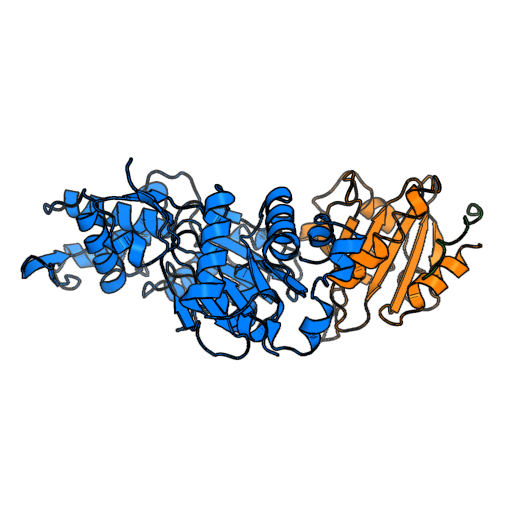7 6.105 -26.772 1.00 13.30 356 TRP A N 1
ATOM 2687 C CA . TRP A 1 356 ? 2.552 5.806 -28.156 1.00 12.91 356 TRP A CA 1
ATOM 2688 C C . TRP A 1 356 ? 3.808 6.532 -28.618 1.00 17.29 356 TRP A C 1
ATOM 2689 O O . TRP A 1 356 ? 4.042 7.639 -28.250 1.00 16.22 356 TRP A O 1
ATOM 2700 N N . ILE A 1 357 ? 4.580 5.875 -29.450 1.00 13.54 357 ILE A N 1
ATOM 2701 C CA . ILE A 1 357 ? 5.491 6.522 -30.332 1.00 11.62 357 ILE A CA 1
ATOM 2702 C C . ILE A 1 357 ? 4.696 6.955 -31.534 1.00 14.11 357 ILE A C 1
ATOM 2703 O O . ILE A 1 357 ? 4.121 6.173 -32.212 1.00 13.68 357 ILE A O 1
ATOM 2708 N N . SER A 1 358 ? 4.653 8.251 -31.726 1.00 11.81 358 SER A N 1
ATOM 2709 C CA . SER A 1 358 ? 4.073 8.842 -32.902 1.00 17.86 358 SER A CA 1
ATOM 2710 C C . SER A 1 358 ? 5.034 8.768 -34.060 1.00 13.74 358 SER A C 1
ATOM 2711 O O . SER A 1 358 ? 6.190 8.588 -33.878 1.00 17.10 358 SER A O 1
ATOM 2714 N N . LYS A 1 359 ? 4.500 8.880 -35.258 1.00 15.50 359 LYS A N 1
ATOM 2715 C CA . LYS A 1 359 ? 5.274 8.962 -36.472 1.00 14.18 359 LYS A CA 1
ATOM 2716 C C . LYS A 1 359 ? 6.159 10.188 -36.518 1.00 11.02 359 LYS A C 1
ATOM 2717 O O . LYS A 1 359 ? 7.255 10.110 -36.954 1.00 17.15 359 LYS A O 1
ATOM 2723 N N . GLU A 1 360 ? 5.671 11.304 -36.024 1.00 12.74 360 GLU A N 1
ATOM 2724 C CA . GLU A 1 360 ? 6.465 12.502 -35.884 1.00 18.59 360 GLU A CA 1
ATOM 2725 C C . GLU A 1 360 ? 7.654 12.330 -34.984 1.00 19.46 360 GLU A C 1
ATOM 2726 O O . GLU A 1 360 ? 8.704 12.823 -35.298 1.00 22.17 360 GLU A O 1
ATOM 2732 N N . GLU A 1 361 ? 7.469 11.620 -33.884 1.00 13.34 361 GLU A N 1
ATOM 2733 C CA . GLU A 1 361 ? 8.553 11.201 -33.048 1.00 12.25 361 GLU A CA 1
ATOM 2734 C C . GLU A 1 361 ? 9.534 10.287 -33.754 1.00 12.23 361 GLU A C 1
ATOM 2735 O O . GLU A 1 361 ? 10.679 10.523 -33.650 1.00 14.89 361 GLU A O 1
ATOM 2741 N N . TYR A 1 362 ? 9.090 9.250 -34.447 1.00 10.35 362 TYR A N 1
ATOM 2742 C CA . TYR A 1 362 ? 9.979 8.411 -35.222 1.00 11.10 362 TYR A CA 1
ATOM 2743 C C . TYR A 1 362 ? 10.792 9.224 -36.211 1.00 12.33 362 TYR A C 1
ATOM 2744 O O . TYR A 1 362 ? 11.963 9.084 -36.283 1.00 12.63 362 TYR A O 1
ATOM 2753 N N . ASP A 1 363 ? 10.122 10.097 -36.937 1.00 14.52 363 ASP A N 1
ATOM 2754 C CA . ASP A 1 363 ? 10.729 10.994 -37.904 1.00 19.87 363 ASP A CA 1
ATOM 2755 C C . ASP A 1 363 ? 11.782 11.902 -37.285 1.00 20.25 363 ASP A C 1
ATOM 2756 O O . ASP A 1 363 ? 12.803 12.129 -37.842 1.00 16.57 363 ASP A O 1
ATOM 2761 N N . GLU A 1 364 ? 11.489 12.379 -36.103 1.00 18.99 364 GLU A N 1
ATOM 2762 C CA . GLU A 1 364 ? 12.386 13.181 -35.329 1.00 23.56 364 GLU A CA 1
ATOM 2763 C C . GLU A 1 364 ? 13.599 12.455 -34.789 1.00 22.98 364 GLU A C 1
ATOM 2764 O O . GLU A 1 364 ? 14.658 12.968 -34.820 1.00 23.44 364 GLU A O 1
ATOM 2770 N N . SER A 1 365 ? 13.424 11.254 -34.282 1.00 22.62 365 SER A N 1
ATOM 2771 C CA . SER A 1 365 ? 14.466 10.572 -33.577 1.00 18.97 365 SER A CA 1
ATOM 2772 C C . SER A 1 365 ? 15.013 9.308 -34.160 1.00 17.87 365 SER A C 1
ATOM 2773 O O . SER A 1 365 ? 16.063 8.938 -33.796 1.00 17.89 365 SER A O 1
ATOM 2776 N N . GLY A 1 366 ? 14.301 8.662 -35.048 1.00 12.26 366 GLY A N 1
ATOM 2777 C CA . GLY A 1 366 ? 14.720 7.379 -35.528 1.00 15.23 366 GLY A CA 1
ATOM 2778 C C . GLY A 1 366 ? 14.288 6.205 -34.666 1.00 15.78 366 GLY A C 1
ATOM 2779 O O . GLY A 1 366 ? 13.580 6.361 -33.748 1.00 13.19 366 GLY A O 1
ATOM 2780 N N . PRO A 1 367 ? 14.749 5.022 -34.991 1.00 13.45 367 PRO A N 1
ATOM 2781 C CA . PRO A 1 367 ? 14.366 3.825 -34.268 1.00 11.06 367 PRO A CA 1
ATOM 2782 C C . PRO A 1 367 ? 14.813 3.770 -32.788 1.00 11.82 367 PRO A C 1
ATOM 2783 O O . PRO A 1 367 ? 14.183 3.143 -32.008 1.00 10.09 367 PRO A O 1
ATOM 2787 N N . SER A 1 368 ? 15.892 4.432 -32.458 1.00 9.68 368 SER A N 1
ATOM 2788 C CA . SER A 1 368 ? 16.344 4.486 -31.116 1.00 12.44 368 SER A CA 1
ATOM 2789 C C . SER A 1 368 ? 15.397 5.180 -30.137 1.00 9.70 368 SER A C 1
ATOM 2790 O O . SER A 1 368 ? 15.548 5.043 -28.988 1.00 11.13 368 SER A O 1
ATOM 2793 N N . ILE A 1 369 ? 14.404 5.873 -30.634 1.00 10.01 369 ILE A N 1
ATOM 2794 C CA . ILE A 1 369 ? 13.293 6.321 -29.839 1.00 11.05 369 ILE A CA 1
ATOM 2795 C C . ILE A 1 369 ? 12.680 5.226 -28.923 1.00 8.21 369 ILE A C 1
ATOM 2796 O O . ILE A 1 369 ? 12.262 5.493 -27.859 1.00 11.17 369 ILE A O 1
ATOM 2801 N N . VAL A 1 370 ? 12.628 4.006 -29.392 1.00 7.14 370 VAL A N 1
ATOM 2802 C CA . VAL A 1 370 ? 12.100 2.924 -28.628 1.00 6.08 370 VAL A CA 1
ATOM 2803 C C . VAL A 1 370 ? 12.785 2.685 -27.287 1.00 7.80 370 VAL A C 1
ATOM 2804 O O . VAL A 1 370 ? 12.196 2.208 -26.392 1.00 10.82 370 VAL A O 1
ATOM 2808 N N . HIS A 1 371 ? 14.030 3.066 -27.202 1.00 9.14 371 HIS A N 1
ATOM 2809 C CA . HIS A 1 371 ? 14.796 2.969 -26.009 1.00 11.96 371 HIS A CA 1
ATOM 2810 C C . HIS A 1 371 ? 14.397 3.975 -24.957 1.00 13.70 371 HIS A C 1
ATOM 2811 O O . HIS A 1 371 ? 14.377 3.672 -23.843 1.00 14.34 371 HIS A O 1
ATOM 2818 N N . ARG A 1 372 ? 14.084 5.184 -25.340 1.00 12.43 372 ARG A N 1
ATOM 2819 C CA . ARG A 1 372 ? 13.631 6.153 -24.408 1.00 12.86 372 ARG A CA 1
ATOM 2820 C C . ARG A 1 372 ? 12.205 5.855 -23.933 1.00 17.85 372 ARG A C 1
ATOM 2821 O O . ARG A 1 372 ? 11.876 5.986 -22.782 1.00 14.12 372 ARG A O 1
ATOM 2829 N N . LYS A 1 373 ? 11.383 5.412 -24.859 1.00 15.18 373 LYS A N 1
ATOM 2830 C CA . LYS A 1 373 ? 9.960 5.367 -24.654 1.00 17.06 373 LYS A CA 1
ATOM 2831 C C . LYS A 1 373 ? 9.285 4.045 -24.219 1.00 16.26 373 LYS A C 1
ATOM 2832 O O . LYS A 1 373 ? 8.245 4.061 -23.675 1.00 13.27 373 LYS A O 1
ATOM 2838 N N . CYS A 1 374 ? 9.902 2.927 -24.460 1.00 8.56 374 CYS A N 1
ATOM 2839 C CA . CYS A 1 374 ? 9.294 1.668 -24.170 1.00 5.88 374 CYS A CA 1
ATOM 2840 C C . CYS A 1 374 ? 10.085 0.838 -23.157 1.00 9.26 374 CYS A C 1
ATOM 2841 O O . CYS A 1 374 ? 11.070 0.279 -23.470 1.00 9.65 374 CYS A O 1
ATOM 2844 N N . PHE A 1 375 ? 9.590 0.794 -21.924 1.00 10.93 375 PHE A N 1
ATOM 2845 C CA . PHE A 1 375 ? 10.245 0.039 -20.862 1.00 12.60 375 PHE A CA 1
ATOM 2846 C C . PHE A 1 375 ? 9.375 -0.020 -19.611 1.00 12.87 375 PHE A C 1
ATOM 2847 O O . PHE A 1 375 ? 8.253 0.487 -19.599 1.00 12.00 375 PHE A O 1
ATOM 2856 N N . ALA B 2 1 ? 20.461 30.556 -19.929 1.00 49.94 1 ALA P N 1
ATOM 2857 C CA . ALA B 2 1 ? 21.371 31.013 -18.885 1.00 51.33 1 ALA P CA 1
ATOM 2858 C C . ALA B 2 1 ? 20.705 32.008 -17.935 1.00 50.61 1 ALA P C 1
ATOM 2859 O O . ALA B 2 1 ? 19.951 32.862 -18.372 1.00 52.28 1 ALA P O 1
ATOM 2861 N N . GLY B 2 2 ? 20.968 31.910 -16.639 1.00 46.89 2 GLY P N 1
ATOM 2862 C CA . GLY B 2 2 ? 21.742 30.847 -16.034 1.00 39.00 2 GLY P CA 1
ATOM 2863 C C . GLY B 2 2 ? 20.962 29.568 -15.883 1.00 32.57 2 GLY P C 1
ATOM 2864 O O . GLY B 2 2 ? 20.144 29.249 -16.685 1.00 30.81 2 GLY P O 1
ATOM 2865 N N . TRP B 2 3 ? 21.242 28.827 -14.845 1.00 27.75 3 TRP P N 1
ATOM 2866 C CA . TRP B 2 3 ? 20.783 27.469 -14.775 1.00 25.47 3 TRP P CA 1
ATOM 2867 C C . TRP B 2 3 ? 19.292 27.335 -14.450 1.00 27.50 3 TRP P C 1
ATOM 2868 O O . TRP B 2 3 ? 18.676 26.401 -14.858 1.00 25.48 3 TRP P O 1
ATOM 2879 N N . ASN B 2 4 ? 18.750 28.312 -13.740 1.00 28.79 4 ASN P N 1
ATOM 2880 C CA . ASN B 2 4 ? 17.368 28.358 -13.361 1.00 28.30 4 ASN P CA 1
ATOM 2881 C C . ASN B 2 4 ? 16.510 28.330 -14.588 1.00 25.71 4 ASN P C 1
ATOM 2882 O O . ASN B 2 4 ? 15.446 27.826 -14.570 1.00 23.23 4 ASN P O 1
ATOM 2887 N N . ALA B 2 5 ? 16.998 28.885 -15.668 1.00 25.15 5 ALA P N 1
ATOM 2888 C CA . ALA B 2 5 ? 16.239 28.877 -16.889 1.00 21.37 5 ALA P CA 1
ATOM 2889 C C . ALA B 2 5 ? 16.084 27.475 -17.438 1.00 21.85 5 ALA P C 1
ATOM 2890 O O . ALA B 2 5 ? 15.186 27.214 -18.176 1.00 22.93 5 ALA P O 1
ATOM 2892 N N . TYR B 2 6 ? 16.992 26.589 -17.072 1.00 22.68 6 TYR P N 1
ATOM 2893 C CA . TYR B 2 6 ? 16.956 25.214 -17.499 1.00 23.24 6 TYR P CA 1
ATOM 2894 C C . TYR B 2 6 ? 15.845 24.461 -16.793 1.00 23.59 6 TYR P C 1
ATOM 2895 O O . TYR B 2 6 ? 15.135 23.712 -17.385 1.00 26.83 6 TYR P O 1
ATOM 2904 N N . ILE B 2 7 ? 15.712 24.720 -15.518 1.00 22.83 7 ILE P N 1
ATOM 2905 C CA . ILE B 2 7 ? 14.629 24.253 -14.706 1.00 24.45 7 ILE P CA 1
ATOM 2906 C C . ILE B 2 7 ? 13.245 24.727 -15.194 1.00 27.12 7 ILE P C 1
ATOM 2907 O O . ILE B 2 7 ? 12.349 23.948 -15.249 1.00 30.18 7 ILE P O 1
ATOM 2912 N N . ASP B 2 8 ? 13.088 25.977 -15.606 1.00 28.42 8 ASP P N 1
ATOM 2913 C CA . ASP B 2 8 ? 11.827 26.447 -16.163 1.00 25.42 8 ASP P CA 1
ATOM 2914 C C . ASP B 2 8 ? 11.529 25.886 -17.532 1.00 24.97 8 ASP P C 1
ATOM 2915 O O . ASP B 2 8 ? 10.418 25.842 -17.941 1.00 27.10 8 ASP P O 1
ATOM 2920 N N . ASN B 2 9 ? 12.538 25.507 -18.275 1.00 24.31 9 ASN P N 1
ATOM 2921 C CA . ASN B 2 9 ? 12.313 24.934 -19.581 1.00 25.65 9 ASN P CA 1
ATOM 2922 C C . ASN B 2 9 ? 11.766 23.524 -19.444 1.00 25.45 9 ASN P C 1
ATOM 2923 O O . ASN B 2 9 ? 10.923 23.071 -20.186 1.00 23.09 9 ASN P O 1
ATOM 2928 N N . LEU B 2 10 ? 12.295 22.864 -18.441 1.00 23.61 10 LEU P N 1
ATOM 2929 C CA . LEU B 2 10 ? 11.995 21.511 -18.132 1.00 21.95 10 LEU P CA 1
ATOM 2930 C C . LEU B 2 10 ? 10.615 21.365 -17.535 1.00 20.50 10 LEU P C 1
ATOM 2931 O O . LEU B 2 10 ? 9.969 20.419 -17.787 1.00 19.90 10 LEU P O 1
ATOM 2936 N N . MET B 2 11 ? 10.189 22.344 -16.772 1.00 21.46 11 MET P N 1
ATOM 2937 C CA . MET B 2 11 ? 8.904 22.337 -16.119 1.00 20.92 11 MET P CA 1
ATOM 2938 C C . MET B 2 11 ? 7.801 22.951 -16.948 1.00 21.72 11 MET P C 1
ATOM 2939 O O . MET B 2 11 ? 6.667 22.841 -16.616 1.00 23.16 11 MET P O 1
ATOM 2944 N N . ALA B 2 12 ? 8.163 23.570 -18.046 1.00 19.30 12 ALA P N 1
ATOM 2945 C CA . ALA B 2 12 ? 7.232 24.269 -18.891 1.00 21.16 12 ALA P CA 1
ATOM 2946 C C . ALA B 2 12 ? 5.983 23.509 -19.329 1.00 21.15 12 ALA P C 1
ATOM 2947 O O . ALA B 2 12 ? 4.910 24.039 -19.294 1.00 20.97 12 ALA P O 1
ATOM 2949 N N . ASP B 2 13 ? 6.137 22.273 -19.754 1.00 24.13 13 ASP P N 1
ATOM 2950 C CA . ASP B 2 13 ? 5.040 21.519 -20.310 1.00 24.62 13 ASP P CA 1
ATOM 2951 C C . ASP B 2 13 ? 4.101 20.894 -19.315 1.00 23.23 13 ASP P C 1
ATOM 2952 O O . ASP B 2 13 ? 3.123 20.363 -19.689 1.00 24.60 13 ASP P O 1
ATOM 2957 N N . GLY B 2 14 ? 4.400 20.980 -18.044 1.00 23.10 14 GLY P N 1
ATOM 2958 C CA . GLY B 2 14 ? 3.482 20.540 -17.033 1.00 22.26 14 GLY P CA 1
ATOM 2959 C C . GLY B 2 14 ? 3.408 19.085 -16.697 1.00 23.96 14 GLY P C 1
ATOM 2960 O O . GLY B 2 14 ? 2.651 18.710 -15.837 1.00 22.83 14 GLY P O 1
ATOM 2961 N N . THR B 2 15 ? 4.195 18.275 -17.385 1.00 20.38 15 THR P N 1
ATOM 2962 C CA . THR B 2 15 ? 4.337 16.867 -17.058 1.00 21.18 15 THR P CA 1
ATOM 2963 C C . THR B 2 15 ? 5.175 16.611 -15.829 1.00 18.87 15 THR P C 1
ATOM 2964 O O . THR B 2 15 ? 5.033 15.615 -15.211 1.00 21.87 15 THR P O 1
ATOM 2968 N N . CYS B 2 16 ? 6.048 17.525 -15.494 1.00 16.18 16 CYS P N 1
ATOM 2969 C CA . CYS B 2 16 ? 6.945 17.279 -14.410 1.00 16.43 16 CYS P CA 1
ATOM 2970 C C . CYS B 2 16 ? 6.676 18.071 -13.132 1.00 16.22 16 CYS P C 1
ATOM 2971 O O . CYS B 2 16 ? 6.183 19.160 -13.161 1.00 15.84 16 CYS P O 1
ATOM 2974 N N . GLN B 2 17 ? 6.971 17.440 -12.024 1.00 13.42 17 GLN P N 1
ATOM 2975 C CA . GLN B 2 17 ? 6.824 18.012 -10.725 1.00 18.03 17 GLN P CA 1
ATOM 2976 C C . GLN B 2 17 ? 8.149 18.443 -10.149 1.00 22.64 17 GLN P C 1
ATOM 2977 O O . GLN B 2 17 ? 8.186 19.243 -9.262 1.00 24.67 17 GLN P O 1
ATOM 2983 N N . ASP B 2 18 ? 9.246 17.926 -10.671 1.00 22.33 18 ASP P N 1
ATOM 2984 C CA . ASP B 2 18 ? 10.570 18.282 -10.202 1.00 20.40 18 ASP P CA 1
ATOM 2985 C C . ASP B 2 18 ? 11.664 18.144 -11.274 1.00 17.58 18 ASP P C 1
ATOM 2986 O O . ASP B 2 18 ? 11.565 17.344 -12.131 1.00 13.28 18 ASP P O 1
ATOM 2991 N N . ALA B 2 19 ? 12.681 18.984 -11.192 1.00 16.55 19 ALA P N 1
ATOM 2992 C CA . ALA B 2 19 ? 13.811 18.986 -12.069 1.00 15.91 19 ALA P CA 1
ATOM 2993 C C . ALA B 2 19 ? 15.006 19.518 -11.326 1.00 21.47 19 ALA P C 1
ATOM 2994 O O . ALA B 2 19 ? 14.872 20.246 -10.402 1.00 18.60 19 ALA P O 1
ATOM 2996 N N . ALA B 2 20 ? 16.183 19.102 -11.736 1.00 20.30 20 ALA P N 1
ATOM 2997 C CA . ALA B 2 20 ? 17.403 19.510 -11.116 1.00 19.24 20 ALA P CA 1
ATOM 2998 C C . ALA B 2 20 ? 18.506 19.382 -12.129 1.00 17.60 20 ALA P C 1
ATOM 2999 O O . ALA B 2 20 ? 18.492 18.492 -12.908 1.00 17.28 20 ALA P O 1
ATOM 3001 N N . ILE B 2 21 ? 19.448 20.301 -12.096 1.00 16.49 21 ILE P N 1
ATOM 3002 C CA . ILE B 2 21 ? 20.719 20.179 -12.759 1.00 17.20 21 ILE P CA 1
ATOM 3003 C C . ILE B 2 21 ? 21.780 20.124 -11.683 1.00 16.34 21 ILE P C 1
ATOM 3004 O O . ILE B 2 21 ? 21.885 21.011 -10.934 1.00 15.65 21 ILE P O 1
ATOM 3009 N N . VAL B 2 22 ? 22.520 19.035 -11.642 1.00 15.92 22 VAL P N 1
ATOM 3010 C CA . VAL B 2 22 ? 23.540 18.757 -10.658 1.00 16.53 22 VAL P CA 1
ATOM 3011 C C . VAL B 2 22 ? 24.956 18.449 -11.221 1.00 17.30 22 VAL P C 1
ATOM 3012 O O . VAL B 2 22 ? 25.156 17.513 -11.949 1.00 16.48 22 VAL P O 1
ATOM 3016 N N . GLY B 2 23 ? 25.927 19.263 -10.835 1.00 12.60 23 GLY P N 1
ATOM 3017 C CA . GLY B 2 23 ? 27.313 18.986 -11.075 1.00 8.51 23 GLY P CA 1
ATOM 3018 C C . GLY B 2 23 ? 27.852 17.832 -10.263 1.00 13.92 23 GLY P C 1
ATOM 3019 O O . GLY B 2 23 ? 27.736 17.826 -9.094 1.00 12.67 23 GLY P O 1
ATOM 3020 N N . TYR B 2 24 ? 28.457 16.858 -10.912 1.00 16.38 24 TYR P N 1
ATOM 3021 C CA . TYR B 2 24 ? 28.967 15.698 -10.239 1.00 18.26 24 TYR P CA 1
ATOM 3022 C C . TYR B 2 24 ? 30.485 15.590 -10.145 1.00 21.59 24 TYR P C 1
ATOM 3023 O O . TYR B 2 24 ? 31.003 14.668 -9.587 1.00 22.85 24 TYR P O 1
ATOM 3032 N N . LYS B 2 25 ? 31.201 16.532 -10.713 1.00 24.35 25 LYS P N 1
ATOM 3033 C CA . LYS B 2 25 ? 32.638 16.517 -10.602 1.00 25.49 25 LYS P CA 1
ATOM 3034 C C . LYS B 2 25 ? 33.072 17.199 -9.340 1.00 26.63 25 LYS P C 1
ATOM 3035 O O . LYS B 2 25 ? 32.408 18.047 -8.861 1.00 23.44 25 LYS P O 1
ATOM 3041 N N . ASP B 2 26 ? 34.201 16.791 -8.802 1.00 30.09 26 ASP P N 1
ATOM 3042 C CA . ASP B 2 26 ? 34.823 17.487 -7.700 1.00 34.59 26 ASP P CA 1
ATOM 3043 C C . ASP B 2 26 ? 33.989 17.440 -6.463 1.00 35.97 26 ASP P C 1
ATOM 3044 O O . ASP B 2 26 ? 33.786 16.406 -5.866 1.00 35.67 26 ASP P O 1
ATOM 3049 N N . SER B 2 27 ? 33.512 18.610 -6.090 1.00 36.41 27 SER P N 1
ATOM 3050 C CA . SER B 2 27 ? 32.570 18.735 -5.014 1.00 37.68 27 SER P CA 1
ATOM 3051 C C . SER B 2 27 ? 31.186 18.916 -5.593 1.00 37.32 27 SER P C 1
ATOM 3052 O O . SER B 2 27 ? 30.860 19.963 -6.102 1.00 39.60 27 SER P O 1
ATOM 3055 N N . PRO B 2 28 ? 30.377 17.878 -5.494 1.00 33.32 28 PRO P N 1
ATOM 3056 C CA . PRO B 2 28 ? 29.084 17.874 -6.144 1.00 31.14 28 PRO P CA 1
ATOM 3057 C C . PRO B 2 28 ? 28.097 18.826 -5.506 1.00 27.66 28 PRO P C 1
ATOM 3058 O O . PRO B 2 28 ? 28.043 18.961 -4.323 1.00 26.16 28 PRO P O 1
ATOM 3062 N N . SER B 2 29 ? 27.323 19.481 -6.323 1.00 21.58 29 SER P N 1
ATOM 3063 C CA . SER B 2 29 ? 26.366 20.421 -5.852 1.00 22.64 29 SER P CA 1
ATOM 3064 C C . SER B 2 29 ? 25.270 20.653 -6.879 1.00 21.10 29 SER P C 1
ATOM 3065 O O . SER B 2 29 ? 25.496 20.552 -8.047 1.00 15.49 29 SER P O 1
ATOM 3068 N N . VAL B 2 30 ? 24.090 20.997 -6.402 1.00 19.26 30 VAL P N 1
ATOM 3069 C CA . VAL B 2 30 ? 22.989 21.302 -7.282 1.00 22.07 30 VAL P CA 1
ATOM 3070 C C . VAL B 2 30 ? 23.074 22.702 -7.844 1.00 23.09 30 VAL P C 1
ATOM 3071 O O . VAL B 2 30 ? 23.302 23.627 -7.150 1.00 25.66 30 VAL P O 1
ATOM 3075 N N . TRP B 2 31 ? 22.927 22.825 -9.135 1.00 22.51 31 TRP P N 1
ATOM 3076 C CA . TRP B 2 31 ? 23.146 24.073 -9.793 1.00 20.92 31 TRP P CA 1
ATOM 3077 C C . TRP B 2 31 ? 21.836 24.787 -9.971 1.00 19.25 31 TRP P C 1
ATOM 3078 O O . TRP B 2 31 ? 21.793 25.956 -10.121 1.00 25.19 31 TRP P O 1
ATOM 3089 N N . ALA B 2 32 ? 20.756 24.053 -9.969 1.00 20.65 32 ALA P N 1
ATOM 3090 C CA . ALA B 2 32 ? 19.431 24.595 -10.106 1.00 18.30 32 ALA P CA 1
ATOM 3091 C C . ALA B 2 32 ? 18.512 23.459 -9.831 1.00 21.40 32 ALA P C 1
ATOM 3092 O O . ALA B 2 32 ? 18.855 22.349 -10.059 1.00 22.55 32 ALA P O 1
ATOM 3094 N N . ALA B 2 33 ? 17.344 23.768 -9.315 1.00 22.55 33 ALA P N 1
ATOM 3095 C CA . ALA B 2 33 ? 16.370 22.807 -8.889 1.00 21.02 33 ALA P CA 1
ATOM 3096 C C . ALA B 2 33 ? 15.102 23.560 -8.539 1.00 22.45 33 ALA P C 1
ATOM 3097 O O . ALA B 2 33 ? 15.146 24.716 -8.252 1.00 20.96 33 ALA P O 1
ATOM 3099 N N . VAL B 2 34 ? 13.970 22.898 -8.622 1.00 24.05 34 VAL P N 1
ATOM 3100 C CA . VAL B 2 34 ? 12.746 23.540 -8.249 1.00 23.98 34 VAL P CA 1
ATOM 3101 C C . VAL B 2 34 ? 12.665 23.555 -6.741 1.00 23.39 34 VAL P C 1
ATOM 3102 O O . VAL B 2 34 ? 12.883 22.568 -6.084 1.00 21.45 34 VAL P O 1
ATOM 3106 N N . PRO B 2 35 ? 12.416 24.733 -6.213 1.00 24.76 35 PRO P N 1
ATOM 3107 C CA . PRO B 2 35 ? 12.436 24.954 -4.776 1.00 24.47 35 PRO P CA 1
ATOM 3108 C C . PRO B 2 35 ? 11.218 24.359 -4.126 1.00 23.98 35 PRO P C 1
ATOM 3109 O O . PRO B 2 35 ? 10.143 24.356 -4.676 1.00 22.10 35 PRO P O 1
ATOM 3113 N N . GLY B 2 36 ? 11.450 23.792 -2.969 1.00 23.55 36 GLY P N 1
ATOM 3114 C CA . GLY B 2 36 ? 10.412 23.189 -2.200 1.00 22.74 36 GLY P CA 1
ATOM 3115 C C . GLY B 2 36 ? 10.042 21.806 -2.613 1.00 21.99 36 GLY P C 1
ATOM 3116 O O . GLY B 2 36 ? 9.023 21.321 -2.184 1.00 21.65 36 GLY P O 1
ATOM 3117 N N . LYS B 2 37 ? 10.868 21.184 -3.451 1.00 20.27 37 LYS P N 1
ATOM 3118 C CA . LYS B 2 37 ? 10.644 19.829 -3.899 1.00 20.46 37 LYS P CA 1
ATOM 3119 C C . LYS B 2 37 ? 11.749 18.944 -3.438 1.00 21.09 37 LYS P C 1
ATOM 3120 O O . LYS B 2 37 ? 12.319 19.200 -2.433 1.00 18.99 37 LYS P O 1
ATOM 3126 N N . THR B 2 38 ? 12.048 17.870 -4.136 1.00 18.98 38 THR P N 1
ATOM 3127 C CA . THR B 2 38 ? 13.008 16.907 -3.605 1.00 24.48 38 THR P CA 1
ATOM 3128 C C . THR B 2 38 ? 14.450 17.033 -4.059 1.00 23.56 38 THR P C 1
ATOM 3129 O O . THR B 2 38 ? 15.361 16.830 -3.285 1.00 18.69 38 THR P O 1
ATOM 3133 N N . PHE B 2 39 ? 14.614 17.305 -5.342 1.00 21.76 39 PHE P N 1
ATOM 3134 C CA . PHE B 2 39 ? 15.902 17.261 -6.010 1.00 21.99 39 PHE P CA 1
ATOM 3135 C C . PHE B 2 39 ? 16.824 18.336 -5.436 1.00 21.71 39 PHE P C 1
ATOM 3136 O O . PHE B 2 39 ? 17.970 18.109 -5.247 1.00 21.59 39 PHE P O 1
ATOM 3144 N N . VAL B 2 40 ? 16.252 19.486 -5.126 1.00 23.22 40 VAL P N 1
ATOM 3145 C CA . VAL B 2 40 ? 16.944 20.566 -4.470 1.00 19.81 40 VAL P CA 1
ATOM 3146 C C . VAL B 2 40 ? 17.713 20.150 -3.239 1.00 20.83 40 VAL P C 1
ATOM 3147 O O . VAL B 2 40 ? 18.584 20.828 -2.847 1.00 24.24 40 VAL P O 1
ATOM 3151 N N . ASN B 2 41 ? 17.438 18.995 -2.688 1.00 21.80 41 ASN P N 1
ATOM 3152 C CA . ASN B 2 41 ? 18.149 18.514 -1.543 1.00 19.85 41 ASN P CA 1
ATOM 3153 C C . ASN B 2 41 ? 19.024 17.336 -1.711 1.00 19.53 41 ASN P C 1
ATOM 3154 O O . ASN B 2 41 ? 19.333 16.724 -0.744 1.00 17.58 41 ASN P O 1
ATOM 3159 N N . ILE B 2 42 ? 19.430 16.973 -2.917 1.00 25.04 42 ILE P N 1
ATOM 3160 C CA . ILE B 2 42 ? 20.315 15.816 -3.027 1.00 26.91 42 ILE P CA 1
ATOM 3161 C C . ILE B 2 42 ? 21.678 16.113 -2.444 1.00 24.54 42 ILE P C 1
ATOM 3162 O O . ILE B 2 42 ? 22.111 17.219 -2.403 1.00 22.83 42 ILE P O 1
ATOM 3167 N N . THR B 2 43 ? 22.345 15.071 -2.028 1.00 24.41 43 THR P N 1
ATOM 3168 C CA . THR B 2 43 ? 23.581 15.191 -1.331 1.00 24.53 43 THR P CA 1
ATOM 3169 C C . THR B 2 43 ? 24.682 14.605 -2.173 1.00 23.71 43 THR P C 1
ATOM 3170 O O . THR B 2 43 ? 24.409 13.860 -3.066 1.00 26.73 43 THR P O 1
ATOM 3174 N N . PRO B 2 44 ? 25.927 14.948 -1.876 1.00 21.37 44 PRO P N 1
ATOM 3175 C CA . PRO B 2 44 ? 27.067 14.379 -2.565 1.00 17.20 44 PRO P CA 1
ATOM 3176 C C . PRO B 2 44 ? 27.144 12.906 -2.412 1.00 17.06 44 PRO P C 1
ATOM 3177 O O . PRO B 2 44 ? 27.621 12.249 -3.271 1.00 20.19 44 PRO P O 1
ATOM 3181 N N . ALA B 2 45 ? 26.676 12.385 -1.312 1.00 18.48 45 ALA P N 1
ATOM 3182 C CA . ALA B 2 45 ? 26.622 10.949 -1.157 1.00 22.37 45 ALA P CA 1
ATOM 3183 C C . ALA B 2 45 ? 25.655 10.279 -2.163 1.00 18.10 45 ALA P C 1
ATOM 3184 O O . ALA B 2 45 ? 26.018 9.360 -2.823 1.00 20.82 45 ALA P O 1
ATOM 3186 N N . GLU B 2 46 ? 24.440 10.790 -2.235 1.00 19.42 46 GLU P N 1
ATOM 3187 C CA . GLU B 2 46 ? 23.439 10.422 -3.222 1.00 14.73 46 GLU P CA 1
ATOM 3188 C C . GLU B 2 46 ? 23.994 10.502 -4.644 1.00 15.15 46 GLU P C 1
ATOM 3189 O O . GLU B 2 46 ? 23.884 9.579 -5.367 1.00 16.38 46 GLU P O 1
ATOM 3195 N N . VAL B 2 47 ? 24.661 11.579 -5.003 1.00 15.99 47 VAL P N 1
ATOM 3196 C CA . VAL B 2 47 ? 25.317 11.691 -6.289 1.00 17.23 47 VAL P CA 1
ATOM 3197 C C . VAL B 2 47 ? 26.377 10.644 -6.590 1.00 18.05 47 VAL P C 1
ATOM 3198 O O . VAL B 2 47 ? 26.449 10.123 -7.663 1.00 18.99 47 VAL P O 1
ATOM 3202 N N . GLY B 2 48 ? 27.196 10.311 -5.635 1.00 16.80 48 GLY P N 1
ATOM 3203 C CA . GLY B 2 48 ? 28.228 9.329 -5.859 1.00 18.25 48 GLY P CA 1
ATOM 3204 C C . GLY B 2 48 ? 27.760 7.906 -6.003 1.00 18.58 48 GLY P C 1
ATOM 3205 O O . GLY B 2 48 ? 28.414 7.102 -6.605 1.00 17.19 48 GLY P O 1
ATOM 3206 N N . VAL B 2 49 ? 26.615 7.623 -5.413 1.00 18.35 49 VAL P N 1
ATOM 3207 C CA . VAL B 2 49 ? 25.908 6.388 -5.642 1.00 19.94 49 VAL P CA 1
ATOM 3208 C C . VAL B 2 49 ? 25.519 6.289 -7.119 1.00 18.96 49 VAL P C 1
ATOM 3209 O O . VAL B 2 49 ? 25.866 5.355 -7.761 1.00 18.67 49 VAL P O 1
ATOM 3213 N N . LEU B 2 50 ? 24.829 7.300 -7.613 1.00 17.64 50 LEU P N 1
ATOM 3214 C CA . LEU B 2 50 ? 24.461 7.410 -9.006 1.00 17.82 50 LEU P CA 1
ATOM 3215 C C . LEU B 2 50 ? 25.589 7.169 -9.978 1.00 14.79 50 LEU P C 1
ATOM 3216 O O . LEU B 2 50 ? 25.398 6.470 -10.910 1.00 18.01 50 LEU P O 1
ATOM 3221 N N . VAL B 2 51 ? 26.754 7.749 -9.751 1.00 15.49 51 VAL P N 1
ATOM 3222 C CA . VAL B 2 51 ? 27.832 7.724 -10.708 1.00 15.25 51 VAL P CA 1
ATOM 3223 C C . VAL B 2 51 ? 28.989 6.793 -10.418 1.00 18.27 51 VAL P C 1
ATOM 3224 O O . VAL B 2 51 ? 29.898 6.711 -11.184 1.00 15.13 51 VAL P O 1
ATOM 3228 N N . GLY B 2 52 ? 28.906 6.066 -9.325 1.00 18.28 52 GLY P N 1
ATOM 3229 C CA . GLY B 2 52 ? 29.967 5.231 -8.856 1.00 18.07 52 GLY P CA 1
ATOM 3230 C C . GLY B 2 52 ? 30.161 3.879 -9.451 1.00 19.75 52 GLY P C 1
ATOM 3231 O O . GLY B 2 52 ? 29.453 3.438 -10.296 1.00 19.19 52 GLY P O 1
ATOM 3232 N N . LYS B 2 53 ? 31.177 3.215 -8.962 1.00 22.69 53 LYS P N 1
ATOM 3233 C CA . LYS B 2 53 ? 31.604 1.948 -9.484 1.00 25.40 53 LYS P CA 1
ATOM 3234 C C . LYS B 2 53 ? 30.677 0.790 -9.136 1.00 22.66 53 LYS P C 1
ATOM 3235 O O . LYS B 2 53 ? 30.572 -0.120 -9.887 1.00 24.10 53 LYS P O 1
ATOM 3241 N N . ASP B 2 54 ? 30.022 0.868 -7.982 1.00 20.92 54 ASP P N 1
ATOM 3242 C CA . ASP B 2 54 ? 29.108 -0.181 -7.548 1.00 22.42 54 ASP P CA 1
ATOM 3243 C C . ASP B 2 54 ? 27.743 -0.033 -8.212 1.00 21.07 54 ASP P C 1
ATOM 3244 O O . ASP B 2 54 ? 26.943 0.818 -7.824 1.00 18.18 54 ASP P O 1
ATOM 3249 N N . ARG B 2 55 ? 27.485 -0.865 -9.215 1.00 20.05 55 ARG P N 1
ATOM 3250 C CA . ARG B 2 55 ? 26.218 -0.827 -9.936 1.00 21.27 55 ARG P CA 1
ATOM 3251 C C . ARG B 2 55 ? 25.384 -2.073 -9.652 1.00 20.47 55 ARG P C 1
ATOM 3252 O O . ARG B 2 55 ? 24.617 -2.525 -10.502 1.00 21.05 55 ARG P O 1
ATOM 3260 N N . SER B 2 56 ? 25.540 -2.622 -8.452 1.00 19.34 56 SER P N 1
ATOM 3261 C CA A SER B 2 56 ? 24.572 -3.622 -8.250 0.50 20.25 56 SER P CA 1
ATOM 3262 C CA B SER B 2 56 ? 24.559 -3.615 -8.261 0.50 18.72 56 SER P CA 1
ATOM 3263 C C . SER B 2 56 ? 23.932 -3.417 -6.989 1.00 21.54 56 SER P C 1
ATOM 3264 O O . SER B 2 56 ? 22.855 -3.988 -6.821 1.00 24.11 56 SER P O 1
ATOM 3269 N N . SER B 2 57 ? 24.588 -2.805 -6.008 1.00 19.11 57 SER P N 1
ATOM 3270 C CA . SER B 2 57 ? 24.070 -2.769 -4.646 1.00 16.76 57 SER P CA 1
ATOM 3271 C C . SER B 2 57 ? 22.717 -2.067 -4.588 1.00 16.62 57 SER P C 1
ATOM 3272 O O . SER B 2 57 ? 21.824 -2.480 -3.848 1.00 14.96 57 SER P O 1
ATOM 3275 N N . PHE B 2 58 ? 22.574 -1.005 -5.374 1.00 12.60 58 PHE P N 1
ATOM 3276 C CA . PHE B 2 58 ? 21.362 -0.263 -5.413 1.00 19.00 58 PHE P CA 1
ATOM 3277 C C . PHE B 2 58 ? 20.091 -1.029 -5.859 1.00 20.12 58 PHE P C 1
ATOM 3278 O O . PHE B 2 58 ? 19.029 -0.557 -5.628 1.00 23.90 58 PHE P O 1
ATOM 3286 N N . TYR B 2 59 ? 20.215 -2.217 -6.423 1.00 16.32 59 TYR P N 1
ATOM 3287 C CA . TYR B 2 59 ? 19.040 -3.018 -6.753 1.00 17.33 59 TYR P CA 1
ATOM 3288 C C . TYR B 2 59 ? 18.335 -3.539 -5.500 1.00 17.65 59 TYR P C 1
ATOM 3289 O O . TYR B 2 59 ? 17.207 -3.226 -5.301 1.00 18.15 59 TYR P O 1
ATOM 3298 N N . VAL B 2 60 ? 19.029 -4.263 -4.637 1.00 16.59 60 VAL P N 1
ATOM 3299 C CA . VAL B 2 60 ? 18.462 -4.683 -3.363 1.00 17.88 60 VAL P CA 1
ATOM 3300 C C . VAL B 2 60 ? 18.311 -3.592 -2.318 1.00 16.43 60 VAL P C 1
ATOM 3301 O O . VAL B 2 60 ? 17.457 -3.669 -1.500 1.00 17.47 60 VAL P O 1
ATOM 3305 N N . ASN B 2 61 ? 19.110 -2.552 -2.364 1.00 15.33 61 ASN P N 1
ATOM 3306 C CA . ASN B 2 61 ? 19.006 -1.533 -1.349 1.00 17.75 61 ASN P CA 1
ATOM 3307 C C . ASN B 2 61 ? 18.174 -0.351 -1.711 1.00 21.54 61 ASN P C 1
ATOM 3308 O O . ASN B 2 61 ? 17.802 0.411 -0.866 1.00 24.36 61 ASN P O 1
ATOM 3313 N N . GLY B 2 62 ? 17.904 -0.177 -2.984 1.00 20.16 62 GLY P N 1
ATOM 3314 C CA . GLY B 2 62 ? 17.421 1.079 -3.471 1.00 21.41 62 GLY P CA 1
ATOM 3315 C C . GLY B 2 62 ? 18.501 2.116 -3.368 1.00 20.36 62 GLY P C 1
ATOM 3316 O O . GLY B 2 62 ? 19.633 1.805 -3.088 1.00 19.77 62 GLY P O 1
ATOM 3317 N N . LEU B 2 63 ? 18.121 3.348 -3.608 1.00 18.22 63 LEU P N 1
ATOM 3318 C CA . LEU B 2 63 ? 18.957 4.477 -3.408 1.00 18.29 63 LEU P CA 1
ATOM 3319 C C . LEU B 2 63 ? 18.041 5.622 -3.067 1.00 19.27 63 LEU P C 1
ATOM 3320 O O . LEU B 2 63 ? 16.870 5.472 -3.130 1.00 22.31 63 LEU P O 1
ATOM 3325 N N . THR B 2 64 ? 18.574 6.769 -2.687 1.00 20.66 64 THR P N 1
ATOM 3326 C CA . THR B 2 64 ? 17.770 7.951 -2.401 1.00 18.45 64 THR P CA 1
ATOM 3327 C C . THR B 2 64 ? 18.160 9.168 -3.205 1.00 17.81 64 THR P C 1
ATOM 3328 O O . THR B 2 64 ? 19.232 9.271 -3.685 1.00 19.10 64 THR P O 1
ATOM 3332 N N . LEU B 2 65 ? 17.227 10.077 -3.355 1.00 17.91 65 LEU P N 1
ATOM 3333 C CA . LEU B 2 65 ? 17.456 11.342 -3.986 1.00 22.22 65 LEU P CA 1
ATOM 3334 C C . LEU B 2 65 ? 16.784 12.391 -3.133 1.00 21.92 65 LEU P C 1
ATOM 3335 O O . LEU B 2 65 ? 15.602 12.391 -3.010 1.00 27.93 65 LEU P O 1
ATOM 3340 N N . GLY B 2 66 ? 17.551 13.305 -2.565 1.00 24.30 66 GLY P N 1
ATOM 3341 C CA . GLY B 2 66 ? 17.027 14.279 -1.631 1.00 18.06 66 GLY P CA 1
ATOM 3342 C C . GLY B 2 66 ? 16.269 13.666 -0.476 1.00 20.51 66 GLY P C 1
ATOM 3343 O O . GLY B 2 66 ? 15.341 14.226 -0.006 1.00 21.97 66 GLY P O 1
ATOM 3344 N N . GLY B 2 67 ? 16.676 12.494 -0.047 1.00 19.07 67 GLY P N 1
ATOM 3345 C CA . GLY B 2 67 ? 15.953 11.747 0.941 1.00 19.09 67 GLY P CA 1
ATOM 3346 C C . GLY B 2 67 ? 14.811 10.870 0.451 1.00 23.28 67 GLY P C 1
ATOM 3347 O O . GLY B 2 67 ? 14.370 10.008 1.164 1.00 26.63 67 GLY P O 1
ATOM 3348 N N . GLN B 2 68 ? 14.336 11.109 -0.762 1.00 21.48 68 GLN P N 1
ATOM 3349 C CA . GLN B 2 68 ? 13.244 10.355 -1.352 1.00 21.51 68 GLN P CA 1
ATOM 3350 C C . GLN B 2 68 ? 13.728 9.023 -1.801 1.00 21.44 68 GLN P C 1
ATOM 3351 O O . GLN B 2 68 ? 14.594 8.931 -2.583 1.00 23.49 68 GLN P O 1
ATOM 3357 N N . LYS B 2 69 ? 13.122 7.968 -1.265 1.00 18.71 69 LYS P N 1
ATOM 3358 C CA . LYS B 2 69 ? 13.498 6.606 -1.622 1.00 18.80 69 LYS P CA 1
ATOM 3359 C C . LYS B 2 69 ? 12.975 6.236 -3.006 1.00 14.29 69 LYS P C 1
ATOM 3360 O O . LYS B 2 69 ? 11.802 6.447 -3.313 1.00 14.41 69 LYS P O 1
ATOM 3366 N N . CYS B 2 70 ? 13.852 5.683 -3.837 1.00 13.99 70 CYS P N 1
ATOM 3367 C CA . CYS B 2 70 ? 13.480 5.285 -5.190 1.00 18.95 70 CYS P CA 1
ATOM 3368 C C . CYS B 2 70 ? 14.003 3.891 -5.519 1.00 19.85 70 CYS P C 1
ATOM 3369 O O . CYS B 2 70 ? 14.960 3.415 -4.908 1.00 16.85 70 CYS P O 1
ATOM 3372 N N . SER B 2 71 ? 13.305 3.182 -6.372 1.00 15.41 71 SER P N 1
ATOM 3373 C CA . SER B 2 71 ? 13.773 1.930 -6.889 1.00 18.65 71 SER P CA 1
ATOM 3374 C C . SER B 2 71 ? 14.375 2.076 -8.292 1.00 16.01 71 SER P C 1
ATOM 3375 O O . SER B 2 71 ? 13.852 2.747 -9.099 1.00 13.10 71 SER P O 1
ATOM 3378 N N . VAL B 2 72 ? 15.466 1.396 -8.559 1.00 13.40 72 VAL P N 1
ATOM 3379 C CA . VAL B 2 72 ? 16.045 1.335 -9.887 1.00 13.55 72 VAL P CA 1
ATOM 3380 C C . VAL B 2 72 ? 15.387 0.353 -10.863 1.00 16.00 72 VAL P C 1
ATOM 3381 O O . VAL B 2 72 ? 15.326 -0.801 -10.611 1.00 16.49 72 VAL P O 1
ATOM 3385 N N . ILE B 2 73 ? 14.945 0.860 -11.995 1.00 15.76 73 ILE P N 1
ATOM 3386 C CA . ILE B 2 73 ? 14.388 0.085 -13.095 1.00 11.71 73 ILE P CA 1
ATOM 3387 C C . ILE B 2 73 ? 15.406 -0.264 -14.168 1.00 12.91 73 ILE P C 1
ATOM 3388 O O . ILE B 2 73 ? 15.595 -1.386 -14.432 1.00 11.98 73 ILE P O 1
ATOM 3393 N N . ARG B 2 74 ? 16.037 0.732 -14.751 1.00 9.79 74 ARG P N 1
ATOM 3394 C CA . ARG B 2 74 ? 17.057 0.566 -15.756 1.00 12.10 74 ARG P CA 1
ATOM 3395 C C . ARG B 2 74 ? 18.317 1.355 -15.412 1.00 12.14 74 ARG P C 1
ATOM 3396 O O . ARG B 2 74 ? 18.253 2.478 -15.078 1.00 11.71 74 ARG P O 1
ATOM 3404 N N . ASP B 2 75 ? 19.467 0.736 -15.549 1.00 13.67 75 ASP P N 1
ATOM 3405 C CA . ASP B 2 75 ? 20.742 1.422 -15.431 1.00 13.42 75 ASP P CA 1
ATOM 3406 C C . ASP B 2 75 ? 21.611 1.446 -16.676 1.00 14.58 75 ASP P C 1
ATOM 3407 O O . ASP B 2 75 ? 22.249 0.516 -17.002 1.00 17.92 75 ASP P O 1
ATOM 3412 N N . SER B 2 76 ? 21.639 2.562 -17.346 1.00 15.74 76 SER P N 1
ATOM 3413 C CA . SER B 2 76 ? 22.482 2.769 -18.492 1.00 13.93 76 SER P CA 1
ATOM 3414 C C . SER B 2 76 ? 23.252 4.058 -18.361 1.00 12.47 76 SER P C 1
ATOM 3415 O O . SER B 2 76 ? 23.732 4.574 -19.321 1.00 10.66 76 SER P O 1
ATOM 3418 N N . LEU B 2 77 ? 23.329 4.556 -17.147 1.00 7.73 77 LEU P N 1
ATOM 3419 C CA . LEU B 2 77 ? 23.926 5.827 -16.830 1.00 12.59 77 LEU P CA 1
ATOM 3420 C C . LEU B 2 77 ? 25.335 6.039 -17.351 1.00 11.53 77 LEU P C 1
ATOM 3421 O O . LEU B 2 77 ? 25.639 7.056 -17.874 1.00 10.84 77 LEU P O 1
ATOM 3426 N N . LEU B 2 78 ? 26.155 5.030 -17.246 1.00 11.19 78 LEU P N 1
ATOM 3427 C CA . LEU B 2 78 ? 27.506 5.095 -17.717 1.00 11.80 78 LEU P CA 1
ATOM 3428 C C . LEU B 2 78 ? 27.697 4.628 -19.157 1.00 12.10 78 LEU P C 1
ATOM 3429 O O . LEU B 2 78 ? 28.751 4.600 -19.623 1.00 11.68 78 LEU P O 1
ATOM 3434 N N . GLN B 2 79 ? 26.639 4.287 -19.843 1.00 12.34 79 GLN P N 1
ATOM 3435 C CA A GLN B 2 79 ? 26.724 3.739 -21.195 0.50 16.31 79 GLN P CA 1
ATOM 3436 C CA B GLN B 2 79 ? 26.773 3.739 -21.172 0.50 15.91 79 GLN P CA 1
ATOM 3437 C C . GLN B 2 79 ? 26.751 4.854 -22.222 1.00 17.84 79 GLN P C 1
ATOM 3438 O O . GLN B 2 79 ? 25.960 5.805 -22.142 1.00 18.57 79 GLN P O 1
ATOM 3449 N N . ASP B 2 80 ? 27.637 4.732 -23.174 1.00 15.98 80 ASP P N 1
ATOM 3450 C CA . ASP B 2 80 ? 27.656 5.618 -24.273 1.00 19.44 80 ASP P CA 1
ATOM 3451 C C . ASP B 2 80 ? 26.384 5.477 -25.080 1.00 19.07 80 ASP P C 1
ATOM 3452 O O . ASP B 2 80 ? 25.885 4.415 -25.243 1.00 17.60 80 ASP P O 1
ATOM 3457 N N . GLY B 2 81 ? 25.832 6.578 -25.526 1.00 16.52 81 GLY P N 1
ATOM 3458 C CA . GLY B 2 81 ? 24.581 6.545 -26.250 1.00 21.86 81 GLY P CA 1
ATOM 3459 C C . GLY B 2 81 ? 23.283 6.545 -25.463 1.00 23.03 81 GLY P C 1
ATOM 3460 O O . GLY B 2 81 ? 22.316 7.024 -25.920 1.00 29.10 81 GLY P O 1
ATOM 3461 N N . GLU B 2 82 ? 23.260 5.988 -24.282 1.00 22.62 82 GLU P N 1
ATOM 3462 C CA . GLU B 2 82 ? 22.061 6.043 -23.497 1.00 25.58 82 GLU P CA 1
ATOM 3463 C C . GLU B 2 82 ? 22.119 7.084 -22.366 1.00 19.24 82 GLU P C 1
ATOM 3464 O O . GLU B 2 82 ? 21.268 7.909 -22.261 1.00 16.61 82 GLU P O 1
ATOM 3470 N N . PHE B 2 83 ? 23.151 6.949 -21.550 1.00 14.06 83 PHE P N 1
ATOM 3471 C CA A PHE B 2 83 ? 23.500 7.824 -20.435 0.50 10.62 83 PHE P CA 1
ATOM 3472 C CA B PHE B 2 83 ? 23.492 7.875 -20.462 0.50 13.22 83 PHE P CA 1
ATOM 3473 C C . PHE B 2 83 ? 22.328 8.123 -19.511 1.00 14.65 83 PHE P C 1
ATOM 3474 O O . PHE B 2 83 ? 22.155 9.244 -19.032 1.00 13.13 83 PHE P O 1
ATOM 3489 N N . SER B 2 84 ? 21.595 7.088 -19.172 1.00 10.66 84 SER P N 1
ATOM 3490 C CA . SER B 2 84 ? 20.417 7.240 -18.387 1.00 11.94 84 SER P CA 1
ATOM 3491 C C . SER B 2 84 ? 20.098 6.135 -17.392 1.00 12.90 84 SER P C 1
ATOM 3492 O O . SER B 2 84 ? 20.418 5.036 -17.554 1.00 12.23 84 SER P O 1
ATOM 3495 N N . MET B 2 85 ? 19.438 6.524 -16.337 1.00 15.02 85 MET P N 1
ATOM 3496 C CA . MET B 2 85 ? 18.878 5.645 -15.358 1.00 15.96 85 MET P CA 1
ATOM 3497 C C . MET B 2 85 ? 17.432 5.991 -15.093 1.00 14.54 85 MET P C 1
ATOM 3498 O O . MET B 2 85 ? 17.082 7.105 -14.951 1.00 16.76 85 MET P O 1
ATOM 3503 N N . ASP B 2 86 ? 16.597 4.984 -15.063 1.00 12.38 86 ASP P N 1
ATOM 3504 C CA . ASP B 2 86 ? 15.216 5.171 -14.781 1.00 6.93 86 ASP P CA 1
ATOM 3505 C C . ASP B 2 86 ? 14.867 4.615 -13.427 1.00 12.13 86 ASP P C 1
ATOM 3506 O O . ASP B 2 86 ? 15.289 3.584 -13.036 1.00 12.10 86 ASP P O 1
ATOM 3511 N N . LEU B 2 87 ? 14.090 5.372 -12.705 1.00 9.81 87 LEU P N 1
ATOM 3512 C CA . LEU B 2 87 ? 13.707 5.004 -11.383 1.00 8.29 87 LEU P CA 1
ATOM 3513 C C . LEU B 2 87 ? 12.240 5.216 -11.112 1.00 11.79 87 LEU P C 1
ATOM 3514 O O . LEU B 2 87 ? 11.604 5.982 -11.748 1.00 14.42 87 LEU P O 1
ATOM 3519 N N . ARG B 2 88 ? 11.717 4.498 -10.147 1.00 13.98 88 ARG P N 1
ATOM 3520 C CA . ARG B 2 88 ? 10.410 4.773 -9.551 1.00 16.96 88 ARG P CA 1
ATOM 3521 C C . ARG B 2 88 ? 10.498 5.023 -8.035 1.00 17.68 88 ARG P C 1
ATOM 3522 O O . ARG B 2 88 ? 11.095 4.290 -7.341 1.00 18.46 88 ARG P O 1
ATOM 3530 N N . THR B 2 89 ? 9.899 6.077 -7.543 1.00 15.01 89 THR P N 1
ATOM 3531 C CA . THR B 2 89 ? 9.860 6.293 -6.101 1.00 16.57 89 THR P CA 1
ATOM 3532 C C . THR B 2 89 ? 9.128 5.193 -5.335 1.00 18.66 89 THR P C 1
ATOM 3533 O O . THR B 2 89 ? 8.316 4.472 -5.871 1.00 15.87 89 THR P O 1
ATOM 3537 N N . LYS B 2 90 ? 9.475 5.083 -4.071 1.00 18.04 90 LYS P N 1
ATOM 3538 C CA . LYS B 2 90 ? 8.750 4.270 -3.115 1.00 22.62 90 LYS P CA 1
ATOM 3539 C C . LYS B 2 90 ? 7.933 5.112 -2.167 1.00 19.65 90 LYS P C 1
ATOM 3540 O O . LYS B 2 90 ? 8.291 6.207 -1.862 1.00 21.06 90 LYS P O 1
ATOM 3546 N N . SER B 2 91 ? 6.813 4.584 -1.722 1.00 18.20 91 SER P N 1
ATOM 3547 C CA . SER B 2 91 ? 5.954 5.292 -0.810 1.00 16.86 91 SER P CA 1
ATOM 3548 C C . SER B 2 91 ? 5.419 4.397 0.284 1.00 21.80 91 SER P C 1
ATOM 3549 O O . SER B 2 91 ? 5.580 3.211 0.239 1.00 20.00 91 SER P O 1
ATOM 3552 N N . THR B 2 92 ? 4.761 5.006 1.256 1.00 23.32 92 THR P N 1
ATOM 3553 C CA . THR B 2 92 ? 4.080 4.274 2.291 1.00 28.45 92 THR P CA 1
ATOM 3554 C C . THR B 2 92 ? 2.627 4.621 2.279 1.00 27.71 92 THR P C 1
ATOM 3555 O O . THR B 2 92 ? 2.247 5.648 1.779 1.00 25.96 92 THR P O 1
ATOM 3559 N N . GLY B 2 93 ? 1.815 3.736 2.825 1.00 28.69 93 GLY P N 1
ATOM 3560 C CA . GLY B 2 93 ? 0.404 3.991 3.018 1.00 27.72 93 GLY P CA 1
ATOM 3561 C C . GLY B 2 93 ? -0.459 4.268 1.816 1.00 29.52 93 GLY P C 1
ATOM 3562 O O . GLY B 2 93 ? -1.441 4.986 1.912 1.00 26.26 93 GLY P O 1
ATOM 3563 N N . GLY B 2 94 ? -0.062 3.729 0.672 1.00 28.19 94 GLY P N 1
ATOM 3564 C CA . GLY B 2 94 ? -0.799 3.900 -0.564 1.00 25.83 94 GLY P CA 1
ATOM 3565 C C . GLY B 2 94 ? -0.679 5.215 -1.287 1.00 21.39 94 GLY P C 1
ATOM 3566 O O . GLY B 2 94 ? -1.362 5.435 -2.254 1.00 23.19 94 GLY P O 1
ATOM 3567 N N . ALA B 2 95 ? 0.184 6.081 -0.802 1.00 16.28 95 ALA P N 1
ATOM 3568 C CA . ALA B 2 95 ? 0.506 7.312 -1.495 1.00 16.56 95 ALA P CA 1
ATOM 3569 C C . ALA B 2 95 ? 1.132 7.058 -2.854 1.00 14.96 95 ALA P C 1
ATOM 3570 O O . ALA B 2 95 ? 1.875 6.137 -3.023 1.00 12.91 95 ALA P O 1
ATOM 3572 N N . PRO B 2 96 ? 0.798 7.905 -3.803 1.00 16.92 96 PRO P N 1
ATOM 3573 C CA . PRO B 2 96 ? 1.289 7.814 -5.174 1.00 16.03 96 PRO P CA 1
ATOM 3574 C C . PRO B 2 96 ? 2.788 7.744 -5.305 1.00 15.96 96 PRO P C 1
ATOM 3575 O O . PRO B 2 96 ? 3.466 8.431 -4.627 1.00 15.66 96 PRO P O 1
ATOM 3579 N N . THR B 2 97 ? 3.265 6.889 -6.178 1.00 13.75 97 THR P N 1
ATOM 3580 C CA . THR B 2 97 ? 4.624 6.927 -6.680 1.00 11.47 97 THR P CA 1
ATOM 3581 C C . THR B 2 97 ? 4.807 7.501 -8.093 1.00 12.87 97 THR P C 1
ATOM 3582 O O . THR B 2 97 ? 3.898 7.592 -8.864 1.00 9.38 97 THR P O 1
ATOM 3586 N N . PHE B 2 98 ? 6.044 7.882 -8.374 1.00 14.01 98 PHE P N 1
ATOM 3587 C CA . PHE B 2 98 ? 6.406 8.670 -9.536 1.00 14.90 98 PHE P CA 1
ATOM 3588 C C . PHE B 2 98 ? 7.640 8.181 -10.251 1.00 14.01 98 PHE P C 1
ATOM 3589 O O . PHE B 2 98 ? 8.491 7.617 -9.681 1.00 15.39 98 PHE P O 1
ATOM 3597 N N . ASN B 2 99 ? 7.712 8.405 -11.533 1.00 12.42 99 ASN P N 1
ATOM 3598 C CA . ASN B 2 99 ? 8.864 7.962 -12.307 1.00 15.44 99 ASN P CA 1
ATOM 3599 C C . ASN B 2 99 ? 10.004 8.983 -12.339 1.00 16.38 99 ASN P C 1
ATOM 3600 O O . ASN B 2 99 ? 9.777 10.134 -12.336 1.00 19.57 99 ASN P O 1
ATOM 3605 N N . VAL B 2 100 ? 11.220 8.513 -12.323 1.00 13.51 100 VAL P N 1
ATOM 3606 C CA . VAL B 2 100 ? 12.363 9.378 -12.389 1.00 11.05 100 VAL P CA 1
ATOM 3607 C C . VAL B 2 100 ? 13.387 8.954 -13.438 1.00 16.22 100 VAL P C 1
ATOM 3608 O O . VAL B 2 100 ? 13.670 7.800 -13.599 1.00 15.71 100 VAL P O 1
ATOM 3612 N N . THR B 2 101 ? 13.934 9.929 -14.131 1.00 13.27 101 THR P N 1
ATOM 3613 C CA . THR B 2 101 ? 15.124 9.735 -14.916 1.00 14.67 101 THR P CA 1
ATOM 3614 C C . THR B 2 101 ? 16.264 10.602 -14.509 1.00 14.47 101 THR P C 1
ATOM 3615 O O . THR B 2 101 ? 16.136 11.754 -14.395 1.00 16.42 101 THR P O 1
ATOM 3619 N N . VAL B 2 102 ? 17.396 9.980 -14.341 1.00 14.07 102 VAL P N 1
ATOM 3620 C CA . VAL B 2 102 ? 18.651 10.672 -14.300 1.00 14.97 102 VAL P CA 1
ATOM 3621 C C . VAL B 2 102 ? 19.407 10.473 -15.593 1.00 15.73 102 VAL P C 1
ATOM 3622 O O . VAL B 2 102 ? 19.563 9.396 -16.034 1.00 16.37 102 VAL P O 1
ATOM 3626 N N . THR B 2 103 ? 19.859 11.565 -16.169 1.00 16.23 103 THR P N 1
ATOM 3627 C CA . THR B 2 103 ? 20.779 11.566 -17.291 1.00 18.41 103 THR P CA 1
ATOM 3628 C C . THR B 2 103 ? 22.159 12.193 -17.001 1.00 19.24 103 THR P C 1
ATOM 3629 O O . THR B 2 103 ? 22.286 13.116 -16.268 1.00 21.81 103 THR P O 1
ATOM 3633 N N . LYS B 2 104 ? 23.188 11.645 -17.585 1.00 17.79 104 LYS P N 1
ATOM 3634 C CA . LYS B 2 104 ? 24.530 12.085 -17.310 1.00 16.16 104 LYS P CA 1
ATOM 3635 C C . LYS B 2 104 ? 25.192 12.735 -18.501 1.00 16.98 104 LYS P C 1
ATOM 3636 O O . LYS B 2 104 ? 25.146 12.242 -19.581 1.00 17.17 104 LYS P O 1
ATOM 3642 N N . THR B 2 105 ? 25.811 13.858 -18.256 1.00 15.62 105 THR P N 1
ATOM 3643 C CA . THR B 2 105 ? 26.615 14.528 -19.241 1.00 17.11 105 THR P CA 1
ATOM 3644 C C . THR B 2 105 ? 28.093 14.581 -18.826 1.00 17.54 105 THR P C 1
ATOM 3645 O O . THR B 2 105 ? 28.507 13.884 -17.953 1.00 16.91 105 THR P O 1
ATOM 3649 N N . ASP B 2 106 ? 28.881 15.397 -19.496 1.00 19.76 106 ASP P N 1
ATOM 3650 C CA A ASP B 2 106 ? 30.279 15.547 -19.217 0.70 19.97 106 ASP P CA 1
ATOM 3651 C CA B ASP B 2 106 ? 30.279 15.567 -19.244 0.30 19.70 106 ASP P CA 1
ATOM 3652 C C . ASP B 2 106 ? 30.506 16.060 -17.806 1.00 18.83 106 ASP P C 1
ATOM 3653 O O . ASP B 2 106 ? 31.311 15.560 -17.094 1.00 20.13 106 ASP P O 1
ATOM 3662 N N . LYS B 2 107 ? 29.696 17.012 -17.400 1.00 19.58 107 LYS P N 1
ATOM 3663 C CA . LYS B 2 107 ? 29.782 17.656 -16.102 1.00 21.27 107 LYS P CA 1
ATOM 3664 C C . LYS B 2 107 ? 28.552 17.570 -15.191 1.00 22.77 107 LYS P C 1
ATOM 3665 O O . LYS B 2 107 ? 28.672 17.757 -14.029 1.00 24.39 107 LYS P O 1
ATOM 3671 N N . THR B 2 108 ? 27.385 17.316 -15.748 1.00 19.00 108 THR P N 1
ATOM 3672 C CA . THR B 2 108 ? 26.144 17.342 -15.009 1.00 17.76 108 THR P CA 1
ATOM 3673 C C . THR B 2 108 ? 25.313 16.079 -14.989 1.00 17.65 108 THR P C 1
ATOM 3674 O O . THR B 2 108 ? 25.388 15.243 -15.827 1.00 15.04 108 THR P O 1
ATOM 3678 N N . LEU B 2 109 ? 24.485 15.998 -13.975 1.00 20.76 109 LEU P N 1
ATOM 3679 C CA . LEU B 2 109 ? 23.366 15.112 -13.964 1.00 16.32 109 LEU P CA 1
ATOM 3680 C C . LEU B 2 109 ? 22.104 15.910 -14.174 1.00 18.73 109 LEU P C 1
ATOM 3681 O O . LEU B 2 109 ? 21.916 16.923 -13.582 1.00 20.88 109 LEU P O 1
ATOM 3686 N N . VAL B 2 110 ? 21.245 15.418 -15.040 1.00 18.84 110 VAL P N 1
ATOM 3687 C CA . VAL B 2 110 ? 19.917 15.941 -15.178 1.00 13.52 110 VAL P CA 1
ATOM 3688 C C . VAL B 2 110 ? 18.915 14.979 -14.577 1.00 14.50 110 VAL P C 1
ATOM 3689 O O . VAL B 2 110 ? 18.925 13.839 -14.873 1.00 14.95 110 VAL P O 1
ATOM 3693 N N . LEU B 2 111 ? 18.078 15.494 -13.698 1.00 15.97 111 LEU P N 1
ATOM 3694 C CA . LEU B 2 111 ? 17.097 14.753 -12.939 1.00 14.47 111 LEU P CA 1
ATOM 3695 C C . LEU B 2 111 ? 15.688 15.307 -13.102 1.00 18.93 111 LEU P C 1
ATOM 3696 O O . LEU B 2 111 ? 15.451 16.473 -12.985 1.00 15.26 111 LEU P O 1
ATOM 3701 N N . LEU B 2 112 ? 14.769 14.423 -13.421 1.00 17.51 112 LEU P N 1
ATOM 3702 C CA . LEU B 2 112 ? 13.408 14.761 -13.706 1.00 15.04 112 LEU P CA 1
ATOM 3703 C C . LEU B 2 112 ? 12.469 13.850 -12.978 1.00 19.67 112 LEU P C 1
ATOM 3704 O O . LEU B 2 112 ? 12.697 12.685 -12.915 1.00 16.30 112 LEU P O 1
ATOM 3709 N N . MET B 2 113 ? 11.408 14.414 -12.419 1.00 16.94 113 MET P N 1
ATOM 3710 C CA . MET B 2 113 ? 10.351 13.619 -11.806 1.00 16.46 113 MET P CA 1
ATOM 3711 C C . MET B 2 113 ? 8.989 13.931 -12.394 1.00 17.16 113 MET P C 1
ATOM 3712 O O . MET B 2 113 ? 8.606 15.051 -12.464 1.00 19.19 113 MET P O 1
ATOM 3717 N N . GLY B 2 114 ? 8.310 12.899 -12.841 1.00 10.45 114 GLY P N 1
ATOM 3718 C CA . GLY B 2 114 ? 6.985 13.012 -13.367 1.00 10.61 114 GLY P CA 1
ATOM 3719 C C . GLY B 2 114 ? 5.907 13.266 -12.320 1.00 12.69 114 GLY P C 1
ATOM 3720 O O . GLY B 2 114 ? 6.006 12.826 -11.228 1.00 11.07 114 GLY P O 1
ATOM 3721 N N . LYS B 2 115 ? 4.883 13.997 -12.719 1.00 11.84 115 LYS P N 1
ATOM 3722 C CA . LYS B 2 115 ? 3.630 14.088 -11.979 1.00 13.29 115 LYS P CA 1
ATOM 3723 C C . LYS B 2 115 ? 2.923 12.726 -11.971 1.00 13.31 115 LYS P C 1
ATOM 3724 O O . LYS B 2 115 ? 3.353 11.831 -12.637 1.00 15.30 115 LYS P O 1
ATOM 3730 N N . GLU B 2 116 ? 1.855 12.588 -11.203 1.00 13.11 116 GLU P N 1
ATOM 3731 C CA . GLU B 2 116 ? 1.182 11.309 -11.059 1.00 17.14 116 GLU P CA 1
ATOM 3732 C C . GLU B 2 116 ? 0.637 10.816 -12.349 1.00 14.52 116 GLU P C 1
ATOM 3733 O O . GLU B 2 116 ? 0.052 11.529 -13.092 1.00 17.60 116 GLU P O 1
ATOM 3739 N N . GLY B 2 117 ? 0.872 9.559 -12.605 1.00 16.37 117 GLY P N 1
ATOM 3740 C CA . GLY B 2 117 ? 0.478 8.947 -13.840 1.00 17.29 117 GLY P CA 1
ATOM 3741 C C . GLY B 2 117 ? 1.209 9.312 -15.105 1.00 16.77 117 GLY P C 1
ATOM 3742 O O . GLY B 2 117 ? 0.788 8.955 -16.133 1.00 18.40 117 GLY P O 1
ATOM 3743 N N . VAL B 2 118 ? 2.296 10.036 -15.019 1.00 16.89 118 VAL P N 1
ATOM 3744 C CA . VAL B 2 118 ? 3.112 10.306 -16.183 1.00 14.66 118 VAL P CA 1
ATOM 3745 C C . VAL B 2 118 ? 4.046 9.108 -16.462 1.00 14.23 118 VAL P C 1
ATOM 3746 O O . VAL B 2 118 ? 4.718 8.627 -15.616 1.00 14.03 118 VAL P O 1
ATOM 3750 N N . HIS B 2 119 ? 3.995 8.574 -17.654 1.00 15.19 119 HIS P N 1
ATOM 3751 C CA . HIS B 2 119 ? 4.804 7.431 -18.009 1.00 15.99 119 HIS P CA 1
ATOM 3752 C C . HIS B 2 119 ? 6.323 7.671 -17.985 1.00 12.92 119 HIS P C 1
ATOM 3753 O O . HIS B 2 119 ? 6.782 8.681 -18.376 1.00 15.19 119 HIS P O 1
ATOM 3760 N N . GLY B 2 120 ? 7.059 6.723 -17.440 1.00 14.00 120 GLY P N 1
ATOM 3761 C CA . GLY B 2 120 ? 8.509 6.743 -17.408 1.00 5.09 120 GLY P CA 1
ATOM 3762 C C . GLY B 2 120 ? 9.193 7.033 -18.733 1.00 10.15 120 GLY P C 1
ATOM 3763 O O . GLY B 2 120 ? 10.186 7.657 -18.786 1.00 8.74 120 GLY P O 1
ATOM 3764 N N . GLY B 2 121 ? 8.566 6.576 -19.790 1.00 8.29 121 GLY P N 1
ATOM 3765 C CA . GLY B 2 121 ? 8.865 6.884 -21.159 1.00 11.33 121 GLY P CA 1
ATOM 3766 C C . GLY B 2 121 ? 8.871 8.325 -21.580 1.00 17.00 121 GLY P C 1
ATOM 3767 O O . GLY B 2 121 ? 9.779 8.705 -22.211 1.00 20.42 121 GLY P O 1
ATOM 3768 N N . LEU B 2 122 ? 7.889 9.115 -21.172 1.00 16.27 122 LEU P N 1
ATOM 3769 C CA . LEU B 2 122 ? 7.887 10.545 -21.424 1.00 17.98 122 LEU P CA 1
ATOM 3770 C C . LEU B 2 122 ? 8.974 11.266 -20.673 1.00 15.10 122 LEU P C 1
ATOM 3771 O O . LEU B 2 122 ? 9.522 12.209 -21.129 1.00 13.44 122 LEU P O 1
ATOM 3776 N N . ILE B 2 123 ? 9.225 10.806 -19.484 1.00 13.46 123 ILE P N 1
ATOM 3777 C CA . ILE B 2 123 ? 10.196 11.412 -18.642 1.00 14.86 123 ILE P CA 1
ATOM 3778 C C . ILE B 2 123 ? 11.590 11.103 -19.128 1.00 13.18 123 ILE P C 1
ATOM 3779 O O . ILE B 2 123 ? 12.405 11.956 -19.108 1.00 14.22 123 ILE P O 1
ATOM 3784 N N . ASN B 2 124 ? 11.816 9.888 -19.583 1.00 11.89 124 ASN P N 1
ATOM 3785 C CA . ASN B 2 124 ? 13.105 9.457 -20.047 1.00 11.11 124 ASN P CA 1
ATOM 3786 C C . ASN B 2 124 ? 13.477 10.203 -21.307 1.00 13.37 124 ASN P C 1
ATOM 3787 O O . ASN B 2 124 ? 14.492 10.761 -21.368 1.00 11.42 124 ASN P O 1
ATOM 3792 N N . LYS B 2 125 ? 12.591 10.216 -22.278 1.00 12.01 125 LYS P N 1
ATOM 3793 C CA . LYS B 2 125 ? 12.774 10.955 -23.496 1.00 12.93 125 LYS P CA 1
ATOM 3794 C C . LYS B 2 125 ? 13.099 12.420 -23.294 1.00 13.09 125 LYS P C 1
ATOM 3795 O O . LYS B 2 125 ? 13.939 12.957 -23.924 1.00 17.81 125 LYS P O 1
ATOM 3801 N N . LYS B 2 126 ? 12.406 13.028 -22.376 1.00 14.18 126 LYS P N 1
ATOM 3802 C CA . LYS B 2 126 ? 12.571 14.401 -22.037 1.00 17.69 126 LYS P CA 1
ATOM 3803 C C . LYS B 2 126 ? 13.894 14.724 -21.385 1.00 17.88 126 LYS P C 1
ATOM 3804 O O . LYS B 2 126 ? 14.529 15.645 -21.768 1.00 19.62 126 LYS P O 1
ATOM 3810 N N . CYS B 2 127 ? 14.245 13.962 -20.375 1.00 19.35 127 CYS P N 1
ATOM 3811 C CA . CYS B 2 127 ? 15.519 14.093 -19.677 1.00 16.10 127 CYS P CA 1
ATOM 3812 C C . CYS B 2 127 ? 16.688 13.751 -20.594 1.00 16.79 127 CYS P C 1
ATOM 3813 O O . CYS B 2 127 ? 17.786 14.289 -20.443 1.00 19.89 127 CYS P O 1
ATOM 3816 N N . TYR B 2 128 ? 16.447 12.854 -21.544 1.00 17.16 128 TYR P N 1
ATOM 3817 C CA . TYR B 2 128 ? 17.479 12.438 -22.486 1.00 19.21 128 TYR P CA 1
ATOM 3818 C C . TYR B 2 128 ? 17.770 13.534 -23.506 1.00 19.05 128 TYR P C 1
ATOM 3819 O O . TYR B 2 128 ? 18.922 13.765 -23.872 1.00 19.52 128 TYR P O 1
ATOM 3828 N N . GLU B 2 129 ? 16.717 14.205 -23.962 1.00 17.65 129 GLU P N 1
ATOM 3829 C CA A GLU B 2 129 ? 16.843 15.287 -24.950 0.70 19.61 129 GLU P CA 1
ATOM 3830 C CA B GLU B 2 129 ? 16.871 15.270 -24.954 0.30 16.84 129 GLU P CA 1
ATOM 3831 C C . GLU B 2 129 ? 17.623 16.473 -24.384 1.00 17.06 129 GLU P C 1
ATOM 3832 O O . GLU B 2 129 ? 18.427 17.095 -25.083 1.00 19.12 129 GLU P O 1
ATOM 3843 N N . MET B 2 130 ? 17.393 16.746 -23.127 1.00 14.89 130 MET P N 1
ATOM 3844 C CA . MET B 2 130 ? 18.031 17.820 -22.444 1.00 15.39 130 MET P CA 1
ATOM 3845 C C . MET B 2 130 ? 19.483 17.496 -22.172 1.00 16.64 130 MET P C 1
ATOM 3846 O O . MET B 2 130 ? 20.321 18.322 -22.327 1.00 19.51 130 MET P O 1
ATOM 3851 N N . ALA B 2 131 ? 19.764 16.267 -21.818 1.00 15.02 131 ALA P N 1
ATOM 3852 C CA . ALA B 2 131 ? 21.121 15.845 -21.627 1.00 15.47 131 ALA P CA 1
ATOM 3853 C C . ALA B 2 131 ? 21.966 15.923 -22.904 1.00 15.69 131 ALA P C 1
ATOM 3854 O O . ALA B 2 131 ? 23.108 16.219 -22.833 1.00 16.52 131 ALA P O 1
ATOM 3856 N N . SER B 2 132 ? 21.388 15.649 -24.057 1.00 15.03 132 SER P N 1
ATOM 3857 C CA A SER B 2 132 ? 21.852 15.510 -25.328 0.50 17.45 132 SER P CA 1
ATOM 3858 C CA B SER B 2 132 ? 21.785 15.510 -25.358 0.50 17.97 132 SER P CA 1
ATOM 3859 C C . SER B 2 132 ? 22.167 16.838 -25.864 1.00 17.21 132 SER P C 1
ATOM 3860 O O . SER B 2 132 ? 23.207 16.999 -26.410 1.00 18.03 132 SER P O 1
ATOM 3865 N N . HIS B 2 133 ? 21.389 17.837 -25.520 1.00 19.04 133 HIS P N 1
ATOM 3866 C CA . HIS B 2 133 ? 21.704 19.219 -25.771 1.00 19.45 133 HIS P CA 1
ATOM 3867 C C . HIS B 2 133 ? 22.859 19.734 -24.962 1.00 21.24 133 HIS P C 1
ATOM 3868 O O . HIS B 2 133 ? 23.618 20.521 -25.436 1.00 23.09 133 HIS P O 1
ATOM 3875 N N . LEU B 2 134 ? 22.997 19.257 -23.750 1.00 19.64 134 LEU P N 1
ATOM 3876 C CA . LEU B 2 134 ? 24.081 19.672 -22.931 1.00 18.29 134 LEU P CA 1
ATOM 3877 C C . LEU B 2 134 ? 25.429 19.051 -23.343 1.00 16.80 134 LEU P C 1
ATOM 3878 O O . LEU B 2 134 ? 26.415 19.704 -23.301 1.00 14.44 134 LEU P O 1
ATOM 3883 N N . ARG B 2 135 ? 25.415 17.797 -23.751 1.00 19.05 135 ARG P N 1
ATOM 3884 C CA . ARG B 2 135 ? 26.581 17.123 -24.257 1.00 22.45 135 ARG P CA 1
ATOM 3885 C C . ARG B 2 135 ? 27.062 17.801 -25.541 1.00 22.64 135 ARG P C 1
ATOM 3886 O O . ARG B 2 135 ? 28.223 17.864 -25.776 1.00 20.30 135 ARG P O 1
ATOM 3894 N N . ARG B 2 136 ? 26.130 18.298 -26.337 1.00 22.90 136 ARG P N 1
ATOM 3895 C CA . ARG B 2 136 ? 26.405 18.941 -27.590 1.00 24.68 136 ARG P CA 1
ATOM 3896 C C . ARG B 2 136 ? 26.990 20.277 -27.338 1.00 24.17 136 ARG P C 1
ATOM 3897 O O . ARG B 2 136 ? 27.511 20.862 -28.211 1.00 25.70 136 ARG P O 1
ATOM 3905 N N . SER B 2 137 ? 26.888 20.750 -26.100 1.00 24.33 137 SER P N 1
ATOM 3906 C CA . SER B 2 137 ? 27.429 22.053 -25.731 1.00 21.74 137 SER P CA 1
ATOM 3907 C C . SER B 2 137 ? 28.725 21.906 -24.941 1.00 20.34 137 SER P C 1
ATOM 3908 O O . SER B 2 137 ? 29.273 22.889 -24.440 1.00 24.06 137 SER P O 1
ATOM 3911 N N . GLN B 2 138 ? 29.189 20.681 -24.891 1.00 19.56 138 GLN P N 1
ATOM 3912 C CA A GLN B 2 138 ? 30.443 20.396 -24.105 0.70 24.75 138 GLN P CA 1
ATOM 3913 C CA B GLN B 2 138 ? 30.308 20.242 -24.093 0.30 24.75 138 GLN P CA 1
ATOM 3914 C C . GLN B 2 138 ? 30.202 20.473 -22.619 1.00 24.90 138 GLN P C 1
ATOM 3915 O O . GLN B 2 138 ? 31.078 20.833 -21.907 1.00 27.51 138 GLN P O 1
ATOM 3926 N N . TYR B 2 139 ? 28.983 20.210 -22.159 1.00 26.58 139 TYR P N 1
ATOM 3927 C CA . TYR B 2 139 ? 28.671 20.246 -20.735 1.00 25.09 139 TYR P CA 1
ATOM 3928 C C . TYR B 2 139 ? 28.392 18.850 -20.189 1.00 27.53 139 TYR P C 1
ATOM 3929 O O . TYR B 2 139 ? 28.249 18.663 -18.981 1.00 22.71 139 TYR P O 1
ATOM 3939 N N . GLY C 3 4 ? 31.686 25.909 -4.205 1.00 49.76 201 GLY V N 1
ATOM 3940 C CA . GLY C 3 4 ? 32.280 27.134 -4.699 1.00 50.66 201 GLY V CA 1
ATOM 3941 C C . GLY C 3 4 ? 31.238 27.904 -5.484 1.00 51.86 201 GLY V C 1
ATOM 3942 O O . GLY C 3 4 ? 30.593 28.799 -4.906 1.00 55.74 201 GLY V O 1
ATOM 3943 N N . GLY C 3 5 ? 31.088 27.568 -6.770 1.00 47.01 202 GLY V N 1
ATOM 3944 C CA . GLY C 3 5 ? 30.097 28.137 -7.665 1.00 41.92 202 GLY V CA 1
ATOM 3945 C C . GLY C 3 5 ? 30.090 27.400 -8.991 1.00 38.89 202 GLY V C 1
ATOM 3946 O O . GLY C 3 5 ? 31.096 26.876 -9.411 1.00 38.42 202 GLY V O 1
ATOM 3947 N N . PRO C 3 6 ? 28.957 27.376 -9.663 1.00 36.54 203 PRO V N 1
ATOM 3948 C CA . PRO C 3 6 ? 28.811 26.610 -10.893 1.00 34.88 203 PRO V CA 1
ATOM 3949 C C . PRO C 3 6 ? 29.110 27.422 -12.121 1.00 32.59 203 PRO V C 1
ATOM 3950 O O . PRO C 3 6 ? 29.098 28.602 -12.037 1.00 32.25 203 PRO V O 1
ATOM 3954 N N . PRO C 3 7 ? 29.369 26.762 -13.227 1.00 31.81 204 PRO V N 1
ATOM 3955 C CA . PRO C 3 7 ? 29.696 27.426 -14.466 1.00 32.23 204 PRO V CA 1
ATOM 3956 C C . PRO C 3 7 ? 28.521 28.172 -15.001 1.00 33.38 204 PRO V C 1
ATOM 3957 O O . PRO C 3 7 ? 27.445 28.024 -14.538 1.00 34.85 204 PRO V O 1
ATOM 3961 N N . PRO C 3 8 ? 28.736 29.008 -15.978 1.00 36.02 205 PRO V N 1
ATOM 3962 C CA . PRO C 3 8 ? 27.602 29.658 -16.595 1.00 37.03 205 PRO V CA 1
ATOM 3963 C C . PRO C 3 8 ? 26.852 28.672 -17.484 1.00 37.28 205 PRO V C 1
ATOM 3964 O O . PRO C 3 8 ? 27.457 27.820 -18.079 1.00 37.28 205 PRO V O 1
ATOM 3968 N N . ALA C 3 9 ? 25.550 28.816 -17.592 1.00 36.96 206 ALA V N 1
ATOM 3969 C CA . ALA C 3 9 ? 24.787 27.923 -18.424 1.00 35.19 206 ALA V CA 1
ATOM 3970 C C . ALA C 3 9 ? 24.953 28.275 -19.872 1.00 32.78 206 ALA V C 1
ATOM 3971 O O . ALA C 3 9 ? 25.030 29.400 -20.202 1.00 33.79 206 ALA V O 1
ATOM 3973 N N . PRO C 3 10 ? 24.988 27.287 -20.735 1.00 31.69 207 PRO V N 1
ATOM 3974 C CA . PRO C 3 10 ? 24.982 27.518 -22.166 1.00 28.44 207 PRO V CA 1
ATOM 3975 C C . PRO C 3 10 ? 23.594 27.860 -22.627 1.00 30.16 207 PRO V C 1
ATOM 3976 O O . PRO C 3 10 ? 22.676 27.739 -21.876 1.00 30.27 207 PRO V O 1
ATOM 3980 N N . PRO C 3 11 ? 23.456 28.305 -23.855 1.00 30.37 208 PRO V N 1
ATOM 3981 C CA . PRO C 3 11 ? 22.178 28.695 -24.403 1.00 28.28 208 PRO V CA 1
ATOM 3982 C C . PRO C 3 11 ? 21.262 27.539 -24.596 1.00 29.83 208 PRO V C 1
ATOM 3983 O O . PRO C 3 11 ? 21.691 26.450 -24.850 1.00 27.75 208 PRO V O 1
ATOM 3987 N N . LEU C 3 12 ? 19.982 27.810 -24.479 1.00 31.40 209 LEU V N 1
ATOM 3988 C CA . LEU C 3 12 ? 18.968 26.810 -24.617 1.00 32.35 209 LEU V CA 1
ATOM 3989 C C . LEU C 3 12 ? 18.852 26.365 -26.027 1.00 36.56 209 LEU V C 1
ATOM 3990 O O . LEU C 3 12 ? 19.243 27.058 -26.938 1.00 38.82 209 LEU V O 1
ATOM 3995 N N . PRO C 3 13 ? 18.352 25.162 -26.211 1.00 39.69 210 PRO V N 1
ATOM 3996 C CA . PRO C 3 13 ? 18.162 24.624 -27.542 1.00 39.42 210 PRO V CA 1
ATOM 3997 C C . PRO C 3 13 ? 17.046 25.384 -28.168 1.00 40.17 210 PRO V C 1
ATOM 3998 O O . PRO C 3 13 ? 16.055 25.548 -27.526 1.00 41.66 210 PRO V O 1
ATOM 4002 N N . ALA C 3 14 ? 17.205 25.842 -29.396 1.00 41.47 211 ALA V N 1
ATOM 4003 C CA . ALA C 3 14 ? 16.154 26.571 -30.082 1.00 41.22 211 ALA V CA 1
ATOM 4004 C C . ALA C 3 14 ? 14.857 25.774 -30.087 1.00 42.39 211 ALA V C 1
ATOM 4005 O O . ALA C 3 14 ? 14.871 24.573 -30.015 1.00 40.29 211 ALA V O 1
ATOM 4007 N N . ALA C 3 15 ? 13.748 26.483 -30.204 1.00 45.63 212 ALA V N 1
ATOM 4008 C CA . ALA C 3 15 ? 12.417 25.893 -30.109 1.00 46.86 212 ALA V CA 1
ATOM 4009 C C . ALA C 3 15 ? 11.654 25.777 -31.437 1.00 47.72 212 ALA V C 1
ATOM 4010 O O . ALA C 3 15 ? 11.980 26.429 -32.425 1.00 47.48 212 ALA V O 1
ATOM 4012 N N . GLN C 3 16 ? 10.630 24.924 -31.414 1.00 48.66 213 GLN V N 1
ATOM 4013 C CA . GLN C 3 16 ? 9.698 24.709 -32.521 1.00 48.77 213 GLN V CA 1
ATOM 4014 C C . GLN C 3 16 ? 8.305 25.182 -32.155 1.00 48.45 213 GLN V C 1
ATOM 4015 O O . GLN C 3 16 ? 7.516 24.408 -31.601 1.00 48.21 213 GLN V O 1
#

InterPro domains:
  IPR004000 Actin family [PF00022] (4-376)
  IPR004000 Actin family [PR00190] (27-36)
  IPR004000 Actin family [PR00190] (50-61)
  IPR004000 Actin family [PR00190] (62-84)
  IPR004000 Actin family [PR00190] (116-129)
  IPR004000 Actin family [PR00190] (141-160)
  IPR004000 Actin family [PR00190] (237-253)
  IPR004000 Actin family [PTHR11937] (9-370)
  IPR004000 Actin family [SM00268] (6-376)
  IPR004001 Actin, conserved site [PS00406] (54-64)
  IPR004001 Actin, conserved site [PS00432] (357-365)
  IPR020902 Actin/actin-like conserved site [PS01132] (105-117)
  IPR043129 ATPase, nucleotide binding domain [SSF53067] (5-153)
  IPR043129 ATPase, nucleotide binding domain [SSF53067] (148-376)

Nearest PDB structures (foldseek):
  3chw-assembly1_A  TM=1.002E+00  e=7.584E-74  unclassified
  3mn9-assembly1_A  TM=9.914E-01  e=1.397E-67  Drosophila melanogaster
  5nbn-assembly2_C  TM=9.868E-01  e=9.588E-65  Saccharomyces cerevisiae S288C
  9c6n-assembly1_J  TM=9.842E-01  e=8.825E-66  Homo sapiens
  6i4l-assembly1_A  TM=9.819E-01  e=9.253E-62  Plasmodium falciparum 3D7

GO terms:
  GO:0001778 plasma membrane repair (P, IDA)
  GO:0005200 structural constituent of cytoskeleton (F, IDA)
  GO:0032009 early phagosome (C, IDA)
  GO:0032010 phagolysosome (C, IDA)
  GO:0045335 phagocytic vesicle (C, IDA)
  GO:0060187 cell pole (C, IDA)
  GO:0061836 intranuclear rod (C, IDA)
  GO:0061851 leading edge of lamellipodium (C, IDA)
  GO:0070685 macropinocytic cup (C, IDA)
  GO:0001891 phagocytic cup (C, IDA)
  GO:0005884 actin filament (C, IDA)
  GO:0005911 cell-cell junction (C, IDA)
  GO:0005938 cell cortex (C, IDA)
  GO:0015629 actin cytoskeleton (C, IDA)
  GO:0030027 lamellipodium (C, IDA)
  GO:0030139 endocytic vesicle (C, IDA)
  GO:0030864 cortical actin cytoskeleton (C, IDA)
  GO:0031252 cell leading edge (C, IDA)
  GO:0017022 myosin binding (F, IDA)
  GO:0051591 response to cAMP (P, IDA)

Radius of gyration: 25.37 Å; Cα contacts (8 Å, |Δi|>4): 1098; chains: 3; bounding box: 47×80×63 Å

CATH classification: 3.30.420.40 (+2 more: 3.30.420.40, 3.90.640.10)

Sequence (512 aa):
VQALVIDNGSGMCCKAGFAGDDAPRAVFPSIVGRPRHDSYVGDEAQSKRGILTLKYPIEGIVTNWDDMEKIWHHTFYNELRRVAPEEHPVLLTEAPLNPKANREKMTQIMFETFNTPAMYVAIQAVLSLYASGRTTGIVMDSGDGVSHTVPIYEGYALPHAILRLDLAGRDLTDYMMKILTERGYSFTTTAEREIVRDIKEKLAYVALDFEAEMQTAASSSALEKKSYELPDGQVITIGNERFRCPEALFQPSFLGMESAGIHETTYNSSIMKCDVDIRKKDLYGNVVLSGGTTMFPGIADRMNKELTALAPSTMKIKIIAPPERKYSSVWIGGSILASLSTFQQMWISKEEYDESGPSIVHRKCFAGWNAYIDNLMADGTCQDAAIVGYKDSPSVWAAVPGKTFVNITPAEVGVLVGKDRSSSFYVNGLTLGGQKCSVIRDSLLQQDGEFFSMDLRTKSTGGAPTFNVTVTKTDDKTLVLLMGKEGVHGGLINKKCYEEMASSHLRRSQQYGGPPPAPPLPAAQ

Organism: Dictyostelium discoideum (NCBI:txid44689)